Protein AF-A0A120E9K5-F1 (afdb_monomer_lite)

Structure (mmCIF, N/CA/C/O backbone):
data_AF-A0A120E9K5-F1
#
_entry.id   AF-A0A120E9K5-F1
#
loop_
_atom_site.group_PDB
_atom_site.id
_atom_site.type_symbol
_atom_site.label_atom_id
_atom_site.label_alt_id
_atom_site.label_comp_id
_atom_site.label_asym_id
_atom_site.label_entity_id
_atom_site.label_seq_id
_atom_site.pdbx_PDB_ins_code
_atom_site.Cartn_x
_atom_site.Cartn_y
_atom_site.Cartn_z
_atom_site.occupancy
_atom_site.B_iso_or_equiv
_atom_site.auth_seq_id
_atom_site.auth_comp_id
_atom_site.auth_asym_id
_atom_site.auth_atom_id
_atom_site.pdbx_PDB_model_num
ATOM 1 N N . MET A 1 1 ? 61.278 38.316 -13.110 1.00 31.25 1 MET A N 1
ATOM 2 C CA . MET A 1 1 ? 62.155 37.599 -12.160 1.00 31.25 1 MET A CA 1
ATOM 3 C C . MET A 1 1 ? 61.703 36.146 -12.196 1.00 31.25 1 MET A C 1
ATOM 5 O O . MET A 1 1 ? 60.591 35.876 -11.780 1.00 31.25 1 MET A O 1
ATOM 9 N N . SER A 1 2 ? 62.279 35.359 -13.112 1.00 37.41 2 SER A N 1
ATOM 10 C CA . SER A 1 2 ? 63.355 34.373 -12.846 1.00 37.41 2 SER A CA 1
ATOM 11 C C . SER A 1 2 ? 62.793 33.109 -12.167 1.00 37.41 2 SER A C 1
ATOM 13 O O . SER A 1 2 ? 62.337 33.206 -11.041 1.00 37.41 2 SER A O 1
ATOM 15 N N . GLY A 1 3 ? 62.771 31.918 -12.763 1.00 32.81 3 GLY A N 1
ATOM 16 C CA . GLY A 1 3 ? 63.367 31.458 -14.011 1.00 32.81 3 GLY A CA 1
ATOM 17 C C . GLY A 1 3 ? 62.643 30.215 -14.534 1.00 32.81 3 GLY A C 1
ATOM 18 O O . GLY A 1 3 ? 62.048 29.454 -13.779 1.00 32.81 3 GLY A O 1
ATOM 19 N N . PHE A 1 4 ? 62.675 30.053 -15.853 1.00 39.28 4 PHE A N 1
ATOM 20 C CA . PHE A 1 4 ? 62.415 28.775 -16.498 1.00 39.28 4 PHE A CA 1
ATOM 21 C C . PHE A 1 4 ? 63.630 27.887 -16.230 1.00 39.28 4 PHE A C 1
ATOM 23 O O . PHE A 1 4 ? 64.703 28.138 -16.778 1.00 39.28 4 PHE A O 1
ATOM 30 N N . GLU A 1 5 ? 63.479 26.896 -15.358 1.00 38.50 5 GLU A N 1
ATOM 31 C CA . GLU A 1 5 ? 64.486 25.853 -15.181 1.00 38.50 5 GLU A CA 1
ATOM 32 C C . GLU A 1 5 ? 64.302 24.805 -16.290 1.00 38.50 5 GLU A C 1
ATOM 34 O O . GLU A 1 5 ? 63.186 24.370 -16.580 1.00 38.50 5 GLU A O 1
ATOM 39 N N . GLN A 1 6 ? 65.398 24.492 -16.983 1.00 43.75 6 GLN A N 1
ATOM 40 C CA . GLN A 1 6 ? 65.458 23.553 -18.104 1.00 43.75 6 GLN A CA 1
ATOM 41 C C . GLN A 1 6 ? 65.032 22.126 -17.701 1.00 43.75 6 GLN A C 1
ATOM 43 O O . GLN A 1 6 ? 65.192 21.742 -16.540 1.00 43.75 6 GLN A O 1
ATOM 48 N N . PRO A 1 7 ? 64.534 21.313 -18.654 1.00 39.03 7 PRO A N 1
ATOM 49 C CA . PRO A 1 7 ? 64.103 19.942 -18.392 1.00 39.03 7 PRO A CA 1
ATOM 50 C C . PRO A 1 7 ? 65.284 19.068 -17.953 1.00 39.03 7 PRO A C 1
ATOM 52 O O . PRO A 1 7 ? 66.292 18.966 -18.652 1.00 39.03 7 PRO A O 1
ATOM 55 N N . ARG A 1 8 ? 65.157 18.407 -16.796 1.00 40.91 8 ARG A N 1
ATOM 56 C CA . ARG A 1 8 ? 66.048 17.308 -16.405 1.00 40.91 8 ARG A CA 1
ATOM 57 C C . ARG A 1 8 ? 65.576 16.027 -17.081 1.00 40.91 8 ARG A C 1
ATOM 59 O O . ARG A 1 8 ? 64.899 15.207 -16.469 1.00 40.91 8 ARG A O 1
ATOM 66 N N . ASP A 1 9 ? 65.936 15.873 -18.346 1.00 42.62 9 ASP A N 1
ATOM 67 C CA . ASP A 1 9 ? 65.885 14.575 -19.005 1.00 42.62 9 ASP A CA 1
ATOM 68 C C . ASP A 1 9 ? 67.021 13.704 -18.439 1.00 42.62 9 ASP A C 1
ATOM 70 O O . ASP A 1 9 ? 68.190 14.088 -18.488 1.00 42.62 9 ASP A O 1
ATOM 74 N N . ASN A 1 10 ? 66.670 12.513 -17.940 1.00 40.19 10 ASN A N 1
ATOM 75 C CA . ASN A 1 10 ? 67.566 11.396 -17.587 1.00 40.19 10 ASN A CA 1
ATOM 76 C C . ASN A 1 10 ? 68.169 11.361 -16.168 1.00 40.19 10 ASN A C 1
ATOM 78 O O . ASN A 1 10 ? 69.385 11.268 -16.004 1.00 40.19 10 ASN A O 1
ATOM 82 N N . LEU A 1 11 ? 67.330 11.299 -15.130 1.00 42.44 11 LEU A N 1
ATOM 83 C CA . LEU A 1 11 ? 67.732 10.683 -13.859 1.00 42.44 11 LEU A CA 1
ATOM 84 C C . LEU A 1 11 ? 66.697 9.637 -13.440 1.00 42.44 11 LEU A C 1
ATOM 86 O O . LEU A 1 11 ? 65.643 9.970 -12.901 1.00 42.44 11 LEU A O 1
ATOM 90 N N . ASP A 1 12 ? 67.023 8.366 -13.680 1.00 39.03 12 ASP A N 1
ATOM 91 C CA . ASP A 1 12 ? 66.313 7.223 -13.109 1.00 39.03 12 ASP A CA 1
ATOM 92 C C . ASP A 1 12 ? 66.538 7.217 -11.590 1.00 39.03 12 ASP A C 1
ATOM 94 O O . ASP A 1 12 ? 67.554 6.739 -11.079 1.00 39.03 12 ASP A O 1
ATOM 98 N N . VAL A 1 13 ? 65.597 7.795 -10.843 1.00 46.44 13 VAL A N 1
ATOM 99 C CA . VAL A 1 13 ? 65.617 7.752 -9.378 1.00 46.44 13 VAL A CA 1
ATOM 100 C C . VAL A 1 13 ? 65.204 6.349 -8.936 1.00 46.44 13 VAL A C 1
ATOM 102 O O . VAL A 1 13 ? 64.026 5.993 -8.929 1.00 46.44 13 VAL A O 1
ATOM 105 N N . THR A 1 14 ? 66.186 5.537 -8.554 1.00 39.84 14 THR A N 1
ATOM 106 C CA . THR A 1 14 ? 65.955 4.244 -7.904 1.00 39.84 14 THR A CA 1
ATOM 107 C C . THR A 1 14 ? 65.703 4.467 -6.410 1.00 39.84 14 THR A C 1
ATOM 109 O O . THR A 1 14 ? 66.568 4.936 -5.675 1.00 39.84 14 THR A O 1
ATOM 112 N N . LEU A 1 15 ? 64.490 4.159 -5.941 1.00 42.56 15 LEU A N 1
ATOM 113 C CA . LEU A 1 15 ? 64.183 4.116 -4.506 1.00 42.56 15 LEU A CA 1
ATOM 114 C C . LEU A 1 15 ? 64.577 2.748 -3.920 1.00 42.56 15 LEU A C 1
ATOM 116 O O . LEU A 1 15 ? 64.481 1.738 -4.623 1.00 42.56 15 LEU A O 1
ATOM 120 N N . PRO A 1 16 ? 64.986 2.679 -2.637 1.00 38.75 16 PRO A N 1
ATOM 121 C CA . PRO A 1 16 ? 65.366 1.418 -2.007 1.00 38.75 16 PRO A CA 1
ATOM 122 C C . PRO A 1 16 ? 64.183 0.431 -1.948 1.00 38.75 16 PRO A C 1
ATOM 124 O O . PRO A 1 16 ? 63.023 0.852 -1.859 1.00 38.75 16 PRO A O 1
ATOM 127 N N . PRO A 1 17 ? 64.454 -0.888 -1.986 1.00 47.75 17 PRO A N 1
ATOM 128 C CA . PRO A 1 17 ? 63.418 -1.909 -2.093 1.00 47.75 17 PRO A CA 1
ATOM 129 C C . PRO A 1 17 ? 62.487 -1.908 -0.874 1.00 47.75 17 PRO A C 1
ATOM 131 O O . PRO A 1 17 ? 62.928 -1.926 0.275 1.00 47.75 17 PRO A O 1
ATOM 134 N N . ARG A 1 18 ? 61.174 -1.924 -1.134 1.00 53.59 18 ARG A N 1
ATOM 135 C CA . ARG A 1 18 ? 60.136 -2.073 -0.105 1.00 53.59 18 ARG A CA 1
ATOM 136 C C . ARG A 1 18 ? 59.939 -3.568 0.188 1.00 53.59 18 ARG A C 1
ATOM 138 O O . ARG A 1 18 ? 59.602 -4.299 -0.739 1.00 53.59 18 ARG A O 1
ATOM 145 N N . PRO A 1 19 ? 60.067 -4.041 1.439 1.00 44.28 19 PRO A N 1
ATOM 146 C CA . PRO A 1 19 ? 60.065 -5.476 1.751 1.00 44.28 19 PRO A CA 1
ATOM 147 C C . PRO A 1 19 ? 58.707 -6.199 1.605 1.00 44.28 19 PRO A C 1
ATOM 149 O O . PRO A 1 19 ? 58.644 -7.391 1.881 1.00 44.28 19 PRO A O 1
ATOM 152 N N . PHE A 1 20 ? 57.624 -5.530 1.177 1.00 48.88 20 PHE A N 1
ATOM 153 C CA . PHE A 1 20 ? 56.256 -6.084 1.235 1.00 48.88 20 PHE A CA 1
ATOM 154 C C . PHE A 1 20 ? 55.390 -5.941 -0.036 1.00 48.88 20 PHE A C 1
ATOM 156 O O . PHE A 1 20 ? 54.1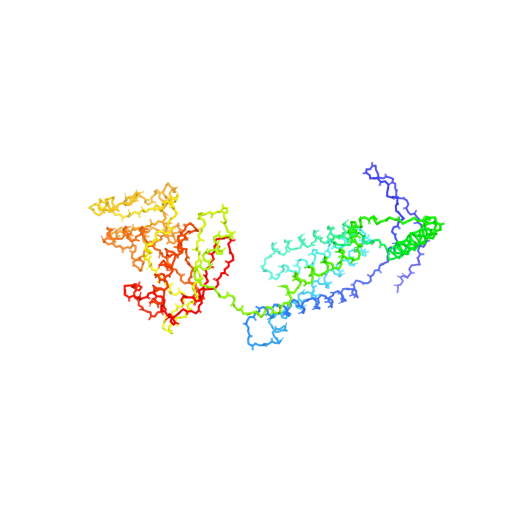87 -6.181 0.025 1.00 48.88 20 PHE A O 1
ATOM 163 N N . LEU A 1 21 ? 55.951 -5.590 -1.200 1.00 44.72 21 LEU A N 1
ATOM 164 C CA . LEU A 1 21 ? 55.195 -5.543 -2.467 1.00 44.72 21 LEU A CA 1
ATOM 165 C C . LEU A 1 21 ? 55.943 -6.271 -3.592 1.00 44.72 21 LEU A C 1
ATOM 167 O O . LEU A 1 21 ? 57.165 -6.188 -3.682 1.00 44.72 21 LEU A O 1
ATOM 171 N N . ALA A 1 22 ? 55.205 -6.984 -4.450 1.00 42.56 22 ALA A N 1
ATOM 172 C CA . ALA A 1 22 ? 55.763 -7.699 -5.598 1.00 42.56 22 ALA A CA 1
ATOM 173 C C . ALA A 1 22 ? 56.319 -6.724 -6.663 1.00 42.56 22 ALA A C 1
ATOM 175 O O . ALA A 1 22 ? 55.740 -5.650 -6.857 1.00 42.56 22 ALA A O 1
ATOM 176 N N . PRO A 1 23 ? 57.409 -7.078 -7.375 1.00 42.12 23 PRO A N 1
ATOM 177 C CA . PRO A 1 23 ? 57.996 -6.218 -8.397 1.00 42.12 23 PRO A CA 1
ATOM 178 C C . PRO A 1 23 ? 57.042 -6.074 -9.588 1.00 42.12 23 PRO A C 1
ATOM 180 O O . PRO A 1 23 ? 56.694 -7.050 -10.254 1.00 42.12 23 PRO A O 1
ATOM 183 N N . VAL A 1 24 ? 56.614 -4.844 -9.865 1.00 43.72 24 VAL A N 1
ATOM 184 C CA . VAL A 1 24 ? 55.789 -4.520 -11.033 1.00 43.72 24 VAL A CA 1
ATOM 185 C C . VAL A 1 24 ? 56.693 -4.503 -12.268 1.00 43.72 24 VAL A C 1
ATOM 187 O O . VAL A 1 24 ? 57.485 -3.588 -12.455 1.00 43.72 24 VAL A O 1
ATOM 190 N N . GLY A 1 25 ? 56.579 -5.523 -13.119 1.00 41.72 25 GLY A N 1
ATOM 191 C CA . GLY A 1 25 ? 57.236 -5.592 -14.430 1.00 41.72 25 GLY A CA 1
ATOM 192 C C . GLY A 1 25 ? 56.551 -4.726 -15.492 1.00 41.72 25 GLY A C 1
ATOM 193 O O . GLY A 1 25 ? 56.219 -5.228 -16.564 1.00 41.72 25 GLY A O 1
ATOM 194 N N . GLN A 1 26 ? 56.292 -3.450 -15.199 1.00 42.84 26 GLN A N 1
ATOM 195 C CA . GLN A 1 26 ? 55.776 -2.488 -16.177 1.00 42.84 26 GLN A CA 1
ATOM 196 C C . GLN A 1 26 ? 56.753 -1.316 -16.331 1.00 42.84 26 GLN A C 1
ATOM 198 O O . GLN A 1 26 ? 57.346 -0.893 -15.337 1.00 42.84 26 GLN A O 1
ATOM 203 N N . PRO A 1 27 ? 56.946 -0.794 -17.558 1.00 39.72 27 PRO A N 1
ATOM 204 C CA . PRO A 1 27 ? 57.774 0.386 -17.774 1.00 39.72 27 PRO A CA 1
ATOM 205 C C . PRO A 1 27 ? 57.205 1.567 -16.976 1.00 39.72 27 PRO A C 1
ATOM 207 O O . PRO A 1 27 ? 55.993 1.781 -16.968 1.00 39.72 27 PRO A O 1
ATOM 210 N N . LEU A 1 28 ? 58.095 2.291 -16.290 1.00 43.50 28 LEU A N 1
ATOM 211 C CA . LEU A 1 28 ? 57.792 3.430 -15.417 1.00 43.50 28 LEU A CA 1
ATOM 212 C C . LEU A 1 28 ? 56.849 4.453 -16.089 1.00 43.50 28 LEU A C 1
ATOM 214 O O . LEU A 1 28 ? 56.933 4.654 -17.307 1.00 43.50 28 LEU A O 1
ATOM 218 N N . PRO A 1 29 ? 55.958 5.114 -15.323 1.00 48.66 29 PRO A N 1
ATOM 219 C CA . PRO A 1 29 ? 55.022 6.082 -15.877 1.00 48.66 29 PRO A CA 1
ATOM 220 C C . PRO A 1 29 ? 55.769 7.255 -16.519 1.00 48.66 29 PRO A C 1
ATOM 222 O O . PRO A 1 29 ? 56.769 7.752 -16.001 1.00 48.66 29 PRO A O 1
ATOM 225 N N . LYS A 1 30 ? 55.273 7.683 -17.685 1.00 51.97 30 LYS A N 1
ATOM 226 C CA . LYS A 1 30 ? 55.766 8.848 -18.431 1.00 51.97 30 LYS A CA 1
ATOM 227 C C . LYS A 1 30 ? 55.833 10.061 -17.497 1.00 51.97 30 LYS A C 1
ATOM 229 O O . LYS A 1 30 ? 54.881 10.286 -16.756 1.00 51.97 30 LYS A O 1
ATOM 234 N N . ALA A 1 31 ? 56.914 10.841 -17.581 1.00 58.97 31 ALA A N 1
ATOM 235 C CA . ALA A 1 31 ? 57.110 12.070 -16.809 1.00 58.97 31 ALA A CA 1
ATOM 236 C C . ALA A 1 31 ? 55.810 12.895 -16.708 1.00 58.97 31 ALA A C 1
ATOM 238 O O . ALA A 1 31 ? 55.178 13.216 -17.725 1.00 58.97 31 ALA A O 1
ATOM 239 N N . TYR A 1 32 ? 55.385 13.189 -15.476 1.00 65.50 32 TYR A N 1
ATOM 240 C CA . TYR A 1 32 ? 54.173 13.957 -15.218 1.00 65.50 32 TYR A CA 1
ATOM 241 C C . TYR A 1 32 ? 54.356 15.384 -15.734 1.00 65.50 32 TYR A C 1
ATOM 243 O O . TYR A 1 32 ? 55.280 16.092 -15.342 1.00 65.50 32 TYR A O 1
ATOM 251 N N . HIS A 1 33 ? 53.472 15.806 -16.632 1.00 73.62 33 HIS A N 1
ATOM 252 C CA . HIS A 1 33 ? 53.474 17.160 -17.162 1.00 73.62 33 HIS A CA 1
ATOM 253 C C . HIS A 1 33 ? 52.473 18.000 -16.359 1.00 73.62 33 HIS A C 1
ATOM 255 O O . HIS A 1 33 ? 51.283 17.668 -16.346 1.00 73.62 33 HIS A O 1
ATOM 261 N N . PRO A 1 34 ? 52.911 19.087 -15.698 1.00 78.12 34 PRO A N 1
ATOM 262 C CA . PRO A 1 34 ? 52.000 19.947 -14.962 1.00 78.12 34 PRO A CA 1
ATOM 263 C C . PRO A 1 34 ? 51.000 20.580 -15.929 1.00 78.12 34 PRO A C 1
ATOM 265 O O . PRO A 1 34 ? 51.367 21.218 -16.917 1.00 78.12 34 PRO A O 1
ATOM 268 N N . THR A 1 35 ? 49.712 20.405 -15.645 1.00 79.19 35 THR A N 1
ATOM 269 C CA . THR A 1 35 ? 48.632 20.983 -16.454 1.00 79.19 35 THR A CA 1
ATOM 270 C C . THR A 1 35 ? 48.057 22.206 -15.761 1.00 79.19 35 THR A C 1
ATOM 272 O O . THR A 1 35 ? 47.762 22.157 -14.569 1.00 79.19 35 THR A O 1
ATOM 275 N N . ALA A 1 36 ? 47.847 23.304 -16.489 1.00 88.62 36 ALA A N 1
ATOM 276 C CA . ALA A 1 36 ? 47.125 24.448 -15.940 1.00 88.62 36 ALA A CA 1
ATOM 277 C C . ALA A 1 36 ? 45.688 24.010 -15.577 1.00 88.62 36 ALA A C 1
ATOM 279 O O . ALA A 1 36 ? 44.960 23.589 -16.475 1.00 88.62 36 ALA A O 1
ATOM 280 N N . PRO A 1 37 ? 45.245 24.103 -14.308 1.00 86.50 37 PRO A N 1
ATOM 281 C CA . PRO A 1 37 ? 43.985 23.496 -13.861 1.00 86.50 37 PRO A CA 1
ATOM 282 C C . PRO A 1 37 ? 42.736 24.211 -14.397 1.00 86.50 37 PRO A C 1
ATOM 284 O O . PRO A 1 37 ? 41.656 23.628 -14.443 1.00 86.50 37 PRO A O 1
ATOM 287 N N . MET A 1 38 ? 42.870 25.466 -14.837 1.00 91.56 38 MET A N 1
ATOM 288 C CA . MET A 1 38 ? 41.738 26.315 -15.218 1.00 91.56 38 MET A CA 1
ATOM 289 C C . MET A 1 38 ? 41.095 25.929 -16.561 1.00 91.56 38 MET A C 1
ATOM 291 O O . MET A 1 38 ? 39.873 25.846 -16.669 1.00 91.56 38 MET A O 1
ATOM 295 N N . ALA A 1 39 ? 41.905 25.669 -17.591 1.00 89.31 39 ALA A N 1
ATOM 296 C CA . ALA A 1 39 ? 41.418 25.298 -18.922 1.00 89.31 39 ALA A CA 1
ATOM 297 C C . ALA A 1 39 ? 40.635 23.961 -18.957 1.00 89.31 39 ALA A C 1
ATOM 299 O O . ALA A 1 39 ? 39.524 23.942 -19.496 1.00 89.31 39 ALA A O 1
ATOM 300 N N . PRO A 1 40 ? 41.130 22.848 -18.371 1.00 88.81 40 PRO A N 1
ATOM 301 C CA . PRO A 1 40 ? 40.376 21.598 -18.321 1.00 88.81 40 PRO A CA 1
ATOM 302 C C . PRO A 1 40 ? 39.131 21.719 -17.436 1.00 88.81 40 PRO A C 1
ATOM 304 O O . PRO A 1 40 ? 38.091 21.175 -17.801 1.00 88.81 40 PRO A O 1
ATOM 307 N N . ALA A 1 41 ? 39.183 22.502 -16.350 1.00 90.12 41 ALA A N 1
ATOM 308 C CA . ALA A 1 41 ? 38.019 22.749 -15.502 1.00 90.12 41 ALA A CA 1
ATOM 309 C C . ALA A 1 41 ? 36.878 23.448 -16.251 1.00 90.12 41 ALA A C 1
ATOM 311 O O . ALA A 1 41 ? 35.720 23.054 -16.115 1.00 90.12 41 ALA A O 1
ATOM 312 N N . PHE A 1 42 ? 37.182 24.441 -17.091 1.00 94.62 42 PHE A N 1
ATOM 313 C CA . PHE A 1 42 ? 36.162 25.111 -17.898 1.00 94.62 42 PHE A CA 1
ATOM 314 C C . PHE A 1 42 ? 35.527 24.164 -18.926 1.00 94.62 42 PHE A C 1
ATOM 316 O O . PHE A 1 42 ? 34.303 24.110 -19.044 1.00 94.62 42 PHE A O 1
ATOM 323 N N . ASN A 1 43 ? 36.340 23.348 -19.604 1.00 93.00 43 ASN A N 1
ATOM 324 C CA . ASN A 1 43 ? 35.841 22.339 -20.541 1.00 93.00 43 ASN A CA 1
ATOM 325 C C . ASN A 1 43 ? 34.973 21.283 -19.838 1.00 93.00 43 ASN A C 1
ATOM 327 O O . ASN A 1 43 ? 33.909 20.931 -20.344 1.00 93.00 43 ASN A O 1
ATOM 331 N N . ALA A 1 44 ? 35.381 20.825 -18.652 1.00 89.69 44 ALA A N 1
ATOM 332 C CA . ALA A 1 44 ? 34.603 19.902 -17.828 1.00 89.69 44 ALA A CA 1
ATOM 333 C C . ALA A 1 44 ? 33.301 20.534 -17.300 1.00 89.69 44 ALA A C 1
ATOM 335 O O . ALA A 1 44 ? 32.273 19.867 -17.186 1.00 89.69 44 ALA A O 1
ATOM 336 N N . GLY A 1 45 ? 33.310 21.837 -17.015 1.00 93.00 45 GLY A N 1
ATOM 337 C CA . GLY A 1 45 ? 32.104 22.589 -16.678 1.00 93.00 45 GLY A CA 1
ATOM 338 C C . GLY A 1 45 ? 31.131 22.688 -17.855 1.00 93.00 45 GLY A C 1
ATOM 339 O O . GLY A 1 45 ? 29.929 22.509 -17.675 1.00 93.00 45 GLY A O 1
ATOM 340 N N . LEU A 1 46 ? 31.630 22.901 -19.076 1.00 95.81 46 LEU A N 1
ATOM 341 C CA . LEU A 1 46 ? 30.801 22.926 -20.287 1.00 95.81 46 LEU A CA 1
ATOM 342 C C . LEU A 1 46 ? 30.193 21.555 -20.608 1.00 95.81 46 LEU A C 1
ATOM 344 O O . LEU A 1 46 ? 29.007 21.472 -20.938 1.00 95.81 46 LEU A O 1
ATOM 348 N N . THR A 1 47 ? 30.961 20.470 -20.476 1.00 93.31 47 THR A N 1
ATOM 349 C CA . THR A 1 47 ? 30.421 19.111 -20.651 1.00 93.31 47 THR A CA 1
ATOM 350 C C . THR A 1 47 ? 29.396 18.785 -19.566 1.00 93.31 47 THR A C 1
ATOM 352 O O . THR A 1 47 ? 28.320 18.268 -19.877 1.00 93.31 47 THR A O 1
ATOM 355 N N . GLY A 1 48 ? 29.667 19.181 -18.318 1.00 92.75 48 GLY A N 1
ATOM 356 C CA . GLY A 1 48 ? 28.715 19.125 -17.212 1.00 92.75 48 GLY A CA 1
ATOM 357 C C . GLY A 1 48 ? 27.420 19.885 -17.514 1.00 92.75 48 GLY A C 1
ATOM 358 O O . GLY A 1 48 ? 26.332 19.339 -17.345 1.00 92.75 48 GLY A O 1
ATOM 359 N N . ALA A 1 49 ? 27.504 21.101 -18.058 1.00 93.81 49 ALA A N 1
ATOM 360 C CA . ALA A 1 49 ? 26.335 21.880 -18.469 1.00 93.81 49 ALA A CA 1
ATOM 361 C C . ALA A 1 49 ? 25.500 21.157 -19.542 1.00 93.81 49 ALA A C 1
ATOM 363 O O . ALA A 1 49 ? 24.270 21.157 -19.467 1.00 93.81 49 ALA A O 1
ATOM 364 N N . GLY A 1 50 ? 26.153 20.493 -20.504 1.00 95.00 50 GLY A N 1
ATOM 365 C CA . GLY A 1 50 ? 25.488 19.675 -21.523 1.00 95.00 50 GLY A CA 1
ATOM 366 C C . GLY A 1 50 ? 24.715 18.494 -20.926 1.00 95.00 50 GLY A C 1
ATOM 367 O O . GLY A 1 50 ? 23.550 18.276 -21.268 1.00 95.00 50 GLY A O 1
ATOM 368 N N . VAL A 1 51 ? 25.320 17.778 -19.971 1.00 94.31 51 VAL A N 1
ATOM 369 C CA . VAL A 1 51 ? 24.650 16.700 -19.220 1.00 94.31 51 VAL A CA 1
ATOM 370 C C . VAL A 1 51 ? 23.484 17.253 -18.395 1.00 94.31 51 VAL A C 1
ATOM 372 O O . VAL A 1 51 ? 22.390 16.687 -18.404 1.00 94.31 51 VAL A O 1
ATOM 375 N N . GLY A 1 52 ? 23.675 18.398 -17.739 1.00 92.62 52 GLY A N 1
ATOM 376 C CA . GLY A 1 52 ? 22.628 19.072 -16.975 1.00 92.62 52 GLY A CA 1
ATOM 377 C C . GLY A 1 52 ? 21.449 19.520 -17.838 1.00 92.62 52 GLY A C 1
ATOM 378 O O . GLY A 1 52 ? 20.299 19.378 -17.422 1.00 92.62 52 GLY A O 1
ATOM 379 N N . LEU A 1 53 ? 21.705 19.986 -19.064 1.00 95.25 53 LEU A N 1
ATOM 380 C CA . LEU A 1 53 ? 20.666 20.322 -20.040 1.00 95.25 53 LEU A CA 1
ATOM 381 C C . LEU A 1 53 ? 19.883 19.075 -20.447 1.00 95.25 53 LEU A C 1
ATOM 383 O O . LEU A 1 53 ? 18.653 19.102 -20.454 1.00 95.25 53 LEU A O 1
ATOM 387 N N . PHE A 1 54 ? 20.572 17.967 -20.718 1.00 94.44 54 PHE A N 1
ATOM 388 C CA . PHE A 1 54 ? 19.931 16.704 -21.075 1.00 94.44 54 PHE A CA 1
ATOM 389 C C . PHE A 1 54 ? 19.034 16.165 -19.949 1.00 94.44 54 PHE A C 1
ATOM 391 O O . PHE A 1 54 ? 17.870 15.832 -20.181 1.00 94.44 54 PHE A O 1
ATOM 398 N N . ILE A 1 55 ? 19.530 16.147 -18.709 1.00 92.06 55 ILE A N 1
ATOM 399 C CA . ILE A 1 55 ? 18.746 15.713 -17.542 1.00 92.06 55 ILE A CA 1
ATOM 400 C C . ILE A 1 55 ? 17.572 16.669 -17.303 1.00 92.06 55 ILE A C 1
ATOM 402 O O . ILE A 1 55 ? 16.458 16.222 -17.020 1.00 92.06 55 ILE A O 1
ATOM 406 N N . SER A 1 56 ? 17.787 17.973 -17.487 1.00 90.88 56 SER A N 1
ATOM 407 C CA . SER A 1 56 ? 16.727 18.976 -17.426 1.00 90.88 56 SER A CA 1
ATOM 408 C C . SER A 1 56 ? 15.635 18.730 -18.466 1.00 90.88 56 SER A C 1
ATOM 410 O O . SER A 1 56 ? 14.453 18.772 -18.128 1.00 90.88 56 SER A O 1
ATOM 412 N N . ALA A 1 57 ? 16.002 18.376 -19.699 1.00 91.12 57 ALA A N 1
ATOM 413 C CA . ALA A 1 57 ? 15.054 18.019 -20.749 1.00 91.12 57 ALA A CA 1
ATOM 414 C C . ALA A 1 57 ? 14.235 16.767 -20.395 1.00 91.12 57 ALA A C 1
ATOM 416 O O . ALA A 1 57 ? 13.013 16.765 -20.567 1.00 91.12 57 ALA A O 1
ATOM 417 N N . ILE A 1 58 ? 14.871 15.735 -19.829 1.00 91.00 58 ILE A N 1
ATOM 418 C CA . ILE A 1 58 ? 14.175 14.521 -19.375 1.00 91.00 58 ILE A CA 1
ATOM 419 C C . ILE A 1 58 ? 13.193 14.851 -18.254 1.00 91.00 58 ILE A C 1
ATOM 421 O O . ILE A 1 58 ? 12.019 14.492 -18.342 1.00 91.00 58 ILE A O 1
ATOM 425 N N . GLN A 1 59 ? 13.629 15.561 -17.214 1.00 87.00 59 GLN A N 1
ATOM 426 C CA . GLN A 1 59 ? 12.743 15.903 -16.101 1.00 87.00 59 GLN A CA 1
ATOM 427 C C . GLN A 1 59 ? 11.600 16.820 -16.537 1.00 87.00 59 GLN A C 1
ATOM 429 O O . GLN A 1 59 ? 10.481 16.662 -16.050 1.00 87.00 59 GLN A O 1
ATOM 434 N N . ASN A 1 60 ? 11.849 17.718 -17.492 1.00 89.25 60 ASN A N 1
ATOM 435 C CA . ASN A 1 60 ? 10.803 18.519 -18.112 1.00 89.25 60 ASN A CA 1
ATOM 436 C C . ASN A 1 60 ? 9.785 17.634 -18.858 1.00 89.25 60 ASN A C 1
ATOM 438 O O . ASN A 1 60 ? 8.585 17.843 -18.722 1.00 89.25 60 ASN A O 1
ATOM 442 N N . SER A 1 61 ? 10.241 16.603 -19.581 1.00 84.38 61 SER A N 1
ATOM 443 C CA . SER A 1 61 ? 9.366 15.676 -20.320 1.00 84.38 61 SER A CA 1
ATOM 444 C C . SER A 1 61 ? 8.506 14.773 -19.424 1.00 84.38 61 SER A C 1
ATOM 446 O O . SER A 1 61 ? 7.407 14.382 -19.811 1.00 84.38 61 SER A O 1
ATOM 448 N N . LEU A 1 62 ? 8.984 14.457 -18.217 1.00 85.62 62 LEU A N 1
ATOM 449 C CA . LEU A 1 62 ? 8.278 13.595 -17.265 1.00 85.62 62 LEU A CA 1
ATOM 450 C C . LEU A 1 62 ? 7.217 14.345 -16.446 1.00 85.62 62 LEU A C 1
ATOM 452 O O . LEU A 1 62 ? 6.355 13.716 -15.832 1.00 85.62 62 LEU A O 1
ATOM 456 N N . GLN A 1 63 ? 7.260 15.678 -16.420 1.00 80.50 63 GLN A N 1
ATOM 457 C CA . GLN A 1 63 ? 6.292 16.492 -15.693 1.00 80.50 63 GLN A CA 1
ATOM 458 C C . GLN A 1 63 ? 5.120 16.877 -16.597 1.00 80.50 63 GLN A C 1
ATOM 460 O O . GLN A 1 63 ? 5.299 17.474 -17.655 1.00 80.50 63 GLN A O 1
ATOM 465 N N . THR A 1 64 ? 3.893 16.617 -16.154 1.00 66.44 64 THR A N 1
ATOM 466 C CA . THR A 1 64 ? 2.684 17.056 -16.859 1.00 66.44 64 THR A CA 1
ATOM 467 C C . THR A 1 64 ? 2.456 18.550 -16.621 1.00 66.44 64 THR A C 1
ATOM 469 O O . THR A 1 64 ? 2.047 18.964 -15.537 1.00 66.44 64 THR A O 1
ATOM 472 N N . HIS A 1 65 ? 2.769 19.394 -17.610 1.00 66.06 65 HIS A N 1
ATOM 473 C CA . HIS A 1 65 ? 2.624 20.847 -17.477 1.00 66.06 65 HIS A CA 1
ATOM 474 C C . HIS A 1 65 ? 2.397 21.570 -18.816 1.00 66.06 65 HIS A C 1
ATOM 476 O O . HIS A 1 65 ? 2.705 21.052 -19.884 1.00 66.06 65 HIS A O 1
ATOM 482 N N . ASN A 1 66 ? 1.868 22.798 -18.735 1.00 62.00 66 ASN A N 1
ATOM 483 C CA . ASN A 1 66 ? 1.355 23.568 -19.878 1.00 62.00 66 ASN A CA 1
ATOM 484 C C . ASN A 1 66 ? 2.372 24.563 -20.493 1.00 62.00 66 ASN A C 1
ATOM 486 O O . ASN A 1 66 ? 1.999 25.373 -21.332 1.00 62.00 66 ASN A O 1
ATOM 490 N N . LYS A 1 67 ? 3.644 24.560 -20.048 1.00 61.56 67 LYS A N 1
ATOM 491 C CA . LYS A 1 67 ? 4.683 25.533 -20.478 1.00 61.56 67 LYS A CA 1
ATOM 492 C C . LYS A 1 67 ? 5.683 25.008 -21.530 1.00 61.56 67 LYS A C 1
ATOM 494 O O . LYS A 1 67 ? 6.636 25.708 -21.863 1.00 61.56 67 LYS A O 1
ATOM 499 N N . GLY A 1 68 ? 5.455 23.822 -22.097 1.00 76.88 68 GLY A N 1
ATOM 500 C CA . GLY A 1 68 ? 6.219 23.311 -23.244 1.00 76.88 68 GLY A CA 1
ATOM 501 C C . GLY A 1 68 ? 7.740 23.211 -23.024 1.00 76.88 68 GLY A C 1
ATOM 502 O O . GLY A 1 68 ? 8.224 22.978 -21.916 1.00 76.88 68 GLY A O 1
ATOM 503 N N . ALA A 1 69 ? 8.519 23.381 -24.099 1.00 78.62 69 ALA A N 1
ATOM 504 C CA . ALA A 1 69 ? 9.979 23.209 -24.097 1.00 78.62 69 ALA A CA 1
ATOM 505 C C . ALA A 1 69 ? 10.744 24.239 -23.234 1.00 78.62 69 ALA A C 1
ATOM 507 O O . ALA A 1 69 ? 11.854 23.963 -22.784 1.00 78.62 69 ALA A O 1
ATOM 508 N N . MET A 1 70 ? 10.145 25.396 -22.929 1.00 83.50 70 MET A N 1
ATOM 509 C CA . MET A 1 70 ? 10.777 26.449 -22.116 1.00 83.50 70 MET A CA 1
ATOM 510 C C . MET A 1 70 ? 10.923 26.085 -20.628 1.00 83.50 70 MET A C 1
ATOM 512 O O . MET A 1 70 ? 11.653 26.754 -19.887 1.00 83.50 70 MET A O 1
ATOM 516 N N . GLY A 1 71 ? 10.275 25.009 -20.172 1.00 81.38 71 GLY A N 1
ATOM 517 C CA . GLY A 1 71 ? 10.436 24.496 -18.809 1.00 81.38 71 GLY A CA 1
ATOM 518 C C . GLY A 1 71 ? 11.865 24.029 -18.485 1.00 81.38 71 GLY A C 1
ATOM 519 O O . GLY A 1 71 ? 12.287 24.147 -17.331 1.00 81.38 71 GLY A O 1
ATOM 520 N N . VAL A 1 72 ? 12.643 23.639 -19.511 1.00 85.81 72 VAL A N 1
ATOM 521 C CA . VAL A 1 72 ? 14.043 23.175 -19.404 1.00 85.81 72 VAL A CA 1
ATOM 522 C C . VAL A 1 72 ? 14.975 24.238 -18.819 1.00 85.81 72 VAL A C 1
ATOM 524 O O . VAL A 1 72 ? 15.888 23.908 -18.066 1.00 85.81 72 VAL A O 1
ATOM 527 N N . PHE A 1 73 ? 14.738 25.515 -19.119 1.00 87.44 73 PHE A N 1
ATOM 528 C CA . PHE A 1 73 ? 15.586 26.616 -18.649 1.00 87.44 73 PHE A CA 1
ATOM 529 C C . PHE A 1 73 ? 15.016 27.327 -17.422 1.00 87.44 73 PHE A C 1
ATOM 531 O O . PHE A 1 73 ? 15.764 27.853 -16.608 1.00 87.44 73 PHE A O 1
ATOM 538 N N . THR A 1 74 ? 13.693 27.324 -17.259 1.00 85.19 74 THR A N 1
ATOM 539 C CA . THR A 1 74 ? 13.025 28.121 -16.219 1.00 85.19 74 THR A CA 1
ATOM 540 C C . THR A 1 74 ? 12.807 27.357 -14.918 1.00 85.19 74 THR A C 1
ATOM 542 O O . THR A 1 74 ? 12.983 27.919 -13.841 1.00 85.19 74 THR A O 1
ATOM 545 N N . ARG A 1 75 ? 12.433 26.074 -14.990 1.00 82.31 75 ARG A N 1
ATOM 546 C CA . ARG A 1 75 ? 12.058 25.281 -13.808 1.00 82.31 75 ARG A CA 1
ATOM 547 C C . ARG A 1 75 ? 13.098 24.229 -13.471 1.00 82.31 75 ARG A C 1
ATOM 549 O O . ARG A 1 75 ? 13.498 24.099 -12.318 1.00 82.31 75 ARG A O 1
ATOM 556 N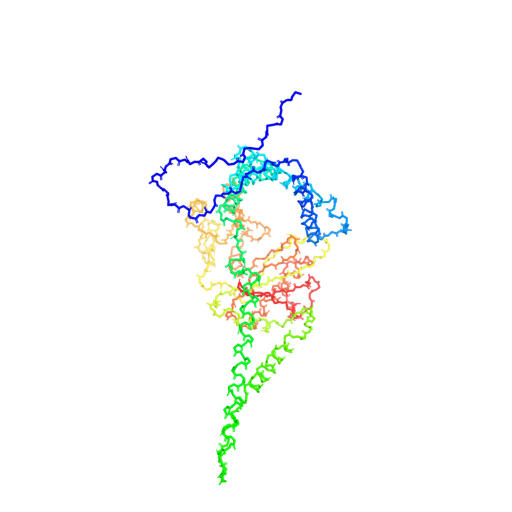 N . THR A 1 76 ? 13.533 23.483 -14.477 1.00 88.12 76 THR A N 1
ATOM 557 C CA . THR A 1 76 ? 14.575 22.459 -14.351 1.00 88.12 76 THR A CA 1
ATOM 558 C C . THR A 1 76 ? 15.967 23.007 -14.694 1.00 88.12 76 THR A C 1
ATOM 560 O O . THR A 1 76 ? 16.960 22.301 -14.550 1.00 88.12 76 THR A O 1
ATOM 563 N N . GLY A 1 77 ? 16.068 24.295 -15.053 1.00 86.06 77 GLY A N 1
ATOM 564 C CA . GLY A 1 77 ? 17.313 24.943 -15.484 1.00 86.06 77 GLY A CA 1
ATOM 565 C C . GLY A 1 77 ? 18.408 25.014 -14.423 1.00 86.06 77 GLY A C 1
ATOM 566 O O . GLY A 1 77 ? 19.586 25.059 -14.766 1.00 86.06 77 GLY A O 1
ATOM 567 N N . TRP A 1 78 ? 18.057 24.918 -13.138 1.00 89.50 78 TRP A N 1
ATOM 568 C CA . TRP A 1 78 ? 19.045 24.836 -12.058 1.00 89.50 78 TRP A CA 1
ATOM 569 C C . TRP A 1 78 ? 19.975 23.619 -12.199 1.00 89.50 78 TRP A C 1
ATOM 571 O O . TRP A 1 78 ? 21.116 23.674 -11.746 1.00 89.50 78 TRP A O 1
ATOM 581 N N . MET A 1 79 ? 19.527 22.544 -12.864 1.00 90.88 79 MET A N 1
ATOM 582 C CA . MET A 1 79 ? 20.364 21.370 -13.122 1.00 90.88 79 MET A CA 1
ATOM 583 C C . MET A 1 79 ? 21.519 21.674 -14.076 1.00 90.88 79 MET A C 1
ATOM 585 O O . MET A 1 79 ? 22.586 21.089 -13.931 1.00 90.88 79 MET A O 1
ATOM 589 N N . ILE A 1 80 ? 21.349 22.618 -15.004 1.00 93.06 80 ILE A N 1
ATOM 590 C CA . ILE A 1 80 ? 22.419 23.033 -15.921 1.00 93.06 80 ILE A CA 1
ATOM 591 C C . ILE A 1 80 ? 23.566 23.644 -15.115 1.00 93.06 80 ILE A C 1
ATOM 593 O O . ILE A 1 80 ? 24.705 23.200 -15.229 1.00 93.06 80 ILE A O 1
ATOM 597 N N . GLY A 1 81 ? 23.249 24.608 -14.244 1.00 92.69 81 GLY A N 1
ATOM 598 C CA . GLY A 1 81 ? 24.236 25.238 -13.368 1.00 92.69 81 GLY A CA 1
ATOM 599 C C . GLY A 1 81 ? 24.868 24.245 -12.395 1.00 92.69 81 GLY A C 1
ATOM 600 O O . GLY A 1 81 ? 26.075 24.266 -12.203 1.00 92.69 81 GLY A O 1
ATOM 601 N N . TYR A 1 82 ? 24.073 23.333 -11.837 1.00 91.44 82 TYR A N 1
ATOM 602 C CA . TYR A 1 82 ? 24.546 22.306 -10.910 1.00 91.44 82 TYR A CA 1
ATOM 603 C C . TYR A 1 82 ? 25.574 21.350 -11.531 1.00 91.44 82 TYR A C 1
ATOM 605 O O . TYR A 1 82 ? 26.634 21.122 -10.954 1.00 91.44 82 TYR A O 1
ATOM 613 N N . PHE A 1 83 ? 25.284 20.784 -12.705 1.00 92.94 83 PHE A N 1
ATOM 614 C CA . PHE A 1 83 ? 26.223 19.861 -13.343 1.00 92.94 83 PHE A CA 1
ATOM 615 C C . PHE A 1 83 ? 27.438 20.598 -13.916 1.00 92.94 83 PHE A C 1
ATOM 617 O O . PHE A 1 83 ? 28.532 20.036 -13.928 1.00 92.94 83 PHE A O 1
ATOM 624 N N . ALA A 1 84 ? 27.280 21.863 -14.316 1.00 95.12 84 ALA A N 1
ATOM 625 C CA . ALA A 1 84 ? 28.399 22.708 -14.714 1.00 95.12 84 ALA A CA 1
ATOM 626 C C . ALA A 1 84 ? 29.357 22.986 -13.547 1.00 95.12 84 ALA A C 1
ATOM 628 O O . ALA A 1 84 ? 30.567 22.812 -13.688 1.00 95.12 84 ALA A O 1
ATOM 629 N N . THR A 1 85 ? 28.835 23.370 -12.377 1.00 94.75 85 THR A N 1
ATOM 630 C CA . THR A 1 85 ? 29.670 23.623 -11.194 1.00 94.75 85 THR A CA 1
ATOM 631 C C . THR A 1 85 ? 30.308 22.343 -10.671 1.00 94.75 85 THR A C 1
ATOM 633 O O . THR A 1 85 ? 31.485 22.364 -10.327 1.00 94.75 85 THR A O 1
ATOM 636 N N . ALA A 1 86 ? 29.589 21.216 -10.673 1.00 92.81 86 ALA A N 1
ATOM 637 C CA . ALA A 1 86 ? 30.146 19.924 -10.280 1.00 92.81 86 ALA A CA 1
ATOM 638 C C . ALA A 1 86 ? 31.289 19.473 -11.210 1.00 92.81 86 ALA A C 1
ATOM 640 O O . ALA A 1 86 ? 32.343 19.077 -10.717 1.00 92.81 86 ALA A O 1
ATOM 641 N N . GLY A 1 87 ? 31.117 19.584 -12.535 1.00 92.75 87 GLY A N 1
ATOM 642 C CA . GLY A 1 87 ? 32.158 19.246 -13.515 1.00 92.75 87 GLY A CA 1
ATOM 643 C C . GLY A 1 87 ? 33.383 20.159 -13.423 1.00 92.75 87 GLY A C 1
ATOM 644 O O . GLY A 1 87 ? 34.519 19.683 -13.459 1.00 92.75 87 GLY A O 1
ATOM 645 N N . PHE A 1 88 ? 33.157 21.460 -13.218 1.00 95.25 88 PHE A N 1
ATOM 646 C CA . PHE A 1 88 ? 34.228 22.432 -13.009 1.00 95.25 88 PHE A CA 1
ATOM 647 C C . PHE A 1 88 ? 35.031 22.129 -11.739 1.00 95.25 88 PHE A C 1
ATOM 649 O O . PHE A 1 88 ? 36.253 22.018 -11.796 1.00 95.25 88 PHE A O 1
ATOM 656 N N . VAL A 1 89 ? 34.354 21.952 -10.599 1.00 95.19 89 VAL A N 1
ATOM 657 C CA . VAL A 1 89 ? 35.006 21.704 -9.303 1.00 95.19 89 VAL A CA 1
ATOM 658 C C . VAL A 1 89 ? 35.745 20.369 -9.301 1.00 95.19 89 VAL A C 1
ATOM 660 O O . VAL A 1 89 ? 36.876 20.320 -8.826 1.00 95.19 89 VAL A O 1
ATOM 663 N N . PHE A 1 90 ? 35.155 19.322 -9.885 1.00 93.88 90 PHE A N 1
ATOM 664 C CA . PHE A 1 90 ? 35.808 18.024 -10.044 1.00 93.88 90 PHE A CA 1
ATOM 665 C C . PHE A 1 90 ? 37.152 18.162 -10.763 1.00 93.88 90 PHE A C 1
ATOM 667 O O . PHE A 1 90 ? 38.193 17.818 -10.211 1.00 93.88 90 PHE A O 1
ATOM 674 N N . SER A 1 91 ? 37.133 18.717 -11.979 1.00 92.81 91 SER A N 1
ATOM 675 C CA . SER A 1 91 ? 38.326 18.806 -12.820 1.00 92.81 91 SER A CA 1
ATOM 676 C C . SER A 1 91 ? 39.335 19.827 -12.298 1.00 92.81 91 SER A C 1
ATOM 678 O O . SER A 1 91 ? 40.532 19.655 -12.516 1.00 92.81 91 SER A O 1
ATOM 680 N N . TYR A 1 92 ? 38.893 20.898 -11.641 1.00 94.56 92 TYR A N 1
ATOM 681 C CA . TYR A 1 92 ? 39.807 21.857 -11.028 1.00 94.56 92 TYR A CA 1
ATOM 682 C C . TYR A 1 92 ? 40.588 21.194 -9.892 1.00 94.56 92 TYR A C 1
ATOM 684 O O . TYR A 1 92 ? 41.818 21.216 -9.892 1.00 94.56 92 TYR A O 1
ATOM 692 N N . VAL A 1 93 ? 39.877 20.546 -8.965 1.00 93.75 93 VAL A N 1
ATOM 693 C CA . VAL A 1 93 ? 40.492 19.887 -7.810 1.00 93.75 93 VAL A CA 1
ATOM 694 C C . VAL A 1 93 ? 41.367 18.717 -8.256 1.00 93.75 93 VAL A C 1
ATOM 696 O O . VAL A 1 93 ? 42.517 18.656 -7.834 1.00 93.75 93 VAL A O 1
ATOM 699 N N . ASP A 1 94 ? 40.897 17.877 -9.181 1.00 90.38 94 ASP A N 1
ATOM 700 C CA . ASP A 1 94 ? 41.688 16.781 -9.754 1.00 90.38 94 ASP A CA 1
ATOM 701 C C . ASP A 1 94 ? 43.033 17.268 -10.321 1.00 90.38 94 ASP A C 1
ATOM 703 O O . ASP A 1 94 ? 44.086 16.802 -9.895 1.00 90.38 94 ASP A O 1
ATOM 707 N N . ASN A 1 95 ? 43.040 18.284 -11.194 1.00 87.12 95 ASN A N 1
ATOM 708 C CA . ASN A 1 95 ? 44.294 18.769 -11.785 1.00 87.12 95 ASN A CA 1
ATOM 709 C C . ASN A 1 95 ? 45.182 19.516 -10.778 1.00 87.12 95 ASN A C 1
ATOM 711 O O . ASN A 1 95 ? 46.404 19.436 -10.877 1.00 87.12 95 ASN A O 1
ATOM 715 N N . THR A 1 96 ? 44.611 20.222 -9.794 1.00 90.25 96 THR A N 1
ATOM 716 C CA . THR A 1 96 ? 45.425 20.838 -8.728 1.00 90.25 96 THR A CA 1
ATOM 717 C C . THR A 1 96 ? 46.098 19.790 -7.847 1.00 90.25 96 THR A C 1
ATOM 719 O O . THR A 1 96 ? 47.283 19.917 -7.558 1.00 90.25 96 THR A O 1
ATOM 722 N N . VAL A 1 97 ? 45.379 18.733 -7.466 1.00 87.56 97 VAL A N 1
ATOM 723 C CA . VAL A 1 97 ? 45.910 17.656 -6.626 1.00 87.56 97 VAL A CA 1
ATOM 724 C C . VAL A 1 97 ? 46.904 16.806 -7.412 1.00 87.56 97 VAL A C 1
ATOM 726 O O . VAL A 1 97 ? 47.974 16.500 -6.896 1.00 87.56 97 VAL A O 1
ATOM 729 N N . ALA A 1 98 ? 46.626 16.509 -8.681 1.00 83.25 98 ALA A N 1
ATOM 730 C CA . ALA A 1 98 ? 47.575 15.839 -9.563 1.00 83.25 98 ALA A CA 1
ATOM 731 C C . ALA A 1 98 ? 48.875 16.645 -9.733 1.00 83.25 98 ALA A C 1
ATOM 733 O O . ALA A 1 98 ? 49.953 16.059 -9.732 1.00 83.25 98 ALA A O 1
ATOM 734 N N . ASN A 1 99 ? 48.795 17.981 -9.812 1.00 87.19 99 ASN A N 1
ATOM 735 C CA . ASN A 1 99 ? 49.980 18.842 -9.869 1.00 87.19 99 ASN A CA 1
ATOM 736 C C . ASN A 1 99 ? 50.782 18.848 -8.561 1.00 87.19 99 ASN A C 1
ATOM 738 O O . ASN A 1 99 ? 51.995 18.993 -8.615 1.00 87.19 99 ASN A O 1
ATOM 742 N N . LEU A 1 100 ? 50.125 18.702 -7.406 1.00 84.62 100 LEU A N 1
ATOM 743 C CA . LEU A 1 100 ? 50.794 18.647 -6.099 1.00 84.62 100 LEU A CA 1
ATOM 744 C C . LEU A 1 100 ? 51.461 17.294 -5.827 1.00 84.62 100 LEU A C 1
ATOM 746 O O . LEU A 1 100 ? 52.487 17.245 -5.159 1.00 84.62 100 LEU A O 1
ATOM 750 N N . ILE A 1 101 ? 50.856 16.202 -6.299 1.00 80.88 101 ILE A N 1
ATOM 751 C CA . ILE A 1 101 ? 51.331 14.822 -6.080 1.00 80.88 101 ILE A CA 1
ATOM 752 C C . ILE A 1 101 ? 52.200 14.347 -7.264 1.00 80.88 101 ILE A C 1
ATOM 754 O O . ILE A 1 101 ? 52.708 13.228 -7.256 1.00 80.88 101 ILE A O 1
ATOM 758 N N . GLU A 1 102 ? 52.352 15.177 -8.300 1.00 81.12 102 GLU A N 1
ATOM 759 C CA . GLU A 1 102 ? 53.113 14.894 -9.527 1.00 81.12 102 GLU A CA 1
ATOM 760 C C . GLU A 1 102 ? 52.753 13.535 -10.165 1.00 81.12 102 GLU A C 1
ATOM 762 O O . GLU A 1 102 ? 53.581 12.856 -10.768 1.00 81.12 102 GLU A O 1
ATOM 767 N N . SER A 1 103 ? 51.500 13.095 -10.001 1.00 74.50 103 SER A N 1
ATOM 768 C CA . SER A 1 103 ? 51.023 11.803 -10.498 1.00 74.50 103 SER A CA 1
ATOM 769 C C . SER A 1 103 ? 49.500 11.767 -10.637 1.00 74.50 103 SER A C 1
ATOM 771 O O . SER A 1 103 ? 48.763 12.259 -9.780 1.00 74.50 103 SER A O 1
ATOM 773 N N . LYS A 1 104 ? 49.019 11.145 -11.723 1.00 67.69 104 LYS A N 1
ATOM 774 C CA . LYS A 1 104 ? 47.589 10.837 -11.946 1.00 67.69 104 LYS A CA 1
ATOM 775 C C . LYS A 1 104 ? 47.234 9.376 -11.663 1.00 67.69 104 LYS A C 1
ATOM 777 O O . LYS A 1 104 ? 46.073 9.070 -11.427 1.00 67.69 104 LYS A O 1
ATOM 782 N N . ASP A 1 105 ? 48.230 8.498 -11.593 1.00 67.81 105 ASP A N 1
ATOM 783 C CA . ASP A 1 105 ? 48.022 7.043 -11.575 1.00 67.81 105 ASP A CA 1
ATOM 784 C C . ASP A 1 105 ? 47.599 6.491 -10.204 1.00 67.81 105 ASP A C 1
ATOM 786 O O . ASP A 1 105 ? 47.140 5.359 -10.092 1.00 67.81 105 ASP A O 1
ATOM 790 N N . ASN A 1 106 ? 47.714 7.296 -9.145 1.00 68.50 106 ASN A N 1
ATOM 791 C CA . ASN A 1 106 ? 47.447 6.861 -7.773 1.00 68.50 106 ASN A CA 1
ATOM 792 C C . ASN A 1 106 ? 45.957 6.940 -7.376 1.00 68.50 106 ASN A C 1
ATOM 794 O O . ASN A 1 106 ? 45.616 6.600 -6.245 1.00 68.50 106 ASN A O 1
ATOM 798 N N . GLY A 1 107 ? 45.071 7.456 -8.240 1.00 76.69 107 GLY A N 1
ATOM 799 C CA . GLY A 1 107 ? 43.631 7.626 -7.966 1.00 76.69 107 GLY A CA 1
ATOM 800 C C . GLY A 1 107 ? 43.279 8.654 -6.873 1.00 76.69 107 GLY A C 1
ATOM 801 O O . GLY A 1 107 ? 42.113 8.994 -6.685 1.00 76.69 107 GLY A O 1
ATOM 802 N N . VAL A 1 108 ? 44.275 9.195 -6.162 1.00 83.38 108 VAL A N 1
ATOM 803 C CA . VAL A 1 108 ? 44.106 10.196 -5.093 1.00 83.38 108 VAL A CA 1
ATOM 804 C C . VAL A 1 108 ? 43.575 11.525 -5.641 1.00 83.38 108 VAL A C 1
ATOM 806 O O . VAL A 1 108 ? 42.721 12.149 -5.012 1.00 83.38 108 VAL A O 1
ATOM 809 N N . ALA A 1 109 ? 44.044 11.939 -6.822 1.00 85.06 109 ALA A N 1
ATOM 810 C CA . ALA A 1 109 ? 43.589 13.158 -7.487 1.00 85.06 109 ALA A CA 1
ATOM 811 C C . ALA A 1 109 ? 42.096 13.082 -7.855 1.00 85.06 109 ALA A C 1
ATOM 813 O O . ALA A 1 109 ? 41.315 13.951 -7.448 1.00 85.06 109 ALA A O 1
ATOM 814 N N . GLY A 1 110 ? 41.676 11.980 -8.484 1.00 85.62 110 GLY A N 1
ATOM 815 C CA . GLY A 1 110 ? 40.279 11.744 -8.832 1.00 85.62 110 GLY A CA 1
ATOM 816 C C . GLY A 1 110 ? 39.381 11.556 -7.609 1.00 85.62 110 GLY A C 1
ATOM 817 O O . GLY A 1 110 ? 38.275 12.096 -7.571 1.00 85.62 110 GLY A O 1
ATOM 818 N N . ALA A 1 111 ? 39.858 10.894 -6.549 1.00 91.62 111 ALA A N 1
ATOM 819 C CA . ALA A 1 111 ? 39.124 10.782 -5.285 1.00 91.62 111 ALA A CA 1
ATOM 820 C C . ALA A 1 111 ? 38.884 12.154 -4.623 1.00 91.62 111 ALA A C 1
ATOM 822 O O . ALA A 1 111 ? 37.775 12.437 -4.155 1.00 91.62 111 ALA A O 1
ATOM 823 N N . ALA A 1 112 ? 39.895 13.031 -4.619 1.00 91.81 112 ALA A N 1
ATOM 824 C CA . ALA A 1 112 ? 39.784 14.389 -4.090 1.00 91.81 112 ALA A CA 1
ATOM 825 C C . ALA A 1 112 ? 38.828 15.254 -4.930 1.00 91.81 112 ALA A C 1
ATOM 827 O O . ALA A 1 112 ? 37.948 15.920 -4.373 1.00 91.81 112 ALA A O 1
ATOM 828 N N . GLY A 1 113 ? 38.933 15.186 -6.262 1.00 91.94 113 GLY A N 1
ATOM 829 C CA . GLY A 1 113 ? 37.995 15.837 -7.180 1.00 91.94 113 GLY A CA 1
ATOM 830 C C . GLY A 1 113 ? 36.563 15.331 -7.003 1.00 91.94 113 GLY A C 1
ATOM 831 O O . GLY A 1 113 ? 35.618 16.121 -6.925 1.00 91.94 113 GLY A O 1
ATOM 832 N N . GLY A 1 114 ? 36.400 14.015 -6.856 1.00 92.62 114 GLY A N 1
ATOM 833 C CA . GLY A 1 114 ? 35.126 13.343 -6.619 1.00 92.62 114 GLY A CA 1
ATOM 834 C C . GLY A 1 114 ? 34.472 13.794 -5.319 1.00 92.62 114 GLY A C 1
ATOM 835 O O . GLY A 1 114 ? 33.283 14.118 -5.317 1.00 92.62 114 GLY A O 1
ATOM 836 N N . CYS A 1 115 ? 35.235 13.891 -4.228 1.00 95.19 115 CYS A N 1
ATOM 837 C CA . CYS A 1 115 ? 34.715 14.387 -2.954 1.00 95.19 115 CYS A CA 1
ATOM 838 C C . CYS A 1 115 ? 34.289 15.856 -3.069 1.00 95.19 115 CYS A C 1
ATOM 840 O O . CYS A 1 115 ? 33.172 16.203 -2.686 1.00 95.19 115 CYS A O 1
ATOM 842 N N . ALA A 1 116 ? 35.117 16.714 -3.675 1.00 94.19 116 ALA A N 1
ATOM 843 C CA . ALA A 1 116 ? 34.797 18.130 -3.850 1.00 94.19 116 ALA A CA 1
ATOM 844 C C . ALA A 1 116 ? 33.502 18.341 -4.658 1.00 94.19 116 ALA A C 1
ATOM 846 O O . ALA A 1 116 ? 32.637 19.127 -4.261 1.00 94.19 116 ALA A O 1
ATOM 847 N N . ALA A 1 117 ? 33.309 17.579 -5.738 1.00 93.69 117 ALA A N 1
ATOM 848 C CA . ALA A 1 117 ? 32.069 17.601 -6.512 1.00 93.69 117 ALA A CA 1
ATOM 849 C C . ALA A 1 117 ? 30.858 17.080 -5.710 1.00 93.69 117 ALA A C 1
ATOM 851 O O . ALA A 1 117 ? 29.775 17.666 -5.772 1.00 93.69 117 ALA A O 1
ATOM 852 N N . GLY A 1 118 ? 31.036 16.028 -4.903 1.00 92.00 118 GLY A N 1
ATOM 853 C CA . GLY A 1 118 ? 30.001 15.498 -4.003 1.00 92.00 118 GLY A CA 1
ATOM 854 C C . GLY A 1 118 ? 29.611 16.453 -2.880 1.00 92.00 118 GLY A C 1
ATOM 855 O O . GLY A 1 118 ? 28.446 16.523 -2.482 1.00 92.00 118 GLY A O 1
ATOM 856 N N . PHE A 1 119 ? 30.561 17.246 -2.397 1.00 94.06 119 PHE A N 1
ATOM 857 C CA . PHE A 1 119 ? 30.296 18.280 -1.409 1.00 94.06 119 PHE A CA 1
ATOM 858 C C . PHE A 1 119 ? 29.422 19.394 -1.996 1.00 94.06 119 PHE A C 1
ATOM 860 O O . PHE A 1 119 ? 28.385 19.732 -1.419 1.00 94.06 119 PHE A O 1
ATOM 867 N N . VAL A 1 120 ? 29.769 19.892 -3.191 1.00 91.75 120 VAL A N 1
ATOM 868 C CA . VAL A 1 120 ? 28.942 20.856 -3.943 1.00 91.75 120 VAL A CA 1
ATOM 869 C C . VAL A 1 120 ? 27.547 20.285 -4.195 1.00 91.75 120 VAL A C 1
ATOM 871 O O . VAL A 1 120 ? 26.545 20.981 -4.015 1.00 91.75 120 VAL A O 1
ATOM 874 N N . ALA A 1 121 ? 27.468 18.994 -4.525 1.00 87.81 121 ALA A N 1
ATOM 875 C CA . ALA A 1 121 ? 26.206 18.299 -4.704 1.00 87.81 121 ALA A CA 1
ATOM 876 C C . ALA A 1 121 ? 25.329 18.308 -3.442 1.00 87.81 121 ALA A C 1
ATOM 878 O O . ALA A 1 121 ? 24.112 18.498 -3.522 1.00 87.81 121 ALA A O 1
ATOM 879 N N . GLY A 1 122 ? 25.937 18.105 -2.275 1.00 86.81 122 GLY A N 1
ATOM 880 C CA . GLY A 1 122 ? 25.220 17.962 -1.017 1.00 86.81 122 GLY A CA 1
ATOM 881 C C . GLY A 1 122 ? 24.906 19.272 -0.286 1.00 86.81 122 GLY A C 1
ATOM 882 O O . GLY A 1 122 ? 23.934 19.291 0.473 1.00 86.81 122 GLY A O 1
ATOM 883 N N . ILE A 1 123 ? 25.604 20.386 -0.560 1.00 89.75 123 ILE A N 1
ATOM 884 C CA . ILE A 1 123 ? 25.276 21.720 0.001 1.00 89.75 123 ILE A CA 1
ATOM 885 C C . ILE A 1 123 ? 23.809 22.097 -0.273 1.00 89.75 123 ILE A C 1
ATOM 887 O O . ILE A 1 123 ? 23.130 22.681 0.572 1.00 89.75 123 ILE A O 1
ATOM 891 N N . ARG A 1 124 ? 23.260 21.675 -1.418 1.00 81.81 124 ARG A N 1
ATOM 892 C CA . ARG A 1 124 ? 21.870 21.963 -1.802 1.00 81.81 124 ARG A CA 1
ATOM 893 C C . ARG A 1 124 ? 20.820 21.322 -0.886 1.00 81.81 124 ARG A C 1
ATOM 895 O O . ARG A 1 124 ? 19.681 21.795 -0.856 1.00 81.81 124 ARG A O 1
ATOM 902 N N . SER A 1 125 ? 21.184 20.269 -0.152 1.00 81.69 125 SER A N 1
ATOM 903 C CA . SER A 1 125 ? 20.283 19.517 0.732 1.00 81.69 125 SER A CA 1
ATOM 904 C C . SER A 1 125 ? 20.019 20.189 2.090 1.00 81.69 125 SER A C 1
ATOM 906 O O . SER A 1 125 ? 19.226 19.667 2.877 1.00 81.69 125 SER A O 1
ATOM 908 N N . GLY A 1 126 ? 20.657 21.337 2.362 1.00 83.75 126 GLY A N 1
ATOM 909 C CA . GLY A 1 126 ? 20.427 22.159 3.558 1.00 83.75 126 GLY A CA 1
ATOM 910 C C . GLY A 1 126 ? 20.992 21.579 4.859 1.00 83.75 126 GLY A C 1
ATOM 911 O O . GLY A 1 126 ? 20.650 22.053 5.935 1.00 83.75 126 GLY A O 1
ATOM 912 N N . SER A 1 127 ? 21.827 20.540 4.781 1.00 92.75 127 SER A N 1
ATOM 913 C CA . SER A 1 127 ? 22.365 19.827 5.941 1.00 92.75 127 SER A CA 1
ATOM 914 C C . SER A 1 127 ? 23.837 19.481 5.715 1.00 92.75 127 SER A C 1
ATOM 916 O O . SER A 1 127 ? 24.171 18.777 4.761 1.00 92.75 127 SER A O 1
ATOM 918 N N . LEU A 1 128 ? 24.715 19.951 6.608 1.00 92.06 128 LEU A N 1
ATOM 919 C CA . LEU A 1 128 ? 26.157 19.672 6.557 1.00 92.06 128 LEU A CA 1
ATOM 920 C C . LEU A 1 128 ? 26.479 18.164 6.592 1.00 92.06 128 LEU A C 1
ATOM 922 O O . LEU A 1 128 ? 27.259 17.723 5.747 1.00 92.06 128 LEU A O 1
ATOM 926 N N . PRO A 1 129 ? 25.836 17.334 7.444 1.00 92.69 129 PRO A N 1
ATOM 927 C CA . PRO A 1 129 ? 26.023 15.881 7.403 1.00 92.69 129 PRO A CA 1
ATOM 928 C C . PRO A 1 129 ? 25.731 15.247 6.038 1.00 92.69 129 PRO A C 1
ATOM 930 O O . PRO A 1 129 ? 26.449 14.352 5.600 1.00 92.69 129 PRO A O 1
ATOM 933 N N . LYS A 1 130 ? 24.705 15.730 5.324 1.00 89.94 130 LYS A N 1
ATOM 934 C CA . LYS A 1 130 ? 24.373 15.230 3.981 1.00 89.94 130 LYS A CA 1
ATOM 935 C C . LYS A 1 130 ? 25.408 15.659 2.938 1.00 89.94 130 LYS A C 1
ATOM 937 O O . LYS A 1 130 ? 25.694 14.888 2.026 1.00 89.94 130 LYS A O 1
ATOM 942 N N . ALA A 1 131 ? 25.995 16.848 3.085 1.00 92.44 131 ALA A N 1
ATOM 943 C CA . ALA A 1 131 ? 27.095 17.304 2.237 1.00 92.44 131 ALA A CA 1
ATOM 944 C C . ALA A 1 131 ? 28.363 16.467 2.426 1.00 92.44 131 ALA A C 1
ATOM 946 O O . ALA A 1 131 ? 28.963 16.028 1.446 1.00 92.44 131 ALA A O 1
ATOM 947 N N . MET A 1 132 ? 28.718 16.168 3.676 1.00 94.69 132 MET A N 1
ATOM 948 C CA . MET A 1 132 ? 29.841 15.279 3.983 1.00 94.69 132 MET A CA 1
ATOM 949 C C . MET A 1 132 ? 29.583 13.844 3.508 1.00 94.69 132 MET A C 1
ATOM 951 O O . MET A 1 132 ? 30.477 13.222 2.940 1.00 94.69 132 MET A O 1
ATOM 955 N N . GLY A 1 133 ? 28.352 13.344 3.659 1.00 94.81 133 GLY A N 1
ATOM 956 C CA . GLY A 1 133 ? 27.957 12.025 3.163 1.00 94.81 133 GLY A CA 1
ATOM 957 C C . GLY A 1 133 ? 28.085 11.894 1.644 1.00 94.81 133 GLY A C 1
ATOM 958 O O . GLY A 1 133 ? 28.647 10.913 1.162 1.00 94.81 133 GLY A O 1
ATOM 959 N N . MET A 1 134 ? 27.634 12.899 0.883 1.00 93.25 134 MET A N 1
ATOM 960 C CA . MET A 1 134 ? 27.777 12.893 -0.578 1.00 93.25 134 MET A CA 1
ATOM 961 C C . MET A 1 134 ? 29.232 13.048 -1.027 1.00 93.25 134 MET A C 1
ATOM 963 O O . MET A 1 134 ? 29.615 12.374 -1.974 1.00 93.25 134 MET A O 1
ATOM 967 N N . CYS A 1 135 ? 30.050 13.848 -0.331 1.00 93.56 135 CYS A N 1
ATOM 968 C CA . CYS A 1 135 ? 31.500 13.937 -0.571 1.00 93.56 135 CYS A CA 1
ATOM 969 C C . CYS A 1 135 ? 32.168 12.562 -0.422 1.00 93.56 135 CYS A C 1
ATOM 971 O O . CYS A 1 135 ? 32.831 12.086 -1.340 1.00 93.56 135 CYS A O 1
ATOM 973 N N . ALA A 1 136 ? 31.947 11.886 0.711 1.00 96.00 136 ALA A N 1
ATOM 974 C CA . ALA A 1 136 ? 32.543 10.577 0.975 1.00 96.00 136 ALA A CA 1
ATOM 975 C C . ALA A 1 136 ? 32.088 9.522 -0.046 1.00 96.00 136 ALA A C 1
ATOM 977 O O . ALA A 1 136 ? 32.886 8.714 -0.527 1.00 96.00 136 ALA A O 1
ATOM 978 N N . PHE A 1 137 ? 30.810 9.555 -0.422 1.00 95.62 137 PHE A N 1
ATOM 979 C CA . PHE A 1 137 ? 30.255 8.644 -1.412 1.00 95.62 137 PHE A CA 1
ATOM 980 C C . PHE A 1 137 ? 30.870 8.849 -2.802 1.00 95.62 137 PHE A C 1
ATOM 982 O O . PHE A 1 137 ? 31.376 7.901 -3.394 1.00 95.62 137 PHE A O 1
ATOM 989 N N . THR A 1 138 ? 30.891 10.072 -3.332 1.00 92.31 138 THR A N 1
ATOM 990 C CA . THR A 1 138 ? 31.439 10.311 -4.676 1.00 92.31 138 THR A CA 1
ATOM 991 C C . THR A 1 138 ? 32.960 10.202 -4.710 1.00 92.31 138 THR A C 1
ATOM 993 O O . THR A 1 138 ? 33.501 9.706 -5.693 1.00 92.31 138 THR A O 1
ATOM 996 N N . GLY A 1 139 ? 33.656 10.598 -3.640 1.00 92.94 139 GLY A N 1
ATOM 997 C CA . GLY A 1 139 ? 35.103 10.422 -3.515 1.00 92.94 139 GLY A CA 1
ATOM 998 C C . GLY A 1 139 ? 35.512 8.949 -3.494 1.00 92.94 139 GLY A C 1
ATOM 999 O O . GLY A 1 139 ? 36.447 8.566 -4.193 1.00 92.94 139 GLY A O 1
ATOM 1000 N N . SER A 1 140 ? 34.774 8.099 -2.770 1.00 93.12 140 SER A N 1
ATOM 1001 C CA . SER A 1 140 ? 35.026 6.650 -2.777 1.00 93.12 140 SER A CA 1
ATOM 1002 C C . SER A 1 140 ? 34.693 6.001 -4.122 1.00 93.12 140 SER A C 1
ATOM 1004 O O . SER A 1 140 ? 35.458 5.162 -4.591 1.00 93.12 140 SER A O 1
ATOM 1006 N N . LEU A 1 141 ? 33.611 6.412 -4.791 1.00 92.62 141 LEU A N 1
ATOM 1007 C CA . LEU A 1 141 ? 33.277 5.899 -6.123 1.00 92.62 141 LEU A CA 1
ATOM 1008 C C . LEU A 1 141 ? 34.338 6.245 -7.171 1.00 92.62 141 LEU A C 1
ATOM 1010 O O . LEU A 1 141 ? 34.755 5.366 -7.916 1.00 92.62 141 LEU A O 1
ATOM 1014 N N . VAL A 1 142 ? 34.795 7.498 -7.226 1.00 89.12 142 VAL A N 1
ATOM 1015 C CA . VAL A 1 142 ? 35.829 7.889 -8.196 1.00 89.12 142 VAL A CA 1
ATOM 1016 C C . VAL A 1 142 ? 37.174 7.265 -7.831 1.00 89.12 142 VAL A C 1
ATOM 1018 O O . VAL A 1 142 ? 37.825 6.691 -8.694 1.00 89.12 142 VAL A O 1
ATOM 1021 N N . GLY A 1 143 ? 37.549 7.266 -6.549 1.00 85.25 143 GLY A N 1
ATOM 1022 C CA . GLY A 1 143 ? 38.791 6.634 -6.103 1.00 85.25 143 GLY A CA 1
ATOM 1023 C C . GLY A 1 143 ? 38.837 5.138 -6.416 1.00 85.25 143 GLY A C 1
ATOM 1024 O O . GLY A 1 143 ? 39.846 4.642 -6.903 1.00 85.25 143 GLY A O 1
ATOM 1025 N N . THR A 1 144 ? 37.735 4.412 -6.206 1.00 85.88 144 THR A N 1
ATOM 1026 C CA . THR A 1 144 ? 37.659 2.987 -6.576 1.00 85.88 144 THR A CA 1
ATOM 1027 C C . THR A 1 144 ? 37.652 2.771 -8.087 1.00 85.88 144 THR A C 1
ATOM 1029 O O . THR A 1 144 ? 38.222 1.786 -8.549 1.00 85.88 144 THR A O 1
ATOM 1032 N N . TYR A 1 145 ? 37.062 3.683 -8.863 1.00 83.00 145 TYR A N 1
ATOM 1033 C CA . TYR A 1 145 ? 37.079 3.626 -10.324 1.00 83.00 145 TYR A CA 1
ATOM 1034 C C . TYR A 1 145 ? 38.484 3.842 -10.906 1.00 83.00 145 TYR A C 1
ATOM 1036 O O . TYR A 1 145 ? 38.919 3.075 -11.768 1.00 83.00 145 TYR A O 1
ATOM 1044 N N . ASP A 1 146 ? 39.214 4.834 -10.400 1.00 79.56 146 ASP A N 1
ATOM 1045 C CA . ASP A 1 146 ? 40.570 5.138 -10.857 1.00 79.56 146 ASP A CA 1
ATOM 1046 C C . ASP A 1 146 ? 41.568 4.067 -10.402 1.00 79.56 146 ASP A C 1
ATOM 1048 O O . ASP A 1 146 ? 42.401 3.629 -11.194 1.00 79.56 146 ASP A O 1
ATOM 1052 N N . LEU A 1 147 ? 41.424 3.543 -9.176 1.00 75.44 147 LEU A N 1
ATOM 1053 C CA . LEU A 1 147 ? 42.213 2.398 -8.699 1.00 75.44 147 LEU A CA 1
ATOM 1054 C C . LEU A 1 147 ? 41.928 1.110 -9.486 1.00 75.44 147 LEU A C 1
ATOM 1056 O O . LEU A 1 147 ? 42.806 0.262 -9.619 1.00 75.44 147 LEU A O 1
ATOM 1060 N N . ALA A 1 148 ? 40.722 0.963 -10.039 1.00 76.75 148 ALA A N 1
ATOM 1061 C CA . ALA A 1 148 ? 40.377 -0.129 -10.947 1.00 76.75 148 ALA A CA 1
ATOM 1062 C C . ALA A 1 148 ? 40.898 0.087 -12.385 1.00 76.75 148 ALA A C 1
ATOM 1064 O O . ALA A 1 148 ? 40.547 -0.679 -13.285 1.00 76.75 148 ALA A O 1
ATOM 1065 N N . GLY A 1 149 ? 41.717 1.118 -12.626 1.00 67.25 149 GLY A N 1
ATOM 1066 C CA . GLY A 1 149 ? 42.322 1.401 -13.928 1.00 67.25 149 GLY A CA 1
ATOM 1067 C C . GLY A 1 149 ? 41.342 1.974 -14.953 1.00 67.25 149 GLY A C 1
ATOM 1068 O O . GLY A 1 149 ? 41.542 1.802 -16.155 1.00 67.25 149 GLY A O 1
ATOM 1069 N N . GLY A 1 150 ? 40.252 2.609 -14.504 1.00 62.34 150 GLY A N 1
ATOM 1070 C CA . GLY A 1 150 ? 39.282 3.257 -15.388 1.00 62.34 150 GLY A CA 1
ATOM 1071 C C . GLY A 1 150 ? 38.484 2.301 -16.286 1.00 62.34 150 GLY A C 1
ATOM 1072 O O . GLY A 1 150 ? 37.911 2.735 -17.284 1.00 62.34 150 GLY A O 1
ATOM 1073 N N . GLN A 1 151 ? 38.438 1.004 -15.961 1.00 56.66 151 GLN A N 1
ATOM 1074 C CA . GLN A 1 151 ? 37.721 -0.024 -16.723 1.00 56.66 151 GLN A CA 1
ATOM 1075 C C . GLN A 1 151 ? 36.756 -0.817 -15.836 1.00 56.66 151 GLN A C 1
ATOM 1077 O O . GLN A 1 151 ? 36.942 -2.000 -15.555 1.00 56.66 151 GLN A O 1
ATOM 1082 N N . LEU A 1 152 ? 35.658 -0.177 -15.439 1.00 46.47 152 LEU A N 1
ATOM 1083 C CA . LEU A 1 152 ? 34.527 -0.845 -14.794 1.00 46.47 152 LEU A CA 1
ATOM 1084 C C . LEU A 1 152 ? 33.329 -0.902 -15.753 1.00 46.47 152 LEU A C 1
ATOM 1086 O O . LEU A 1 152 ? 32.558 0.043 -15.875 1.00 46.47 152 LEU A O 1
ATOM 1090 N N . GLY A 1 153 ? 33.171 -2.060 -16.406 1.00 44.28 153 GLY A N 1
ATOM 1091 C CA . GLY A 1 153 ? 31.938 -2.477 -17.086 1.00 44.28 153 GLY A CA 1
ATOM 1092 C C . GLY A 1 153 ? 31.958 -2.396 -18.619 1.00 44.28 153 GLY A C 1
ATOM 1093 O O . GLY A 1 153 ? 32.101 -1.332 -19.201 1.00 44.28 153 GLY A O 1
ATOM 1094 N N . TRP A 1 154 ? 31.729 -3.548 -19.266 1.00 40.53 154 TRP A N 1
ATOM 1095 C CA . TRP A 1 154 ? 31.501 -3.785 -20.711 1.00 40.53 154 TRP A CA 1
ATOM 1096 C C . TRP A 1 154 ? 32.706 -3.804 -21.681 1.00 40.53 154 TRP A C 1
ATOM 1098 O O . TRP A 1 154 ? 32.603 -4.455 -22.722 1.00 40.53 154 TRP A O 1
ATOM 1108 N N . GLU A 1 155 ? 33.864 -3.211 -21.371 1.00 42.31 155 GLU A N 1
ATOM 1109 C CA . GLU A 1 155 ? 35.021 -3.210 -22.303 1.00 42.31 155 GLU A CA 1
ATOM 1110 C C . GLU A 1 155 ? 36.146 -4.223 -22.020 1.00 42.31 155 GLU A C 1
ATOM 1112 O O . GLU A 1 155 ? 37.068 -4.350 -22.830 1.00 42.31 155 GLU A O 1
ATOM 1117 N N . SER A 1 156 ? 36.025 -5.034 -20.963 1.00 42.69 156 SER A N 1
ATOM 1118 C CA . SER A 1 156 ? 37.018 -6.046 -20.542 1.00 42.69 156 SER A CA 1
ATOM 1119 C C . SER A 1 156 ? 37.040 -7.317 -21.420 1.00 42.69 156 SER A C 1
ATOM 1121 O O . SER A 1 156 ? 36.877 -8.445 -20.970 1.00 42.69 156 SER A O 1
ATOM 1123 N N . GLY A 1 157 ? 37.189 -7.137 -22.729 1.00 43.06 157 GLY A N 1
ATOM 1124 C CA . GLY A 1 157 ? 37.310 -8.239 -23.693 1.00 43.06 157 GLY A CA 1
ATOM 1125 C C . GLY A 1 157 ? 37.545 -7.795 -25.133 1.00 43.06 157 GLY A C 1
ATOM 1126 O O . GLY A 1 157 ? 37.581 -8.605 -26.060 1.00 43.06 157 GLY A O 1
ATOM 1127 N N . LYS A 1 158 ? 37.694 -6.492 -25.364 1.00 41.22 158 LYS A N 1
ATOM 1128 C CA . LYS A 1 158 ? 37.886 -5.943 -26.695 1.00 41.22 158 LYS A CA 1
ATOM 1129 C C . LYS A 1 158 ? 39.379 -5.827 -26.995 1.00 41.22 158 LYS A C 1
ATOM 1131 O O . LYS A 1 158 ? 39.948 -4.750 -26.883 1.00 41.22 158 LYS A O 1
ATOM 1136 N N . LYS A 1 159 ? 39.971 -6.929 -27.482 1.00 45.53 159 LYS A N 1
ATOM 1137 C CA . LYS A 1 159 ? 41.304 -6.948 -28.119 1.00 45.53 159 LYS A CA 1
ATOM 1138 C C . LYS A 1 159 ? 41.482 -5.747 -29.068 1.00 45.53 159 LYS A C 1
ATOM 1140 O O . LYS A 1 159 ? 40.490 -5.380 -29.723 1.00 45.53 159 LYS A O 1
ATOM 1145 N N . PRO A 1 160 ? 42.680 -5.139 -29.160 1.00 49.72 160 PRO A N 1
ATOM 1146 C CA . PRO A 1 160 ? 42.938 -3.984 -30.019 1.00 49.72 160 PRO A CA 1
ATOM 1147 C C . PRO A 1 160 ? 42.505 -4.251 -31.469 1.00 49.72 160 PRO A C 1
ATOM 1149 O O . PRO A 1 160 ? 42.529 -5.384 -31.950 1.00 49.72 160 PRO A O 1
ATOM 1152 N N . ARG A 1 161 ? 42.060 -3.202 -32.174 1.00 45.09 161 ARG A N 1
ATOM 1153 C CA . ARG A 1 161 ? 41.435 -3.287 -33.513 1.00 45.09 161 ARG A CA 1
ATOM 1154 C C . ARG A 1 161 ? 42.271 -4.084 -34.528 1.00 45.09 161 ARG A C 1
ATOM 1156 O O . ARG A 1 161 ? 41.702 -4.836 -35.314 1.00 45.09 161 ARG A O 1
ATOM 1163 N N . SER A 1 162 ? 43.595 -3.984 -34.437 1.00 53.62 162 SER A N 1
ATOM 1164 C CA . SER A 1 162 ? 44.554 -4.704 -35.280 1.00 53.62 162 SER A CA 1
ATOM 1165 C C . SER A 1 162 ? 44.543 -6.225 -35.079 1.00 53.62 162 SER A C 1
ATOM 1167 O O . SER A 1 162 ? 44.787 -6.974 -36.021 1.00 53.62 162 SER A O 1
ATOM 1169 N N . GLU A 1 163 ? 44.235 -6.712 -33.877 1.00 63.03 163 GLU A N 1
ATOM 1170 C CA . GLU A 1 163 ? 44.213 -8.146 -33.567 1.00 63.03 163 GLU A CA 1
ATOM 1171 C C . GLU A 1 163 ? 42.917 -8.807 -34.065 1.00 63.03 163 GLU A C 1
ATOM 1173 O O . GLU A 1 163 ? 42.946 -9.909 -34.611 1.00 63.03 163 GLU A O 1
ATOM 1178 N N . ARG A 1 164 ? 41.784 -8.089 -34.013 1.00 56.00 164 ARG A N 1
ATOM 1179 C CA . ARG A 1 164 ? 40.508 -8.567 -34.585 1.00 56.00 164 ARG A CA 1
ATOM 1180 C C . ARG A 1 164 ? 40.516 -8.626 -36.106 1.00 56.00 164 ARG A C 1
ATOM 1182 O O . ARG A 1 164 ? 39.822 -9.457 -36.688 1.00 56.00 164 ARG A O 1
ATOM 1189 N N . GLU A 1 165 ? 41.260 -7.736 -36.757 1.00 60.19 165 GLU A N 1
ATOM 1190 C CA . GLU A 1 165 ? 41.440 -7.772 -38.210 1.00 60.19 165 GLU A CA 1
ATOM 1191 C C . GLU A 1 165 ? 42.265 -8.997 -38.624 1.00 60.19 165 GLU A C 1
ATOM 1193 O O . GLU A 1 165 ? 41.872 -9.698 -39.555 1.00 60.19 165 GLU A O 1
ATOM 1198 N N . LYS A 1 166 ? 43.312 -9.348 -37.864 1.00 68.25 166 LYS A N 1
ATOM 1199 C CA . LYS A 1 166 ? 44.096 -10.576 -38.083 1.00 68.25 166 LYS A CA 1
ATOM 1200 C C . LYS A 1 166 ? 43.262 -11.848 -37.902 1.00 68.25 166 LYS A C 1
ATOM 1202 O O . LYS A 1 166 ? 43.314 -12.727 -38.758 1.00 68.25 166 LYS A O 1
ATOM 1207 N N . GLU A 1 167 ? 42.443 -11.927 -36.853 1.00 69.12 167 GLU A N 1
ATOM 1208 C CA . GLU A 1 167 ? 41.550 -13.076 -36.622 1.00 69.12 167 GLU A CA 1
ATOM 1209 C C . GLU A 1 167 ? 40.462 -13.198 -37.701 1.00 69.12 167 GLU A C 1
ATOM 1211 O O . GLU A 1 167 ? 40.157 -14.303 -38.150 1.00 69.12 167 GLU A O 1
ATOM 1216 N N . ARG A 1 168 ? 39.911 -12.074 -38.186 1.00 57.84 168 ARG A N 1
ATOM 1217 C CA . ARG A 1 168 ? 38.967 -12.083 -39.316 1.00 57.84 168 ARG A CA 1
ATOM 1218 C C . ARG A 1 168 ? 39.617 -12.621 -40.585 1.00 57.84 168 ARG A C 1
ATOM 1220 O O . ARG A 1 168 ? 39.030 -13.484 -41.230 1.00 57.84 168 ARG A O 1
ATOM 1227 N N . VAL A 1 169 ? 40.811 -12.143 -40.934 1.00 68.19 169 VAL A N 1
ATOM 1228 C CA . VAL A 1 169 ? 41.525 -12.591 -42.141 1.00 68.19 169 VAL A CA 1
ATOM 1229 C C . VAL A 1 169 ? 41.908 -14.073 -42.036 1.00 68.19 169 VAL A C 1
ATOM 1231 O O . VAL A 1 169 ? 41.718 -14.813 -42.999 1.00 68.19 169 VAL A O 1
ATOM 1234 N N . ALA A 1 170 ? 42.343 -14.541 -40.861 1.00 70.50 170 ALA A N 1
ATOM 1235 C CA . ALA A 1 170 ? 42.647 -15.954 -40.624 1.00 70.50 170 ALA A CA 1
ATOM 1236 C C . ALA A 1 170 ? 41.405 -16.856 -40.757 1.00 70.50 170 ALA A C 1
ATOM 1238 O O . ALA A 1 170 ? 41.470 -17.915 -41.379 1.00 70.50 170 ALA A O 1
ATOM 1239 N N . PHE A 1 171 ? 40.253 -16.407 -40.250 1.00 65.12 171 PHE A N 1
ATOM 1240 C CA . PHE A 1 171 ? 38.985 -17.130 -40.365 1.00 65.12 171 PHE A CA 1
ATOM 1241 C C . PHE A 1 171 ? 38.488 -17.240 -41.817 1.00 65.12 171 PHE A C 1
ATOM 1243 O O . PHE A 1 171 ? 37.943 -18.271 -42.213 1.00 65.12 171 PHE A O 1
ATOM 1250 N N . PHE A 1 172 ? 38.683 -16.198 -42.635 1.00 60.69 172 PHE A N 1
ATOM 1251 C CA . PHE A 1 172 ? 38.341 -16.249 -44.061 1.00 60.69 172 PHE A CA 1
ATOM 1252 C C . PHE A 1 172 ? 39.304 -17.131 -44.863 1.00 60.69 172 PHE A C 1
ATOM 1254 O O . PHE A 1 172 ? 38.854 -17.827 -45.772 1.00 60.69 172 PHE A O 1
ATOM 1261 N N . LYS A 1 173 ? 40.589 -17.166 -44.490 1.00 64.50 173 LYS A N 1
ATOM 1262 C CA . LYS A 1 173 ? 41.596 -18.020 -45.130 1.00 64.50 173 LYS A CA 1
ATOM 1263 C C . LYS A 1 173 ? 41.341 -19.512 -44.878 1.00 64.50 173 LYS A C 1
ATOM 1265 O O . LYS A 1 173 ? 41.262 -20.271 -45.835 1.00 64.50 173 LYS A O 1
ATOM 1270 N N . GLN A 1 174 ? 41.061 -19.900 -43.629 1.00 59.44 174 GLN A N 1
ATOM 1271 C CA . GLN A 1 174 ? 40.702 -21.288 -43.281 1.00 59.44 174 GLN A CA 1
ATOM 1272 C C . GLN A 1 174 ? 39.439 -21.773 -44.001 1.00 59.44 174 GLN A C 1
ATOM 1274 O O . GLN A 1 174 ? 39.318 -22.942 -44.357 1.00 59.44 174 GLN A O 1
ATOM 1279 N N . ARG A 1 175 ? 38.477 -20.871 -44.227 1.00 56.81 175 ARG A N 1
ATOM 1280 C CA . ARG A 1 175 ? 37.263 -21.200 -44.975 1.00 56.81 175 ARG A CA 1
ATOM 1281 C C . ARG A 1 175 ? 37.526 -21.426 -46.455 1.00 56.81 175 ARG A C 1
ATOM 1283 O O . ARG A 1 175 ? 36.922 -22.341 -46.996 1.00 56.81 175 ARG A O 1
ATOM 1290 N N . ALA A 1 176 ? 38.382 -20.612 -47.075 1.00 56.88 176 ALA A N 1
ATOM 1291 C CA . ALA A 1 176 ? 38.755 -20.767 -48.478 1.00 56.88 176 ALA A CA 1
ATOM 1292 C C . ALA A 1 176 ? 39.460 -22.112 -48.708 1.00 56.88 176 ALA A C 1
ATOM 1294 O O . ALA A 1 176 ? 39.022 -22.877 -49.566 1.00 56.88 176 ALA A O 1
ATOM 1295 N N . GLU A 1 177 ? 40.433 -22.438 -47.852 1.00 60.50 177 GLU A N 1
ATOM 1296 C CA . GLU A 1 177 ? 41.183 -23.702 -47.877 1.00 60.50 177 GLU A CA 1
ATOM 1297 C C . GLU A 1 177 ? 40.248 -24.918 -47.698 1.00 60.50 177 GLU A C 1
ATOM 1299 O O . GLU A 1 177 ? 40.294 -25.856 -48.490 1.00 60.50 177 GLU A O 1
ATOM 1304 N N . ALA A 1 178 ? 39.281 -24.858 -46.770 1.00 57.69 178 ALA A N 1
ATOM 1305 C CA . ALA A 1 178 ? 38.297 -25.932 -46.580 1.00 57.69 178 ALA A CA 1
ATOM 1306 C C . ALA A 1 178 ? 37.336 -26.128 -47.776 1.00 57.69 178 ALA A C 1
ATOM 1308 O O . ALA A 1 178 ? 36.883 -27.245 -48.038 1.00 57.69 178 ALA A O 1
ATOM 1309 N N . THR A 1 179 ? 36.994 -25.061 -48.511 1.00 55.56 179 THR A N 1
ATOM 1310 C CA . THR A 1 179 ? 36.203 -25.177 -49.753 1.00 55.56 179 THR A CA 1
ATOM 1311 C C . THR A 1 179 ? 37.002 -25.765 -50.911 1.00 55.56 179 THR A C 1
ATOM 1313 O O . THR A 1 179 ? 36.431 -26.517 -51.701 1.00 55.56 179 THR A O 1
ATOM 1316 N N . GLU A 1 180 ? 38.296 -25.455 -51.017 1.00 61.75 180 GLU A N 1
ATOM 1317 C CA . GLU A 1 180 ? 39.166 -26.023 -52.054 1.00 61.75 180 GLU A CA 1
ATOM 1318 C C . GLU A 1 180 ? 39.425 -27.517 -51.815 1.00 61.75 180 GLU A C 1
ATOM 1320 O O . GLU A 1 180 ? 39.320 -28.313 -52.751 1.00 61.75 180 GLU A O 1
ATOM 1325 N N . GLU A 1 181 ? 39.625 -27.932 -50.561 1.00 63.62 181 GLU A N 1
ATOM 1326 C CA . GLU A 1 181 ? 39.749 -29.348 -50.189 1.00 63.62 181 GLU A CA 1
ATOM 1327 C C . GLU A 1 181 ? 38.469 -30.145 -50.494 1.00 63.62 181 GLU A C 1
ATOM 1329 O O . GLU A 1 181 ? 38.530 -31.248 -51.044 1.00 63.62 181 GLU A O 1
ATOM 1334 N N . ALA A 1 182 ? 37.292 -29.572 -50.218 1.00 56.47 182 ALA A N 1
ATOM 1335 C CA . ALA A 1 182 ? 36.009 -30.206 -50.524 1.00 56.47 182 ALA A CA 1
ATOM 1336 C C . ALA A 1 182 ? 35.756 -30.340 -52.041 1.00 56.47 182 ALA A C 1
ATOM 1338 O O . ALA A 1 182 ? 35.181 -31.336 -52.492 1.00 56.47 182 ALA A O 1
ATOM 1339 N N . LEU A 1 183 ? 36.206 -29.369 -52.845 1.00 57.22 183 LEU A N 1
ATOM 1340 C CA . LEU A 1 183 ? 36.126 -29.430 -54.310 1.00 57.22 183 LEU A CA 1
ATOM 1341 C C . LEU A 1 183 ? 37.106 -30.450 -54.906 1.00 57.22 183 LEU A C 1
ATOM 1343 O O . LEU A 1 183 ? 36.742 -31.160 -55.848 1.00 57.22 183 LEU A O 1
ATOM 1347 N N . HIS A 1 184 ? 38.306 -30.585 -54.337 1.00 56.44 184 HIS A N 1
ATOM 1348 C CA . HIS A 1 184 ? 39.265 -31.620 -54.734 1.00 56.44 184 HIS A CA 1
ATOM 1349 C C . HIS A 1 184 ? 38.754 -33.037 -54.425 1.00 56.44 184 HIS A C 1
ATOM 1351 O O . HIS A 1 184 ? 38.917 -33.941 -55.248 1.00 56.44 184 HIS A O 1
ATOM 1357 N N . GLN A 1 185 ? 38.060 -33.230 -53.298 1.00 57.72 185 GLN A N 1
ATOM 1358 C CA . GLN A 1 185 ? 37.434 -34.514 -52.955 1.00 57.72 185 GLN A CA 1
ATOM 1359 C C . GLN A 1 185 ? 36.256 -34.868 -53.878 1.00 57.72 185 GLN A C 1
ATOM 1361 O O . GLN A 1 185 ? 36.083 -36.033 -54.239 1.00 57.72 185 GLN A O 1
ATOM 1366 N N . LEU A 1 186 ? 35.470 -33.880 -54.321 1.00 53.41 186 LEU A N 1
ATOM 1367 C CA . LEU A 1 186 ? 34.396 -34.102 -55.296 1.00 53.41 186 LEU A CA 1
ATOM 1368 C C . LEU A 1 186 ? 34.932 -34.494 -56.681 1.00 53.41 186 LEU A C 1
ATOM 1370 O O . LEU A 1 186 ? 34.385 -35.407 -57.298 1.00 53.41 186 LEU A O 1
ATOM 1374 N N . HIS A 1 187 ? 36.024 -33.878 -57.145 1.00 53.62 187 HIS A N 1
ATOM 1375 C CA . HIS A 1 187 ? 36.653 -34.250 -58.418 1.00 53.62 187 HIS A CA 1
ATOM 1376 C C . HIS A 1 187 ? 37.257 -35.662 -58.396 1.00 53.62 187 HIS A C 1
ATOM 1378 O O . HIS A 1 187 ? 37.151 -36.390 -59.383 1.00 53.62 187 HIS A O 1
ATOM 1384 N N . GLN A 1 188 ? 37.840 -36.088 -57.271 1.00 52.88 188 GLN A N 1
ATOM 1385 C CA . GLN A 1 188 ? 38.400 -37.438 -57.132 1.00 52.88 188 GLN A CA 1
ATOM 1386 C C . GLN A 1 188 ? 37.320 -38.529 -57.060 1.00 52.88 188 GLN A C 1
ATOM 1388 O O . GLN A 1 188 ? 37.504 -39.610 -57.621 1.00 52.88 188 GLN A O 1
ATOM 1393 N N . ASN A 1 189 ? 36.178 -38.239 -56.429 1.00 51.75 189 ASN A N 1
ATOM 1394 C CA . ASN A 1 189 ? 35.062 -39.182 -56.318 1.00 51.75 189 ASN A CA 1
ATOM 1395 C C . ASN A 1 189 ? 34.215 -39.262 -57.600 1.00 51.75 189 ASN A C 1
ATOM 1397 O O . ASN A 1 189 ? 33.658 -40.315 -57.893 1.00 51.75 189 ASN A O 1
ATOM 1401 N N . ALA A 1 190 ? 34.166 -38.197 -58.407 1.00 49.16 190 ALA A N 1
ATOM 1402 C CA . ALA A 1 190 ? 33.518 -38.223 -59.721 1.00 49.16 190 ALA A CA 1
ATOM 1403 C C . ALA A 1 190 ? 34.288 -39.071 -60.755 1.00 49.16 190 ALA A C 1
ATOM 1405 O O . ALA A 1 190 ? 33.686 -39.627 -61.669 1.00 49.16 190 ALA A O 1
ATOM 1406 N N . ALA A 1 191 ? 35.607 -39.224 -60.591 1.00 46.97 191 ALA A N 1
ATOM 1407 C CA . ALA A 1 191 ? 36.446 -40.032 -61.479 1.00 46.97 191 ALA A CA 1
ATOM 1408 C C . ALA A 1 191 ? 36.382 -41.549 -61.197 1.00 46.97 191 ALA A C 1
ATOM 1410 O O . ALA A 1 191 ? 36.964 -42.342 -61.937 1.00 46.97 191 ALA A O 1
ATOM 1411 N N . ARG A 1 192 ? 35.685 -41.982 -60.138 1.00 48.56 192 ARG A N 1
ATOM 1412 C CA . ARG A 1 192 ? 35.541 -43.395 -59.769 1.00 48.56 192 ARG A CA 1
ATOM 1413 C C . ARG A 1 192 ? 34.090 -43.691 -59.415 1.00 48.56 192 ARG A C 1
ATOM 1415 O O . ARG A 1 192 ? 33.727 -43.535 -58.256 1.00 48.56 192 ARG A O 1
ATOM 1422 N N . SER A 1 193 ? 33.291 -44.119 -60.399 1.00 39.47 193 SER A N 1
ATOM 1423 C CA . SER A 1 193 ? 32.215 -45.136 -60.301 1.00 39.47 193 SER A CA 1
ATOM 1424 C C . SER A 1 193 ? 31.161 -44.945 -61.401 1.00 39.47 193 SER A C 1
ATOM 1426 O O . SER A 1 193 ? 30.243 -44.143 -61.264 1.00 39.47 193 SER A O 1
ATOM 1428 N N . PHE A 1 194 ? 31.242 -45.751 -62.462 1.00 45.34 194 PHE A N 1
ATOM 1429 C CA . PHE A 1 194 ? 30.061 -46.168 -63.219 1.00 45.34 194 PHE A CA 1
ATOM 1430 C C . PHE A 1 194 ? 29.447 -47.361 -62.474 1.00 45.34 194 PHE A C 1
ATOM 1432 O O . PHE A 1 194 ? 30.048 -48.431 -62.442 1.00 45.34 194 PHE A O 1
ATOM 1439 N N . SER A 1 195 ? 28.282 -47.192 -61.844 1.00 40.34 195 SER A N 1
ATOM 1440 C CA . SER A 1 195 ? 27.451 -48.316 -61.391 1.00 40.34 195 SER A CA 1
ATOM 1441 C C . SER A 1 195 ? 25.997 -47.880 -61.213 1.00 40.34 195 SER A C 1
ATOM 1443 O O . SER A 1 195 ? 25.697 -46.883 -60.558 1.00 40.34 195 SER A O 1
ATOM 1445 N N . THR A 1 196 ? 25.099 -48.635 -61.838 1.00 48.75 196 THR A N 1
ATOM 1446 C CA . THR A 1 196 ? 23.649 -48.453 -61.861 1.00 48.75 196 THR A CA 1
ATOM 1447 C C . THR A 1 196 ? 22.988 -49.270 -60.751 1.00 48.75 196 THR A C 1
ATOM 1449 O O . THR A 1 196 ? 22.809 -50.477 -60.895 1.00 48.75 196 THR A O 1
ATOM 1452 N N . ALA A 1 197 ? 22.575 -48.613 -59.667 1.00 36.88 197 ALA A N 1
ATOM 1453 C CA . ALA A 1 197 ? 21.552 -49.108 -58.741 1.00 36.88 197 ALA A CA 1
ATOM 1454 C C . ALA A 1 197 ? 20.877 -47.914 -58.035 1.00 36.88 197 ALA A C 1
ATOM 1456 O O . ALA A 1 197 ? 21.573 -46.965 -57.661 1.00 36.88 197 ALA A O 1
ATOM 1457 N N . PRO A 1 198 ? 19.544 -47.916 -57.831 1.00 40.03 198 PRO A N 1
ATOM 1458 C CA . PRO A 1 198 ? 18.866 -46.832 -57.139 1.00 40.03 198 PRO A CA 1
ATOM 1459 C C . PRO A 1 198 ? 19.086 -46.997 -55.634 1.00 40.03 198 PRO A C 1
ATOM 1461 O O . PRO A 1 198 ? 18.374 -47.731 -54.953 1.00 40.03 198 PRO A O 1
ATOM 1464 N N . VAL A 1 199 ? 20.091 -46.312 -55.094 1.00 38.69 199 VAL A N 1
ATOM 1465 C CA . VAL A 1 199 ? 20.208 -46.149 -53.645 1.00 38.69 199 VAL A CA 1
ATOM 1466 C C . VAL A 1 199 ? 19.090 -45.211 -53.205 1.00 38.69 199 VAL A C 1
ATOM 1468 O O . VAL A 1 199 ? 18.996 -44.076 -53.672 1.00 38.69 199 VAL A O 1
ATOM 1471 N N . VAL A 1 200 ? 18.231 -45.700 -52.309 1.00 39.66 200 VAL A N 1
ATOM 1472 C CA . VAL A 1 200 ? 17.238 -44.908 -51.580 1.00 39.66 200 VAL A CA 1
ATOM 1473 C C . VAL A 1 200 ? 17.953 -43.707 -50.966 1.00 39.66 200 VAL A C 1
ATOM 1475 O O . VAL A 1 200 ? 18.660 -43.813 -49.966 1.00 39.66 200 VAL A O 1
ATOM 1478 N N . CYS A 1 201 ? 17.794 -42.554 -51.610 1.00 33.97 201 CYS A N 1
ATOM 1479 C CA . CYS A 1 201 ? 18.341 -41.296 -51.149 1.00 33.97 201 CYS A CA 1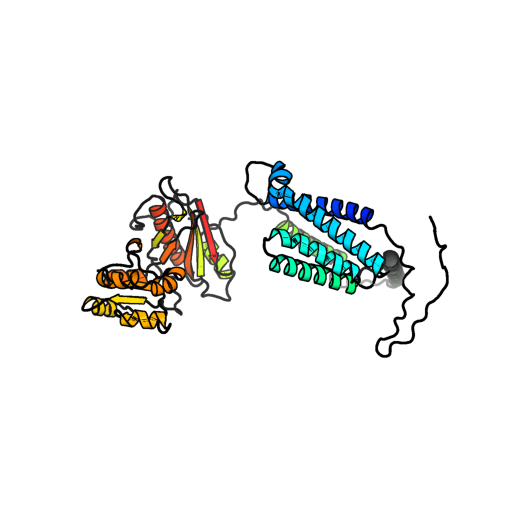
ATOM 1480 C C . CYS A 1 201 ? 17.502 -40.866 -49.944 1.00 33.97 201 CYS A C 1
ATOM 1482 O O . CYS A 1 201 ? 16.461 -40.216 -50.082 1.00 33.97 201 CYS A O 1
ATOM 1484 N N . SER A 1 202 ? 17.922 -41.273 -48.742 1.00 39.41 202 SER A N 1
ATOM 1485 C CA . SER A 1 202 ? 17.491 -40.581 -47.536 1.00 39.41 202 SER A CA 1
ATOM 1486 C C . SER A 1 202 ? 17.810 -39.109 -47.772 1.00 39.41 202 SER A C 1
ATOM 1488 O O . SER A 1 202 ? 18.926 -38.746 -48.146 1.00 39.41 202 SER A O 1
ATOM 1490 N N . LYS A 1 203 ? 16.785 -38.259 -47.692 1.00 40.78 203 LYS A N 1
ATOM 1491 C CA . LYS A 1 203 ? 16.900 -36.828 -47.967 1.00 40.78 203 LYS A CA 1
ATOM 1492 C C . LYS A 1 203 ? 17.802 -36.222 -46.891 1.00 40.78 203 LYS A C 1
ATOM 1494 O O . LYS A 1 203 ? 17.328 -35.695 -45.886 1.00 40.78 203 LYS A O 1
ATOM 1499 N N . VAL A 1 204 ? 19.115 -36.306 -47.087 1.00 44.81 204 VAL A N 1
ATOM 1500 C CA . VAL A 1 204 ? 20.103 -35.514 -46.367 1.00 44.81 204 VAL A CA 1
ATOM 1501 C C . VAL A 1 204 ? 19.889 -34.095 -46.867 1.00 44.81 204 VAL A C 1
ATOM 1503 O O . VAL A 1 204 ? 20.462 -33.647 -47.856 1.00 44.81 204 VAL A O 1
ATOM 1506 N N . LEU A 1 205 ? 18.934 -33.417 -46.232 1.00 48.56 205 LEU A N 1
ATOM 1507 C CA . LEU A 1 205 ? 18.649 -32.015 -46.476 1.00 48.56 205 LEU A CA 1
ATOM 1508 C C . LEU A 1 205 ? 19.956 -31.252 -46.278 1.00 48.56 205 LEU A C 1
ATOM 1510 O O . LEU A 1 205 ? 20.522 -31.256 -45.181 1.00 48.56 205 LEU A O 1
ATOM 1514 N N . SER A 1 206 ? 20.420 -30.614 -47.349 1.00 51.16 206 SER A N 1
ATOM 1515 C CA . SER A 1 206 ? 21.589 -29.745 -47.328 1.00 51.16 206 SER A CA 1
ATOM 1516 C C . SER A 1 206 ? 21.483 -28.736 -46.170 1.00 51.16 206 SER A C 1
ATOM 1518 O O . SER A 1 206 ? 20.379 -28.299 -45.814 1.00 51.16 206 SER A O 1
ATOM 1520 N N . PRO A 1 207 ? 22.604 -28.320 -45.555 1.00 53.81 207 PRO A N 1
ATOM 1521 C CA . PRO A 1 207 ? 22.590 -27.361 -44.444 1.00 53.81 207 PRO A CA 1
ATOM 1522 C C . PRO A 1 207 ? 21.956 -26.010 -44.831 1.00 53.81 207 PRO A C 1
ATOM 1524 O O . PRO A 1 207 ? 21.464 -25.278 -43.967 1.00 53.81 207 PRO A O 1
ATOM 1527 N N . LEU A 1 208 ? 21.870 -25.711 -46.131 1.00 49.91 208 LEU A N 1
ATOM 1528 C CA . LEU A 1 208 ? 21.126 -24.575 -46.675 1.00 49.91 208 LEU A CA 1
ATOM 1529 C C . LEU A 1 208 ? 19.604 -24.711 -46.499 1.00 49.91 208 LEU A C 1
ATOM 1531 O O . LEU A 1 208 ? 18.938 -23.713 -46.240 1.00 49.91 208 LEU A O 1
ATOM 1535 N N . ASN A 1 209 ? 19.048 -25.926 -46.531 1.00 52.22 209 ASN A N 1
ATOM 1536 C CA . ASN A 1 209 ? 17.617 -26.144 -46.302 1.00 52.22 209 ASN A CA 1
ATOM 1537 C C . ASN A 1 209 ? 17.231 -26.192 -44.816 1.00 52.22 209 ASN A C 1
ATOM 1539 O O . ASN A 1 209 ? 16.136 -25.775 -44.445 1.00 52.22 209 ASN A O 1
ATOM 1543 N N . LYS A 1 210 ? 18.136 -26.626 -43.929 1.00 54.25 210 LYS A N 1
ATOM 1544 C CA . LYS A 1 210 ? 17.924 -26.496 -42.472 1.00 54.25 210 LYS A CA 1
ATOM 1545 C C . LYS A 1 210 ? 17.962 -25.035 -42.031 1.00 54.25 210 LYS A C 1
ATOM 1547 O O . LYS A 1 210 ? 17.173 -24.626 -41.184 1.00 54.25 210 LYS A O 1
ATOM 1552 N N . THR A 1 211 ? 18.844 -24.234 -42.627 1.00 56.91 211 THR A N 1
ATOM 1553 C CA . THR A 1 211 ? 18.908 -22.792 -42.365 1.00 56.91 211 THR A CA 1
ATOM 1554 C C . THR A 1 211 ? 17.771 -22.029 -43.037 1.00 56.91 211 THR A C 1
ATOM 1556 O O . THR A 1 211 ? 17.273 -21.090 -42.423 1.00 56.91 211 THR A O 1
ATOM 1559 N N . SER A 1 212 ? 17.286 -22.443 -44.215 1.00 57.16 212 SER A N 1
ATOM 1560 C CA . SER A 1 212 ? 16.103 -21.845 -44.854 1.00 57.16 212 SER A CA 1
ATOM 1561 C C . SER A 1 212 ? 14.815 -22.154 -44.088 1.00 57.16 212 SER A C 1
ATOM 1563 O O . SER A 1 212 ? 14.043 -21.232 -43.850 1.00 57.16 212 SER A O 1
ATOM 1565 N N . LEU A 1 213 ? 14.631 -23.385 -43.592 1.00 57.28 213 LEU A N 1
ATOM 1566 C CA . LEU A 1 213 ? 13.500 -23.757 -42.734 1.00 57.28 213 LEU A CA 1
ATOM 1567 C C . LEU A 1 213 ? 13.587 -23.097 -41.358 1.00 57.28 213 LEU A C 1
ATOM 1569 O O . LEU A 1 213 ? 12.592 -22.564 -40.882 1.00 57.28 213 LEU A O 1
ATOM 1573 N N . ALA A 1 214 ? 14.768 -23.028 -40.736 1.00 62.50 214 ALA A N 1
ATOM 1574 C CA . ALA A 1 214 ? 14.953 -22.275 -39.494 1.00 62.50 214 ALA A CA 1
ATOM 1575 C C . ALA A 1 214 ? 14.760 -20.762 -39.703 1.00 62.50 214 ALA A C 1
ATOM 1577 O O . ALA A 1 214 ? 14.272 -20.073 -38.808 1.00 62.50 214 ALA A O 1
ATOM 1578 N N . ARG A 1 215 ? 15.097 -20.229 -40.886 1.00 63.84 215 ARG A N 1
ATOM 1579 C CA . ARG A 1 215 ? 14.856 -18.832 -41.274 1.00 63.84 215 ARG A CA 1
ATOM 1580 C C . ARG A 1 215 ? 13.390 -18.584 -41.612 1.00 63.84 215 ARG A C 1
ATOM 1582 O O . ARG A 1 215 ? 12.902 -17.538 -41.221 1.00 63.84 215 ARG A O 1
ATOM 1589 N N . GLN A 1 216 ? 12.674 -19.530 -42.219 1.00 61.62 216 GLN A N 1
ATOM 1590 C CA . GLN A 1 216 ? 11.219 -19.490 -42.404 1.00 61.62 216 GLN A CA 1
ATOM 1591 C C . GLN A 1 216 ? 10.484 -19.619 -41.071 1.00 61.62 216 GLN A C 1
ATOM 1593 O O . GLN A 1 216 ? 9.534 -18.891 -40.833 1.00 61.62 216 GLN A O 1
ATOM 1598 N N . GLN A 1 217 ? 10.948 -20.465 -40.153 1.00 62.72 217 GLN A N 1
ATOM 1599 C CA . GLN A 1 217 ? 10.389 -20.581 -38.805 1.00 62.72 217 GLN A CA 1
ATOM 1600 C C . GLN A 1 217 ? 10.692 -19.340 -37.957 1.00 62.72 217 GLN A C 1
ATOM 1602 O O . GLN A 1 217 ? 9.826 -18.893 -37.210 1.00 62.72 217 GLN A O 1
ATOM 1607 N N . ARG A 1 218 ? 11.879 -18.730 -38.096 1.00 60.78 218 ARG A N 1
ATOM 1608 C CA . ARG A 1 218 ? 12.204 -17.418 -37.505 1.00 60.78 218 ARG A CA 1
ATOM 1609 C C . ARG A 1 218 ? 11.458 -16.275 -38.189 1.00 60.78 218 ARG A C 1
ATOM 1611 O O . ARG A 1 218 ? 11.108 -15.327 -37.500 1.00 60.78 218 ARG A O 1
ATOM 1618 N N . ALA A 1 219 ? 11.174 -16.371 -39.485 1.00 57.59 219 ALA A N 1
ATOM 1619 C CA . ALA A 1 219 ? 10.353 -15.415 -40.219 1.00 57.59 219 ALA A CA 1
ATOM 1620 C C . ALA A 1 219 ? 8.883 -15.542 -39.815 1.00 57.59 219 ALA A C 1
ATOM 1622 O O . ALA A 1 219 ? 8.273 -14.526 -39.544 1.00 57.59 219 ALA A O 1
ATOM 1623 N N . ASN A 1 220 ? 8.342 -16.747 -39.621 1.00 58.47 220 ASN A N 1
ATOM 1624 C CA . ASN A 1 220 ? 6.992 -16.959 -39.095 1.00 58.47 220 ASN A CA 1
ATOM 1625 C C . ASN A 1 220 ? 6.888 -16.554 -37.613 1.00 58.47 220 ASN A C 1
ATOM 1627 O O . ASN A 1 220 ? 5.944 -15.863 -37.238 1.00 58.47 220 ASN A O 1
ATOM 1631 N N . LYS A 1 221 ? 7.893 -16.856 -36.771 1.00 56.28 221 LYS A N 1
ATOM 1632 C CA . LYS A 1 221 ? 7.994 -16.288 -35.405 1.00 56.28 221 LYS A CA 1
ATOM 1633 C C . LYS A 1 221 ? 8.172 -14.765 -35.415 1.00 56.28 221 LYS A C 1
ATOM 1635 O O . LYS A 1 221 ? 7.728 -14.098 -34.484 1.00 56.28 221 LYS A O 1
ATOM 1640 N N . GLY A 1 222 ? 8.822 -14.226 -36.443 1.00 44.47 222 GLY A N 1
ATOM 1641 C CA . GLY A 1 222 ? 9.025 -12.798 -36.673 1.00 44.47 222 GLY A CA 1
ATOM 1642 C C . GLY A 1 222 ? 7.774 -12.096 -37.196 1.00 44.47 222 GLY A C 1
ATOM 1643 O O . GLY A 1 222 ? 7.515 -10.971 -36.796 1.00 44.47 222 GLY A O 1
ATOM 1644 N N . LEU A 1 223 ? 6.946 -12.773 -37.992 1.00 47.09 223 LEU A N 1
ATOM 1645 C CA . LEU A 1 223 ? 5.668 -12.282 -38.506 1.00 47.09 223 LEU A CA 1
ATOM 1646 C C . LEU A 1 223 ? 4.612 -12.230 -37.393 1.00 47.09 223 LEU A C 1
ATOM 1648 O O . LEU A 1 223 ? 3.862 -11.262 -37.319 1.00 47.09 223 LEU A O 1
ATOM 1652 N N . VAL A 1 224 ? 4.644 -13.162 -36.431 1.00 48.66 224 VAL A N 1
ATOM 1653 C CA . VAL A 1 224 ? 3.851 -13.060 -35.185 1.00 48.66 224 VAL A CA 1
ATOM 1654 C C . VAL A 1 224 ? 4.376 -11.952 -34.248 1.00 48.66 224 VAL A C 1
ATOM 1656 O O . VAL A 1 224 ? 3.636 -11.440 -33.411 1.00 48.66 224 VAL A O 1
ATOM 1659 N N . LYS A 1 225 ? 5.633 -11.514 -34.406 1.00 47.62 225 LYS A N 1
ATOM 1660 C CA . LYS A 1 225 ? 6.259 -10.435 -33.612 1.00 47.62 225 LYS A CA 1
ATOM 1661 C C . LYS A 1 225 ? 6.462 -9.110 -34.364 1.00 47.62 225 LYS A C 1
ATOM 1663 O O . LYS A 1 225 ? 7.094 -8.207 -33.823 1.00 47.62 225 LYS A O 1
ATOM 1668 N N . GLY A 1 226 ? 5.913 -8.978 -35.569 1.00 34.91 226 GLY A N 1
ATOM 1669 C CA . GLY A 1 226 ? 6.169 -7.851 -36.472 1.00 34.91 226 GLY A CA 1
ATOM 1670 C C . GLY A 1 226 ? 4.916 -7.195 -37.041 1.00 34.91 226 GLY A C 1
ATOM 1671 O O . GLY A 1 226 ? 5.025 -6.248 -37.814 1.00 34.91 226 GLY A O 1
ATOM 1672 N N . GLY A 1 227 ? 3.721 -7.638 -36.647 1.00 33.75 227 GLY A N 1
ATOM 1673 C CA . GLY A 1 227 ? 2.547 -6.786 -36.769 1.00 33.75 227 GLY A CA 1
ATOM 1674 C C . GLY A 1 227 ? 2.751 -5.597 -35.842 1.00 33.75 227 GLY A C 1
ATOM 1675 O O . GLY A 1 227 ? 3.013 -5.793 -34.654 1.00 33.75 227 GLY A O 1
ATOM 1676 N N . LYS A 1 228 ? 2.643 -4.370 -36.363 1.00 39.69 228 LYS A N 1
ATOM 1677 C CA . LYS A 1 228 ? 2.381 -3.183 -35.547 1.00 39.69 228 LYS A CA 1
ATOM 1678 C C . LYS A 1 228 ? 1.201 -3.531 -34.638 1.00 39.69 228 LYS A C 1
ATOM 1680 O O . LYS A 1 228 ? 0.050 -3.387 -35.038 1.00 39.69 228 LYS A O 1
ATOM 1685 N N . ARG A 1 229 ? 1.475 -4.017 -33.422 1.00 38.88 229 ARG A N 1
ATOM 1686 C CA . ARG A 1 229 ? 0.511 -4.000 -32.334 1.00 38.88 229 ARG A CA 1
ATOM 1687 C C . ARG A 1 229 ? 0.291 -2.520 -32.118 1.00 38.88 229 ARG A C 1
ATOM 1689 O O . ARG A 1 229 ? 1.071 -1.864 -31.429 1.00 38.88 229 ARG A O 1
ATOM 1696 N N . GLY A 1 230 ? -0.724 -1.978 -32.790 1.00 38.19 230 GLY A N 1
ATOM 1697 C CA . GLY A 1 230 ? -1.324 -0.738 -32.354 1.00 38.19 230 GLY A CA 1
ATOM 1698 C C . GLY A 1 230 ? -1.444 -0.852 -30.843 1.00 38.19 230 GLY A C 1
ATOM 1699 O O . GLY A 1 230 ? -1.800 -1.916 -30.328 1.00 38.19 230 GLY A O 1
ATOM 1700 N N . LYS A 1 231 ? -1.066 0.200 -30.123 1.00 42.75 231 LYS A N 1
ATOM 1701 C CA . LYS A 1 231 ? -1.358 0.324 -28.696 1.00 42.75 231 LYS A CA 1
ATOM 1702 C C . LYS A 1 231 ? -2.881 0.441 -28.510 1.00 42.75 231 LYS A C 1
ATOM 1704 O O . LYS A 1 231 ? -3.365 1.417 -27.954 1.00 42.75 231 LYS A O 1
ATOM 1709 N N . GLY A 1 232 ? -3.652 -0.510 -29.033 1.00 46.56 232 GLY A N 1
ATOM 1710 C CA . GLY A 1 232 ? -5.012 -0.746 -28.616 1.00 46.56 232 GLY A CA 1
ATOM 1711 C C . GLY A 1 232 ? -4.915 -1.211 -27.177 1.00 46.56 232 GLY A C 1
ATOM 1712 O O . GLY A 1 232 ? -4.156 -2.136 -26.875 1.00 46.56 232 GLY A O 1
ATOM 1713 N N . LYS A 1 233 ? -5.620 -0.520 -26.282 1.00 59.62 233 LYS A N 1
ATOM 1714 C CA . LYS A 1 233 ? -5.891 -1.034 -24.942 1.00 59.62 233 LYS A CA 1
ATOM 1715 C C . LYS A 1 233 ? -6.375 -2.475 -25.103 1.00 59.62 233 LYS A C 1
ATOM 1717 O O . LYS A 1 233 ? -7.447 -2.690 -25.662 1.00 59.62 233 LYS A O 1
ATOM 1722 N N . GLN A 1 234 ? -5.574 -3.448 -24.671 1.00 72.19 234 GLN A N 1
ATOM 1723 C CA . GLN A 1 234 ? -6.036 -4.826 -24.554 1.00 72.19 234 GLN A CA 1
ATOM 1724 C C . GLN A 1 234 ? -7.021 -4.836 -23.388 1.00 72.19 234 GLN A C 1
ATOM 1726 O O . GLN A 1 234 ? -6.616 -4.857 -22.229 1.00 72.19 234 GLN A O 1
ATOM 1731 N N . THR A 1 235 ? -8.298 -4.678 -23.721 1.00 85.38 235 THR A N 1
ATOM 1732 C CA . THR A 1 235 ? -9.405 -4.883 -22.792 1.00 85.38 235 THR A CA 1
ATOM 1733 C C . THR A 1 235 ? -9.833 -6.337 -22.915 1.00 85.38 235 THR A C 1
ATOM 1735 O O . THR A 1 235 ? -9.834 -6.884 -24.017 1.00 85.38 235 THR A O 1
ATOM 1738 N N . MET A 1 236 ? -10.114 -6.974 -21.786 1.00 88.81 236 MET A N 1
ATOM 1739 C CA . MET A 1 236 ? -10.580 -8.362 -21.719 1.00 88.81 236 MET A CA 1
ATOM 1740 C C . MET A 1 236 ? -11.926 -8.404 -20.999 1.00 88.81 236 MET A C 1
ATOM 1742 O O . MET A 1 236 ? -12.293 -7.453 -20.296 1.00 88.81 236 MET A O 1
ATOM 1746 N N . THR A 1 237 ? -12.694 -9.471 -21.196 1.00 91.19 237 THR A N 1
ATOM 1747 C CA . THR A 1 237 ? -13.875 -9.726 -20.358 1.00 91.19 237 THR A CA 1
ATOM 1748 C C . THR A 1 237 ? -13.426 -10.152 -18.959 1.00 91.19 237 THR A C 1
ATOM 1750 O O . THR A 1 237 ? -12.271 -10.545 -18.756 1.00 91.19 237 THR A O 1
ATOM 1753 N N . LEU A 1 238 ? -14.312 -10.046 -17.967 1.00 89.38 238 LEU A N 1
ATOM 1754 C CA . LEU A 1 238 ? -13.971 -10.425 -16.594 1.00 89.38 238 LEU A CA 1
ATOM 1755 C C . LEU A 1 238 ? -13.601 -11.912 -16.490 1.00 89.38 238 LEU A C 1
ATOM 1757 O O . LEU A 1 238 ? -12.618 -12.262 -15.835 1.00 89.38 238 LEU A O 1
ATOM 1761 N N . GLU A 1 239 ? -14.341 -12.772 -17.187 1.00 89.94 239 GLU A N 1
ATOM 1762 C CA . GLU A 1 239 ? -14.081 -14.209 -17.223 1.00 89.94 239 GLU A CA 1
ATOM 1763 C C . GLU A 1 239 ? -12.709 -14.529 -17.824 1.00 89.94 239 GLU A C 1
ATOM 1765 O O . GLU A 1 239 ? -11.924 -15.266 -17.225 1.00 89.94 239 GLU A O 1
ATOM 1770 N N . GLU A 1 240 ? -12.375 -13.939 -18.975 1.00 90.94 240 GLU A N 1
ATOM 1771 C CA . GLU A 1 240 ? -11.070 -14.125 -19.614 1.00 90.94 240 GLU A CA 1
ATOM 1772 C C . GLU A 1 240 ? -9.937 -13.614 -18.722 1.00 90.94 240 GLU A C 1
ATOM 1774 O O . GLU A 1 240 ? -8.933 -14.307 -18.532 1.00 90.94 240 GLU A O 1
ATOM 1779 N N . ALA A 1 241 ? -10.115 -12.435 -18.118 1.00 91.38 241 ALA A N 1
ATOM 1780 C CA . ALA A 1 241 ? -9.140 -11.853 -17.206 1.00 91.38 241 ALA A CA 1
ATOM 1781 C C . ALA A 1 241 ? -8.891 -12.759 -15.989 1.00 91.38 241 ALA A C 1
ATOM 1783 O O . ALA A 1 241 ? -7.738 -12.959 -15.604 1.00 91.38 241 ALA A O 1
ATOM 1784 N N . SER A 1 242 ? -9.944 -13.357 -15.419 1.00 90.50 242 SER A N 1
ATOM 1785 C CA . SER A 1 242 ? -9.825 -14.281 -14.284 1.00 90.50 242 SER A CA 1
ATOM 1786 C C . SER A 1 242 ? -8.970 -15.504 -14.628 1.00 90.50 242 SER A C 1
ATOM 1788 O O . SER A 1 242 ? -8.037 -15.824 -13.885 1.00 90.50 242 SER A O 1
ATOM 1790 N N . ARG A 1 243 ? -9.203 -16.114 -15.801 1.00 90.06 243 ARG A N 1
ATOM 1791 C CA . ARG A 1 243 ? -8.471 -17.292 -16.292 1.00 90.06 243 ARG A CA 1
ATOM 1792 C C . ARG A 1 243 ? -7.004 -16.974 -16.555 1.00 90.06 243 ARG A C 1
ATOM 1794 O O . ARG A 1 243 ? -6.129 -17.738 -16.154 1.00 90.06 243 ARG A O 1
ATOM 1801 N N . VAL A 1 244 ? -6.723 -15.833 -17.187 1.00 91.38 244 VAL A N 1
ATOM 1802 C CA . VAL A 1 244 ? -5.348 -15.384 -17.463 1.00 91.38 244 VAL A CA 1
ATOM 1803 C C . VAL A 1 244 ? -4.582 -15.134 -16.164 1.00 91.38 244 VAL A C 1
ATOM 1805 O O . VAL A 1 244 ? -3.438 -15.566 -16.028 1.00 91.38 244 VAL A O 1
ATOM 1808 N N . LEU A 1 245 ? -5.204 -14.464 -15.194 1.00 90.56 245 LEU A N 1
ATOM 1809 C CA . LEU A 1 245 ? -4.574 -14.167 -13.907 1.00 90.56 245 LEU A CA 1
ATOM 1810 C C . LEU A 1 245 ? -4.364 -15.418 -13.046 1.00 90.56 245 LEU A C 1
ATOM 1812 O O . LEU A 1 245 ? -3.327 -15.524 -12.391 1.00 90.56 245 LEU A O 1
ATOM 1816 N N . ALA A 1 246 ? -5.295 -16.376 -13.077 1.00 87.81 246 ALA A N 1
ATOM 1817 C CA . ALA A 1 246 ? -5.128 -17.667 -12.413 1.00 87.81 246 ALA A CA 1
ATOM 1818 C C . ALA A 1 246 ? -3.964 -18.465 -13.028 1.00 87.81 246 ALA A C 1
ATOM 1820 O O . ALA A 1 246 ? -3.118 -18.988 -12.304 1.00 87.81 246 ALA A O 1
ATOM 1821 N N . ALA A 1 247 ? -3.857 -18.480 -14.362 1.00 88.50 247 ALA A N 1
ATOM 1822 C CA . ALA A 1 247 ? -2.759 -19.135 -15.074 1.00 88.50 247 ALA A CA 1
ATOM 1823 C C . ALA A 1 247 ? -1.389 -18.477 -14.829 1.00 88.50 247 ALA A C 1
ATOM 1825 O O . ALA A 1 247 ? -0.361 -19.143 -14.935 1.00 88.50 247 ALA A O 1
ATOM 1826 N N . TRP A 1 248 ? -1.357 -17.182 -14.501 1.00 89.00 248 TRP A N 1
ATOM 1827 C CA . TRP A 1 248 ? -0.115 -16.462 -14.216 1.00 89.00 248 TRP A CA 1
ATOM 1828 C C . TRP A 1 248 ? 0.511 -16.850 -12.872 1.00 89.00 248 TRP A C 1
ATOM 1830 O O . TRP A 1 248 ? 1.734 -16.854 -12.742 1.00 89.00 248 TRP A O 1
ATOM 1840 N N . SER A 1 249 ? -0.312 -17.173 -11.870 1.00 82.94 249 SER A N 1
ATOM 1841 C CA . SER A 1 249 ? 0.134 -17.368 -10.485 1.00 82.94 249 SER A CA 1
ATOM 1842 C C . SER A 1 249 ? -0.271 -18.734 -9.904 1.00 82.94 249 SER A C 1
ATOM 1844 O O . SER A 1 249 ? -0.862 -18.787 -8.822 1.00 82.94 249 SER A O 1
ATOM 1846 N N . PRO A 1 250 ? 0.067 -19.861 -10.565 1.00 80.69 250 PRO A N 1
ATOM 1847 C CA . PRO A 1 250 ? -0.330 -21.195 -10.110 1.00 80.69 250 PRO A CA 1
ATOM 1848 C C . PRO A 1 250 ? 0.336 -21.590 -8.783 1.00 80.69 250 PRO A C 1
ATOM 1850 O O . PRO A 1 250 ? -0.207 -22.389 -8.029 1.00 80.69 250 PRO A O 1
ATOM 1853 N N . ALA A 1 251 ? 1.503 -21.014 -8.474 1.00 84.06 251 ALA A N 1
ATOM 1854 C CA . ALA A 1 251 ? 2.259 -21.314 -7.260 1.00 84.06 251 ALA A CA 1
ATOM 1855 C C . ALA A 1 251 ? 1.615 -20.761 -5.973 1.00 84.06 251 ALA A C 1
ATOM 1857 O O . ALA A 1 251 ? 1.966 -21.193 -4.878 1.00 84.06 251 ALA A O 1
ATOM 1858 N N . THR A 1 252 ? 0.691 -19.798 -6.079 1.00 82.81 252 THR A N 1
ATOM 1859 C CA . THR A 1 252 ? 0.087 -19.104 -4.929 1.00 82.81 252 THR A CA 1
ATOM 1860 C C . THR A 1 252 ? -1.438 -19.014 -5.072 1.00 82.81 252 THR A C 1
ATOM 1862 O O . THR A 1 252 ? -1.989 -17.928 -5.250 1.00 82.81 252 THR A O 1
ATOM 1865 N N . PRO A 1 253 ? -2.174 -20.132 -4.921 1.00 77.94 253 PRO A N 1
ATOM 1866 C CA . PRO A 1 253 ? -3.636 -20.168 -5.101 1.00 77.94 253 PRO A CA 1
ATOM 1867 C C . PRO A 1 253 ? -4.412 -19.301 -4.088 1.00 77.94 253 PRO A C 1
ATOM 1869 O O . PRO A 1 253 ? -5.578 -18.965 -4.293 1.00 77.94 253 PRO A O 1
ATOM 1872 N N . ASN A 1 254 ? -3.756 -18.901 -2.995 1.00 84.38 254 ASN A N 1
ATOM 1873 C CA . ASN A 1 254 ? -4.308 -18.010 -1.974 1.00 84.38 254 ASN A CA 1
ATOM 1874 C C . ASN A 1 254 ? -4.041 -16.519 -2.248 1.00 84.38 254 ASN A C 1
ATOM 1876 O O . ASN A 1 254 ? -4.418 -15.674 -1.428 1.00 84.38 254 ASN A O 1
ATOM 1880 N N . ALA A 1 255 ? -3.392 -16.169 -3.364 1.00 87.88 255 ALA A N 1
ATOM 1881 C CA . ALA A 1 255 ? -3.198 -14.775 -3.746 1.00 87.88 255 ALA A CA 1
ATOM 1882 C C . ALA A 1 255 ? -4.547 -14.080 -3.999 1.00 87.88 255 ALA A C 1
ATOM 1884 O O . ALA A 1 255 ? -5.561 -14.722 -4.295 1.00 87.88 255 ALA A O 1
ATOM 1885 N N . ALA A 1 256 ? -4.568 -12.762 -3.811 1.00 88.81 256 ALA A N 1
ATOM 1886 C CA . ALA A 1 256 ? -5.784 -11.971 -3.923 1.00 88.81 256 ALA A CA 1
ATOM 1887 C C . ALA A 1 256 ? -5.956 -11.419 -5.342 1.00 88.81 256 ALA A C 1
ATOM 1889 O O . ALA A 1 256 ? -4.988 -11.000 -5.981 1.00 88.81 256 ALA A O 1
ATOM 1890 N N . TYR A 1 257 ? -7.207 -11.374 -5.795 1.00 91.62 257 TYR A N 1
ATOM 1891 C CA . TYR A 1 257 ? -7.632 -10.503 -6.879 1.00 91.62 257 TYR A CA 1
ATOM 1892 C C . TYR A 1 257 ? -7.837 -9.097 -6.324 1.00 91.62 257 TYR A C 1
ATOM 1894 O O . TYR A 1 257 ? -8.712 -8.856 -5.488 1.00 91.62 257 TYR A O 1
ATOM 1902 N N . GLU A 1 258 ? -7.026 -8.171 -6.808 1.00 91.81 258 GLU A N 1
ATOM 1903 C CA . GLU A 1 258 ? -7.106 -6.754 -6.497 1.00 91.81 258 GLU A CA 1
ATOM 1904 C C . GLU A 1 258 ? -7.743 -6.017 -7.668 1.00 91.81 258 GLU A C 1
ATOM 1906 O O . GLU A 1 258 ? -7.365 -6.214 -8.824 1.00 91.81 258 GLU A O 1
ATOM 1911 N N . ILE A 1 259 ? -8.689 -5.134 -7.371 1.00 93.00 259 ILE A N 1
ATOM 1912 C CA . ILE A 1 259 ? -9.263 -4.227 -8.354 1.00 93.00 259 ILE A CA 1
ATOM 1913 C C . ILE A 1 259 ? -8.741 -2.815 -8.125 1.00 93.00 259 ILE A C 1
ATOM 1915 O O . ILE A 1 259 ? -8.562 -2.368 -6.990 1.00 93.00 259 ILE A O 1
ATOM 1919 N N . ASN A 1 260 ? -8.580 -2.083 -9.217 1.00 94.31 260 ASN A N 1
ATOM 1920 C CA . ASN A 1 260 ? -8.348 -0.652 -9.231 1.00 94.31 260 ASN A CA 1
ATOM 1921 C C . ASN A 1 260 ? -9.456 0.005 -10.055 1.00 94.31 260 ASN A C 1
ATOM 1923 O O . ASN A 1 260 ? -9.473 -0.085 -11.286 1.00 94.31 260 ASN A O 1
ATOM 1927 N N . VAL A 1 261 ? -10.373 0.685 -9.372 1.00 93.44 261 VAL A N 1
ATOM 1928 C CA . VAL A 1 261 ? -11.499 1.397 -9.983 1.00 93.44 261 VAL A CA 1
ATOM 1929 C C . VAL A 1 261 ? -11.151 2.878 -10.042 1.00 93.44 261 VAL A C 1
ATOM 1931 O O . VAL A 1 261 ? -10.952 3.527 -9.019 1.00 93.44 261 VAL A O 1
ATOM 1934 N N . THR A 1 262 ? -11.054 3.424 -11.249 1.00 93.00 262 THR A N 1
ATOM 1935 C CA . THR A 1 262 ? -10.859 4.860 -11.471 1.00 93.00 262 THR A CA 1
ATOM 1936 C C . THR A 1 262 ? -12.220 5.522 -11.572 1.00 93.00 262 THR A C 1
ATOM 1938 O O . THR A 1 262 ? -12.959 5.283 -12.531 1.00 93.00 262 THR A O 1
ATOM 1941 N N . THR A 1 263 ? -12.535 6.358 -10.593 1.00 90.06 263 THR A N 1
ATOM 1942 C CA . THR A 1 263 ? -13.810 7.071 -10.509 1.00 90.06 263 THR A CA 1
ATOM 1943 C C . THR A 1 263 ? -13.660 8.527 -10.932 1.00 90.06 263 THR A C 1
ATOM 1945 O O . THR A 1 263 ? -12.582 9.119 -10.841 1.00 90.06 263 THR A O 1
ATOM 1948 N N . LYS A 1 264 ? -14.758 9.103 -11.411 1.00 86.25 264 LYS A N 1
ATOM 1949 C CA . LYS A 1 264 ? -14.956 10.539 -11.580 1.00 86.25 264 LYS A CA 1
ATOM 1950 C C . LYS A 1 264 ? -16.106 10.933 -10.669 1.00 86.25 264 LYS A C 1
ATOM 1952 O O . LYS A 1 264 ? -17.180 10.344 -10.751 1.00 86.25 264 LYS A O 1
ATOM 1957 N N . THR A 1 265 ? -15.874 11.908 -9.803 1.00 78.31 265 THR A N 1
ATOM 1958 C CA . THR A 1 265 ? -16.927 12.449 -8.949 1.00 78.31 265 THR A CA 1
ATOM 1959 C C . THR A 1 265 ? -17.715 13.519 -9.686 1.00 78.31 265 THR A C 1
ATOM 1961 O O . THR A 1 265 ? -17.167 14.273 -10.494 1.00 78.31 265 THR A O 1
ATOM 1964 N N . SER A 1 266 ? -19.013 13.588 -9.394 1.00 67.44 266 SER A N 1
ATOM 1965 C CA . SER A 1 266 ? -19.819 14.761 -9.724 1.00 67.44 266 SER A CA 1
ATOM 1966 C C . SER A 1 266 ? -19.458 15.902 -8.763 1.00 67.44 266 SER A C 1
ATOM 1968 O O . SER A 1 266 ? -19.148 15.654 -7.596 1.00 67.44 266 SER A O 1
ATOM 1970 N N . GLY A 1 267 ? -19.438 17.140 -9.265 1.00 67.56 267 GLY A N 1
ATOM 1971 C CA . GLY A 1 267 ? -18.577 18.243 -8.799 1.00 67.56 267 GLY A CA 1
ATOM 1972 C C . GLY A 1 267 ? -18.602 18.613 -7.309 1.00 67.56 267 GLY A C 1
ATOM 1973 O O . GLY A 1 267 ? -17.640 19.206 -6.827 1.00 67.56 267 GLY A O 1
ATOM 1974 N N . THR A 1 268 ? -19.646 18.256 -6.563 1.00 73.12 268 THR A N 1
ATOM 1975 C CA . THR A 1 268 ? -19.762 18.567 -5.128 1.00 73.12 268 THR A CA 1
ATOM 1976 C C . THR A 1 268 ? -18.883 17.668 -4.246 1.00 73.12 268 THR A C 1
ATOM 1978 O O . THR A 1 268 ? -18.481 18.074 -3.156 1.00 73.12 268 THR A O 1
ATOM 1981 N N . ILE A 1 269 ? -18.552 16.452 -4.697 1.00 77.94 269 ILE A N 1
ATOM 1982 C CA . ILE A 1 269 ? -17.842 15.453 -3.885 1.00 77.94 269 ILE A CA 1
ATOM 1983 C C . ILE A 1 269 ? -16.353 15.445 -4.239 1.00 77.94 269 ILE A C 1
ATOM 1985 O O . ILE A 1 269 ? -15.957 15.224 -5.387 1.00 77.94 269 ILE A O 1
ATOM 1989 N N . GLN A 1 270 ? -15.503 15.643 -3.230 1.00 81.75 270 GLN A N 1
ATOM 1990 C CA . GLN A 1 270 ? -14.055 15.544 -3.398 1.00 81.75 270 GLN A CA 1
ATOM 1991 C C . GLN A 1 270 ? -13.622 14.082 -3.600 1.00 81.75 270 GLN A C 1
ATOM 1993 O O . GLN A 1 270 ? -14.084 13.178 -2.906 1.00 81.75 270 GLN A O 1
ATOM 1998 N N . LEU A 1 271 ? -12.666 13.843 -4.501 1.00 80.56 271 LEU A N 1
ATOM 1999 C CA . LEU A 1 271 ? -12.175 12.493 -4.826 1.00 80.56 271 LEU A CA 1
ATOM 2000 C C . LEU A 1 271 ? -11.557 11.763 -3.617 1.00 80.56 271 LEU A C 1
ATOM 2002 O O . LEU A 1 271 ? -11.735 10.559 -3.458 1.00 80.56 271 LEU A O 1
ATOM 2006 N N . ASN A 1 272 ? -10.875 12.495 -2.732 1.00 78.94 272 ASN A N 1
ATOM 2007 C CA . ASN A 1 272 ? -10.282 11.970 -1.492 1.00 78.94 272 ASN A CA 1
ATOM 2008 C C . ASN A 1 272 ? -11.318 11.700 -0.377 1.00 78.94 272 ASN A C 1
ATOM 2010 O O . ASN A 1 272 ? -10.992 11.107 0.663 1.00 78.94 272 ASN A O 1
ATOM 2014 N N . ALA A 1 273 ? -12.551 12.187 -0.545 1.00 82.19 273 ALA A N 1
ATOM 2015 C CA . ALA A 1 273 ? -13.634 12.005 0.408 1.00 82.19 273 ALA A CA 1
ATOM 2016 C C . ALA A 1 273 ? -14.317 10.647 0.218 1.00 82.19 273 ALA A C 1
ATOM 2018 O O . ALA A 1 273 ? -14.862 10.129 1.191 1.00 82.19 273 ALA A O 1
ATOM 2019 N N . LEU A 1 274 ? -14.194 10.042 -0.972 1.00 85.69 274 LEU A N 1
ATOM 2020 C CA . LEU A 1 274 ? -14.757 8.738 -1.311 1.00 85.69 274 LEU A CA 1
ATOM 2021 C C . LEU A 1 274 ? -14.319 7.66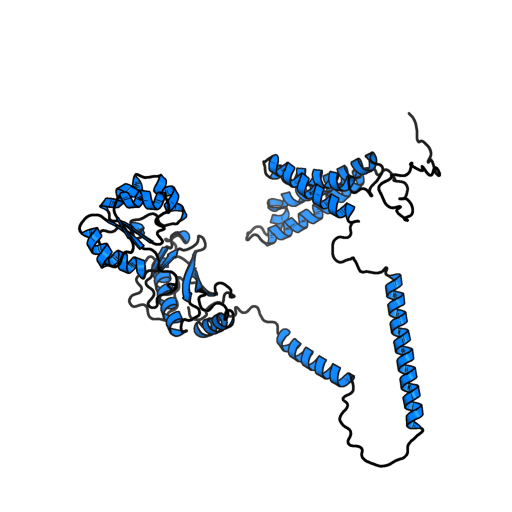6 -0.311 1.00 85.69 274 LEU A C 1
ATOM 2023 O O . LEU A 1 274 ? -13.145 7.295 -0.221 1.00 85.69 274 LEU A O 1
ATOM 2027 N N . ARG A 1 275 ? -15.282 7.180 0.461 1.00 84.75 275 ARG A N 1
ATOM 2028 C CA . ARG A 1 275 ? -15.142 6.091 1.423 1.00 84.75 275 ARG A CA 1
ATOM 2029 C C . ARG A 1 275 ? -16.458 5.341 1.431 1.00 84.75 275 ARG A C 1
ATOM 2031 O O . ARG A 1 275 ? -17.509 5.972 1.395 1.00 84.75 275 ARG A O 1
ATOM 2038 N N . GLY A 1 276 ? -16.382 4.026 1.510 1.00 83.94 276 GLY A N 1
ATOM 2039 C CA . GLY A 1 276 ? -17.558 3.180 1.562 1.00 83.94 276 GLY A CA 1
ATOM 2040 C C . GLY A 1 276 ? -17.257 1.863 2.247 1.00 83.94 276 GLY A C 1
ATOM 2041 O O . GLY A 1 276 ? -16.100 1.457 2.373 1.00 83.94 276 GLY A O 1
ATOM 2042 N N . ARG A 1 277 ? -18.327 1.207 2.677 1.00 82.25 277 ARG A N 1
ATOM 2043 C CA . ARG A 1 277 ? -18.323 -0.177 3.133 1.00 82.25 277 ARG A CA 1
ATOM 2044 C C . ARG A 1 277 ? -19.250 -0.953 2.214 1.00 82.25 277 ARG A C 1
ATOM 2046 O O . ARG A 1 277 ? -20.344 -0.484 1.921 1.00 82.25 277 ARG A O 1
ATOM 2053 N N . VAL A 1 278 ? -18.805 -2.115 1.753 1.00 85.12 278 VAL A N 1
ATOM 2054 C CA . VAL A 1 278 ? -19.614 -3.007 0.920 1.00 85.12 278 VAL A CA 1
ATOM 2055 C C . VAL A 1 278 ? -19.632 -4.405 1.517 1.00 85.12 278 VAL A C 1
ATOM 2057 O O . VAL A 1 278 ? -18.614 -4.891 2.011 1.00 85.12 278 VAL A O 1
ATOM 2060 N N . PHE A 1 279 ? -20.786 -5.058 1.459 1.00 84.88 279 PHE A N 1
ATOM 2061 C CA . PHE A 1 279 ? -20.924 -6.471 1.788 1.00 84.88 279 PHE A CA 1
ATOM 2062 C C . PHE A 1 279 ? -20.772 -7.277 0.516 1.00 84.88 279 PHE A C 1
ATOM 2064 O O . PHE A 1 279 ? -21.580 -7.134 -0.394 1.00 84.88 279 PHE A O 1
ATOM 2071 N N . LEU A 1 280 ? -19.716 -8.083 0.436 1.00 84.81 280 LEU A N 1
ATOM 2072 C CA . LEU A 1 280 ? -19.522 -8.965 -0.707 1.00 84.81 280 LEU A CA 1
ATOM 2073 C C . LEU A 1 280 ? -20.367 -10.237 -0.524 1.00 84.81 280 LEU A C 1
ATOM 2075 O O . LEU A 1 280 ? -20.335 -10.809 0.568 1.00 84.81 280 LEU A O 1
ATOM 2079 N N . PRO A 1 281 ? -21.090 -10.699 -1.561 1.00 83.88 281 PRO A N 1
ATOM 2080 C CA . PRO A 1 281 ? -21.886 -11.926 -1.489 1.00 83.88 281 PRO A CA 1
ATOM 2081 C C . PRO A 1 281 ? -21.014 -13.166 -1.249 1.00 83.88 281 PRO A C 1
ATOM 2083 O O . PRO A 1 281 ? -21.422 -14.079 -0.532 1.00 83.88 281 PRO A O 1
ATOM 2086 N N . HIS A 1 282 ? -19.785 -13.176 -1.776 1.00 86.75 282 HIS A N 1
ATOM 2087 C CA . HIS A 1 282 ? -18.802 -14.224 -1.515 1.00 86.75 282 HIS A CA 1
ATOM 2088 C C . HIS A 1 282 ? -17.637 -13.693 -0.676 1.00 86.75 282 HIS A C 1
ATOM 2090 O O . HIS A 1 282 ? -16.998 -12.692 -1.010 1.00 86.75 282 HIS A O 1
ATOM 2096 N N . SER A 1 283 ? -17.319 -14.390 0.415 1.00 77.12 283 SER A N 1
ATOM 2097 C CA . SER A 1 283 ? -16.336 -13.940 1.403 1.00 77.12 283 SER A CA 1
ATOM 2098 C C . SER A 1 283 ? -14.902 -13.944 0.863 1.00 77.12 283 SER A C 1
ATOM 2100 O O . SER A 1 283 ? -14.323 -14.999 0.640 1.00 77.12 283 SER A O 1
ATOM 2102 N N . CYS A 1 284 ? -14.260 -12.781 0.759 1.00 73.12 284 CYS A N 1
ATOM 2103 C CA . CYS A 1 284 ? -12.859 -12.657 0.326 1.00 73.12 284 CYS A CA 1
ATOM 2104 C C . CYS A 1 284 ? -11.817 -12.942 1.434 1.00 73.12 284 CYS A C 1
ATOM 2106 O O . CYS A 1 284 ? -10.598 -12.889 1.195 1.00 73.12 284 CYS A O 1
ATOM 2108 N N . ALA A 1 285 ? -12.285 -13.187 2.664 1.00 65.00 285 ALA A N 1
ATOM 2109 C CA . ALA A 1 285 ? -11.440 -13.446 3.821 1.00 65.00 285 ALA A CA 1
ATOM 2110 C C . ALA A 1 285 ? -10.552 -14.674 3.573 1.00 65.00 285 ALA A C 1
ATOM 2112 O O . ALA A 1 285 ? -10.987 -15.679 3.016 1.00 65.00 285 ALA A O 1
ATOM 2113 N N . SER A 1 286 ? -9.278 -14.578 3.961 1.00 57.28 286 SER A N 1
ATOM 2114 C CA . SER A 1 286 ? -8.394 -15.741 3.901 1.00 57.28 286 SER A CA 1
ATOM 2115 C C . SER A 1 286 ? -8.898 -16.772 4.901 1.00 57.28 286 SER A C 1
ATOM 2117 O O . SER A 1 286 ? -8.993 -16.449 6.084 1.00 57.28 286 SER A O 1
ATOM 2119 N N . ALA A 1 287 ? -9.140 -18.009 4.465 1.00 52.00 287 ALA A N 1
ATOM 2120 C CA . ALA A 1 287 ? -9.484 -19.111 5.367 1.00 52.00 287 ALA A CA 1
ATOM 2121 C C . ALA A 1 287 ? -8.451 -19.285 6.503 1.00 52.00 287 ALA A C 1
ATOM 2123 O O . ALA A 1 287 ? -8.782 -19.764 7.580 1.00 52.00 287 ALA A O 1
ATOM 2124 N N . THR A 1 288 ? -7.204 -18.853 6.282 1.00 51.22 288 THR A N 1
ATOM 2125 C CA . THR A 1 288 ? -6.086 -19.003 7.224 1.00 51.22 288 THR A CA 1
ATOM 2126 C C . THR A 1 288 ? -5.943 -17.846 8.219 1.00 51.22 288 THR A C 1
ATOM 2128 O O . THR A 1 288 ? -5.268 -18.006 9.230 1.00 51.22 288 THR A O 1
ATOM 2131 N N . LYS A 1 289 ? -6.532 -16.669 7.957 1.00 61.41 289 LYS A N 1
ATOM 2132 C CA . LYS A 1 289 ? -6.409 -15.507 8.853 1.00 61.41 289 LYS A CA 1
ATOM 2133 C C . LYS A 1 289 ? -7.788 -14.947 9.172 1.00 61.41 289 LYS A C 1
ATOM 2135 O O . LYS A 1 289 ? -8.324 -14.137 8.417 1.00 61.41 289 LYS A O 1
ATOM 2140 N N . GLN A 1 290 ? -8.339 -15.388 10.297 1.00 66.56 290 GLN A N 1
ATOM 2141 C CA . GLN A 1 290 ? -9.529 -14.782 10.881 1.00 66.56 290 GLN A CA 1
ATOM 2142 C C . GLN A 1 290 ? -9.159 -13.398 11.423 1.00 66.56 290 GLN A C 1
ATOM 2144 O O . GLN A 1 290 ? -8.119 -13.233 12.057 1.00 66.56 290 GLN A O 1
ATOM 2149 N N . SER A 1 291 ? -9.970 -12.389 11.108 1.00 76.81 291 SER A N 1
ATOM 2150 C CA . SER A 1 291 ? -9.767 -11.035 11.620 1.00 76.81 291 SER A CA 1
ATOM 2151 C C . SER A 1 291 ? -10.159 -10.984 13.090 1.00 76.81 291 SER A C 1
ATOM 2153 O O . SER A 1 291 ? -11.336 -11.200 13.383 1.00 76.81 291 SER A O 1
ATOM 2155 N N . THR A 1 292 ? -9.217 -10.644 13.968 1.00 87.94 292 THR A N 1
ATOM 2156 C CA . THR A 1 292 ? -9.491 -10.475 15.399 1.00 87.94 292 THR A CA 1
ATOM 2157 C C . THR A 1 292 ? -10.389 -9.257 15.613 1.00 87.94 292 THR A C 1
ATOM 2159 O O . THR A 1 292 ? -9.954 -8.111 15.430 1.00 87.94 292 THR A O 1
ATOM 2162 N N . LEU A 1 293 ? -11.646 -9.507 15.975 1.00 89.44 293 LEU A N 1
ATOM 2163 C CA . LEU A 1 293 ? -12.653 -8.497 16.267 1.00 89.44 293 LEU A CA 1
ATOM 2164 C C . LEU A 1 293 ? -12.716 -8.240 17.770 1.00 89.44 293 LEU A C 1
ATOM 2166 O O . LEU A 1 293 ? -13.112 -9.106 18.553 1.00 89.44 293 LEU A O 1
ATOM 2170 N N . VAL A 1 294 ? -12.365 -7.015 18.145 1.00 92.44 294 VAL A N 1
ATOM 2171 C CA . VAL A 1 294 ? -12.378 -6.557 19.530 1.00 92.44 294 VAL A CA 1
ATOM 2172 C C . VAL A 1 294 ? -13.528 -5.577 19.734 1.00 92.44 294 VAL A C 1
ATOM 2174 O O . VAL A 1 294 ? -13.655 -4.596 18.996 1.00 92.44 294 VAL A O 1
ATOM 2177 N N . VAL A 1 295 ? -14.369 -5.842 20.732 1.00 92.75 295 VAL A N 1
ATOM 2178 C CA . VAL A 1 295 ? -15.533 -5.009 21.052 1.00 92.75 295 VAL A CA 1
ATOM 2179 C C . VAL A 1 295 ? -15.383 -4.411 22.445 1.00 92.75 295 VAL A C 1
ATOM 2181 O O . VAL A 1 295 ? -15.207 -5.124 23.431 1.00 92.75 295 VAL A O 1
ATOM 2184 N N . PHE A 1 296 ? -15.490 -3.088 22.516 1.00 92.88 296 PHE A N 1
ATOM 2185 C CA . PHE A 1 296 ? -15.521 -2.331 23.758 1.00 92.88 296 PHE A CA 1
ATOM 2186 C C . PHE A 1 296 ? -16.966 -2.093 24.178 1.00 92.88 296 PHE A C 1
ATOM 2188 O O . PHE A 1 296 ? -17.670 -1.277 23.579 1.00 92.88 296 PHE A O 1
ATOM 2195 N N . ALA A 1 297 ? -17.408 -2.830 25.192 1.00 91.62 297 ALA A N 1
ATOM 2196 C CA . ALA A 1 297 ? -18.769 -2.773 25.707 1.00 91.62 297 ALA A CA 1
ATOM 2197 C C . ALA A 1 297 ? -18.808 -3.173 27.189 1.00 91.62 297 ALA A C 1
ATOM 2199 O O . ALA A 1 297 ? -17.976 -3.950 27.658 1.00 91.62 297 ALA A O 1
ATOM 2200 N N . SER A 1 298 ? -19.805 -2.671 27.914 1.00 88.50 298 SER A N 1
ATOM 2201 C CA . SER A 1 298 ? -20.079 -2.985 29.323 1.00 88.50 298 SER A CA 1
ATOM 2202 C C . SER A 1 298 ? -21.456 -3.619 29.506 1.00 88.50 298 SER A C 1
ATOM 2204 O O . SER A 1 298 ? -22.367 -3.399 28.713 1.00 88.50 298 SER A O 1
ATOM 2206 N N . GLY A 1 299 ? -21.629 -4.400 30.576 1.00 88.62 299 GLY A N 1
ATOM 2207 C CA . GLY A 1 299 ? -22.936 -4.930 30.980 1.00 88.62 299 GLY A CA 1
ATOM 2208 C C . GLY A 1 299 ? -23.576 -5.869 29.949 1.00 88.62 299 GLY A C 1
ATOM 2209 O O . GLY A 1 299 ? -22.913 -6.753 29.407 1.00 88.62 299 GLY A O 1
ATOM 2210 N N . GLN A 1 300 ? -24.874 -5.683 29.682 1.00 89.06 300 GLN A N 1
ATOM 2211 C CA . GLN A 1 300 ? -25.660 -6.531 28.768 1.00 89.06 300 GLN A CA 1
ATOM 2212 C C . GLN A 1 300 ? -25.147 -6.480 27.321 1.00 89.06 300 GLN A C 1
ATOM 2214 O O . GLN A 1 300 ? -25.095 -7.498 26.633 1.00 89.06 300 GLN A O 1
ATOM 2219 N N . ALA A 1 301 ? -24.675 -5.312 26.889 1.00 89.12 301 ALA A N 1
ATOM 2220 C CA . ALA A 1 301 ? -24.063 -5.102 25.584 1.00 89.12 301 ALA A CA 1
ATOM 2221 C C . ALA A 1 301 ? -22.823 -5.994 25.362 1.00 89.12 301 ALA A C 1
ATOM 2223 O O . ALA A 1 301 ? -22.601 -6.498 24.261 1.00 89.12 301 ALA A O 1
ATOM 2224 N N . ALA A 1 302 ? -22.043 -6.256 26.416 1.00 89.12 302 ALA A N 1
ATOM 2225 C CA . ALA A 1 302 ? -20.887 -7.147 26.339 1.00 89.12 302 ALA A CA 1
ATOM 2226 C C . ALA A 1 302 ? -21.288 -8.620 26.143 1.00 89.12 302 ALA A C 1
ATOM 2228 O O . ALA A 1 302 ? -20.606 -9.355 25.429 1.00 89.12 302 ALA A O 1
ATOM 2229 N N . GLN A 1 303 ? -22.395 -9.057 26.749 1.00 90.50 303 GLN A N 1
ATOM 2230 C CA . GLN A 1 303 ? -22.912 -10.418 26.568 1.00 90.50 303 GLN A CA 1
ATOM 2231 C C . GLN A 1 303 ? -23.438 -10.612 25.143 1.00 90.50 303 GLN A C 1
ATOM 2233 O O . GLN A 1 303 ? -23.002 -11.537 24.459 1.00 90.50 303 GLN A O 1
ATOM 2238 N N . ALA A 1 304 ? -24.240 -9.665 24.647 1.00 90.75 304 ALA A N 1
ATOM 2239 C CA . ALA A 1 304 ? -24.731 -9.673 23.269 1.00 90.75 304 ALA A CA 1
ATOM 2240 C C . ALA A 1 304 ? -23.587 -9.687 22.235 1.00 90.75 304 ALA A C 1
ATOM 2242 O O . ALA A 1 304 ? -23.669 -10.376 21.219 1.00 90.75 304 ALA A O 1
ATOM 2243 N N . ALA A 1 305 ? -22.484 -8.977 22.504 1.00 90.19 305 ALA A N 1
ATOM 2244 C CA . ALA A 1 305 ? -21.294 -8.993 21.653 1.00 90.19 305 ALA A CA 1
ATOM 2245 C C . ALA A 1 305 ? -20.632 -10.380 21.581 1.00 90.19 305 ALA A C 1
ATOM 2247 O O . ALA A 1 305 ? -20.220 -10.816 20.504 1.00 90.19 305 ALA A O 1
ATOM 2248 N N . ARG A 1 306 ? -20.525 -11.076 22.722 1.00 90.69 306 ARG A N 1
ATOM 2249 C CA . ARG A 1 306 ? -19.951 -12.431 22.794 1.00 90.69 306 ARG A CA 1
ATOM 2250 C C . ARG A 1 306 ? -20.825 -13.435 22.051 1.00 90.69 306 ARG A C 1
ATOM 2252 O O . ARG A 1 306 ? -20.303 -14.232 21.281 1.00 90.69 306 ARG A O 1
ATOM 2259 N N . GLU A 1 307 ? -22.142 -13.342 22.215 1.00 91.25 307 GLU A N 1
ATOM 2260 C CA . GLU A 1 307 ? -23.111 -14.187 21.504 1.00 91.25 307 GLU A CA 1
ATOM 2261 C C . GLU A 1 307 ? -23.118 -13.931 19.992 1.00 91.25 307 GLU A C 1
ATOM 2263 O O . GLU A 1 307 ? -23.211 -14.867 19.201 1.00 91.25 307 GLU A O 1
ATOM 2268 N N . ALA A 1 308 ? -22.938 -12.676 19.569 1.00 86.94 308 ALA A N 1
ATOM 2269 C CA . ALA A 1 308 ? -22.787 -12.312 18.160 1.00 86.94 308 ALA A CA 1
ATOM 2270 C C . ALA A 1 308 ? -21.458 -12.795 17.541 1.00 86.94 308 ALA A C 1
ATOM 2272 O O . ALA A 1 308 ? -21.255 -12.650 16.332 1.00 86.94 308 ALA A O 1
ATOM 2273 N N . GLY A 1 309 ? -20.559 -13.366 18.349 1.00 85.38 309 GLY A N 1
ATOM 2274 C CA . GLY A 1 309 ? -19.277 -13.902 17.917 1.00 85.38 309 GLY A CA 1
ATOM 2275 C C . GLY A 1 309 ? -18.185 -12.843 17.830 1.00 85.38 309 GLY A C 1
ATOM 2276 O O . GLY A 1 309 ? -17.462 -12.808 16.840 1.00 85.38 309 GLY A O 1
ATOM 2277 N N . ALA A 1 310 ? -18.057 -11.948 18.808 1.00 87.69 310 ALA A N 1
ATOM 2278 C CA . ALA A 1 310 ? -16.839 -11.152 18.992 1.00 87.69 310 ALA A CA 1
ATOM 2279 C C . ALA A 1 310 ? -15.722 -12.005 19.626 1.00 87.69 310 ALA A C 1
ATOM 2281 O O . ALA A 1 310 ? -15.999 -12.804 20.517 1.00 87.69 310 ALA A O 1
ATOM 2282 N N . ASP A 1 311 ? -14.469 -11.832 19.187 1.00 89.81 311 ASP A N 1
ATOM 2283 C CA . ASP A 1 311 ? -13.351 -12.663 19.667 1.00 89.81 311 ASP A CA 1
ATOM 2284 C C . ASP A 1 311 ? -12.906 -12.240 21.073 1.00 89.81 311 ASP A C 1
ATOM 2286 O O . ASP A 1 311 ? -12.672 -13.075 21.943 1.00 89.81 311 ASP A O 1
ATOM 2290 N N . VAL A 1 312 ? -12.813 -10.926 21.305 1.00 91.25 312 VAL A N 1
ATOM 2291 C CA . VAL A 1 312 ? -12.456 -10.354 22.608 1.00 91.25 312 VAL A CA 1
ATOM 2292 C C . VAL A 1 312 ? -13.417 -9.220 22.940 1.00 91.25 312 VAL A C 1
ATOM 2294 O O . VAL A 1 312 ? -13.619 -8.306 22.140 1.00 91.25 312 VAL A O 1
ATOM 2297 N N . VAL A 1 313 ? -14.007 -9.272 24.134 1.00 92.56 313 VAL A N 1
ATOM 2298 C CA . VAL A 1 313 ? -14.954 -8.264 24.623 1.00 92.56 313 VAL A CA 1
ATOM 2299 C C . VAL A 1 313 ? -14.523 -7.794 26.001 1.00 92.56 313 VAL A C 1
ATOM 2301 O O . VAL A 1 313 ? -14.409 -8.618 26.913 1.00 92.56 313 VAL A O 1
ATOM 2304 N N . GLY A 1 314 ? -14.328 -6.485 26.159 1.00 89.25 314 GLY A N 1
ATOM 2305 C CA . GLY A 1 314 ? -13.846 -5.898 27.407 1.00 89.25 314 GLY A CA 1
ATOM 2306 C C . GLY A 1 314 ? -14.196 -4.420 27.579 1.00 89.25 314 GLY A C 1
ATOM 2307 O O . GLY A 1 314 ? -14.727 -3.776 26.675 1.00 89.25 314 GLY A O 1
ATOM 2308 N N . GLY A 1 315 ? -13.904 -3.904 28.773 1.00 86.06 315 GLY A N 1
ATOM 2309 C CA . GLY A 1 315 ? -14.064 -2.497 29.143 1.00 86.06 315 GLY A CA 1
ATOM 2310 C C . GLY A 1 315 ? -12.726 -1.755 29.156 1.00 86.06 315 GLY A C 1
ATOM 2311 O O . GLY A 1 315 ? -11.957 -1.820 28.200 1.00 86.06 315 GLY A O 1
ATOM 2312 N N . GLN A 1 316 ? -12.437 -1.055 30.254 1.00 85.25 316 GLN A N 1
ATOM 2313 C CA . GLN A 1 316 ? -11.205 -0.271 30.412 1.00 85.25 316 GLN A CA 1
ATOM 2314 C C . GLN A 1 316 ? -9.939 -1.133 30.476 1.00 85.25 316 GLN A C 1
ATOM 2316 O O . GLN A 1 316 ? -8.933 -0.748 29.901 1.00 85.25 316 GLN A O 1
ATOM 2321 N N . GLU A 1 317 ? -9.999 -2.315 31.087 1.00 87.25 317 GLU A N 1
ATOM 2322 C CA . GLU A 1 317 ? -8.849 -3.225 31.253 1.00 87.25 317 GLU A CA 1
ATOM 2323 C C . GLU A 1 317 ? -8.206 -3.618 29.910 1.00 87.25 317 GLU A C 1
ATOM 2325 O O . GLU A 1 317 ? -6.989 -3.723 29.781 1.00 87.25 317 GLU A O 1
ATOM 2330 N N . LEU A 1 318 ? -9.025 -3.731 28.861 1.00 88.31 318 LEU A N 1
ATOM 2331 C CA . LEU A 1 318 ? -8.582 -4.100 27.518 1.00 88.31 318 LEU A CA 1
ATOM 2332 C C . LEU A 1 318 ? -7.708 -3.019 26.855 1.00 88.31 318 LEU A C 1
ATOM 2334 O O . LEU A 1 318 ? -6.965 -3.300 25.915 1.00 88.31 318 LEU A O 1
ATOM 2338 N N . ILE A 1 319 ? -7.803 -1.768 27.315 1.00 86.81 319 ILE A N 1
ATOM 2339 C CA . ILE A 1 319 ? -6.968 -0.664 26.826 1.00 86.81 319 ILE A CA 1
ATOM 2340 C C . ILE A 1 319 ? -5.505 -0.943 27.154 1.00 86.81 319 ILE A C 1
ATOM 2342 O O . ILE A 1 319 ? -4.645 -0.801 26.280 1.00 86.81 319 ILE A O 1
ATOM 2346 N N . ASP A 1 320 ? -5.241 -1.371 28.385 1.00 88.38 320 ASP A N 1
ATOM 2347 C CA . ASP A 1 320 ? -3.890 -1.628 28.865 1.00 88.38 320 ASP A CA 1
ATOM 2348 C C . ASP A 1 320 ? -3.285 -2.840 28.147 1.00 88.38 320 ASP A C 1
ATOM 2350 O O . ASP A 1 320 ? -2.135 -2.781 27.715 1.00 88.38 320 ASP A O 1
ATOM 2354 N N . ASP A 1 321 ? -4.083 -3.878 27.874 1.00 89.62 321 ASP A N 1
ATOM 2355 C CA . ASP A 1 321 ? -3.658 -5.045 27.087 1.00 89.62 321 ASP A CA 1
ATOM 2356 C C . ASP A 1 321 ? -3.297 -4.711 25.634 1.00 89.62 321 ASP A C 1
ATOM 2358 O O . ASP A 1 321 ? -2.345 -5.268 25.073 1.00 89.62 321 ASP A O 1
ATOM 2362 N N . ILE A 1 322 ? -4.033 -3.790 25.002 1.00 89.75 322 ILE A N 1
ATOM 2363 C CA . ILE A 1 322 ? -3.719 -3.319 23.645 1.00 89.75 322 ILE A CA 1
ATOM 2364 C C . ILE A 1 322 ? -2.448 -2.467 23.652 1.00 89.75 322 ILE A C 1
ATOM 2366 O O . ILE A 1 322 ? -1.643 -2.558 22.723 1.00 89.75 322 ILE A O 1
ATOM 2370 N N . LEU A 1 323 ? -2.250 -1.639 24.681 1.00 87.19 323 LEU A N 1
ATOM 2371 C CA . LEU A 1 323 ? -1.041 -0.827 24.830 1.00 87.19 323 LEU A CA 1
ATOM 2372 C C . LEU A 1 323 ? 0.194 -1.687 25.130 1.00 87.19 323 LEU A C 1
ATOM 2374 O O . LEU A 1 323 ? 1.266 -1.401 24.597 1.00 87.19 323 LEU A O 1
ATOM 2378 N N . ALA A 1 324 ? 0.034 -2.750 25.920 1.00 89.19 324 ALA A N 1
ATOM 2379 C CA . ALA A 1 324 ? 1.068 -3.746 26.193 1.00 89.19 324 ALA A CA 1
ATOM 2380 C C . ALA A 1 324 ? 1.377 -4.635 24.974 1.00 89.19 324 ALA A C 1
ATOM 2382 O O . ALA A 1 324 ? 2.456 -5.217 24.892 1.00 89.19 324 ALA A O 1
ATOM 2383 N N . GLY A 1 325 ? 0.457 -4.716 24.005 1.00 86.00 325 GLY A N 1
ATOM 2384 C CA . GLY A 1 325 ? 0.611 -5.511 22.786 1.00 86.00 325 GLY A CA 1
ATOM 2385 C C . GLY A 1 325 ? 0.191 -6.977 22.927 1.00 86.00 325 GLY A C 1
ATOM 2386 O O . GLY A 1 325 ? 0.439 -7.759 22.007 1.00 86.00 325 GLY A O 1
ATOM 2387 N N . ASN A 1 326 ? -0.471 -7.341 24.030 1.00 88.06 326 ASN A N 1
ATOM 2388 C CA . ASN A 1 326 ? -1.018 -8.682 24.262 1.00 88.06 326 ASN A CA 1
ATOM 2389 C C . ASN A 1 326 ? -2.132 -9.001 23.258 1.00 88.06 326 ASN A C 1
ATOM 2391 O O . ASN A 1 326 ? -2.209 -10.103 22.716 1.00 88.06 326 ASN A O 1
ATOM 2395 N N . VAL A 1 327 ? -2.979 -8.005 22.979 1.00 87.19 327 VAL A N 1
ATOM 2396 C CA . VAL A 1 327 ? -4.097 -8.119 22.041 1.00 87.19 327 VAL A CA 1
ATOM 2397 C C . VAL A 1 327 ? -3.847 -7.227 20.834 1.00 87.19 327 VAL A C 1
ATOM 2399 O O . VAL A 1 327 ? -3.699 -6.011 20.946 1.00 87.19 327 VAL A O 1
ATOM 2402 N N . ASN A 1 328 ? -3.845 -7.835 19.648 1.00 87.88 328 ASN A N 1
ATOM 2403 C CA . ASN A 1 328 ? -3.698 -7.136 18.376 1.00 87.88 328 ASN A CA 1
ATOM 2404 C C . ASN A 1 328 ? -5.029 -7.141 17.607 1.00 87.88 328 ASN A C 1
ATOM 2406 O O . ASN A 1 328 ? -5.295 -8.096 16.876 1.00 87.88 328 ASN A O 1
ATOM 2410 N N . PRO A 1 329 ? -5.867 -6.095 17.748 1.00 88.56 329 PRO A N 1
ATOM 2411 C CA . PRO A 1 329 ? -7.117 -5.999 17.002 1.00 88.56 329 PRO A CA 1
ATOM 2412 C C . PRO A 1 329 ? -6.860 -5.769 15.507 1.00 88.56 329 PRO A C 1
ATOM 2414 O O . PRO A 1 329 ? -6.031 -4.936 15.131 1.00 88.56 329 PRO A O 1
ATOM 2417 N N . ASP A 1 330 ? -7.628 -6.458 14.661 1.00 87.44 330 ASP A N 1
ATOM 2418 C CA . ASP A 1 330 ? -7.755 -6.149 13.230 1.00 87.44 330 ASP A CA 1
ATOM 2419 C C . ASP A 1 330 ? -9.001 -5.288 12.962 1.00 87.44 330 ASP A C 1
ATOM 2421 O O . ASP A 1 330 ? -9.012 -4.475 12.037 1.00 87.44 330 ASP A O 1
ATOM 2425 N N . LYS A 1 331 ? -10.055 -5.448 13.774 1.00 87.62 331 LYS A N 1
ATOM 2426 C CA . LYS A 1 331 ? -11.274 -4.628 13.741 1.00 87.62 331 LYS A CA 1
ATOM 2427 C C . LYS A 1 331 ? -11.681 -4.258 15.168 1.00 87.62 331 LYS A C 1
ATOM 2429 O O . LYS A 1 331 ? -11.563 -5.078 16.076 1.00 87.62 331 LYS A O 1
ATOM 2434 N N . LEU A 1 332 ? -12.147 -3.022 15.352 1.00 91.00 332 LEU A N 1
ATOM 2435 C CA . LEU A 1 332 ? -12.531 -2.472 16.652 1.00 91.00 332 LEU A CA 1
ATOM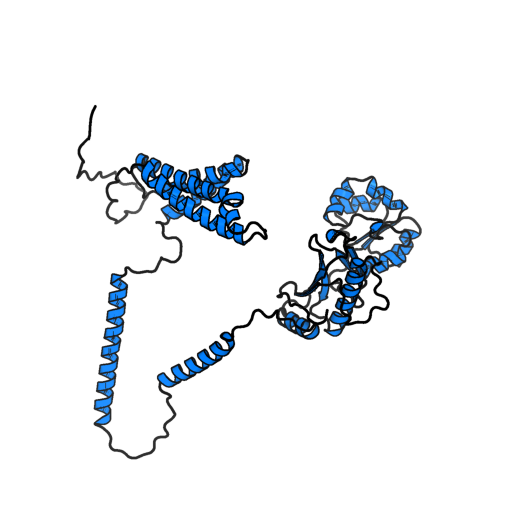 2436 C C . LEU A 1 332 ? -13.915 -1.824 16.564 1.00 91.00 332 LEU A C 1
ATOM 2438 O O . LEU A 1 332 ? -14.153 -0.983 15.691 1.00 91.00 332 LEU A O 1
ATOM 2442 N N . ILE A 1 333 ? -14.805 -2.213 17.476 1.00 91.12 333 ILE A N 1
ATOM 2443 C CA . ILE A 1 333 ? -16.141 -1.631 17.664 1.00 91.12 333 ILE A CA 1
ATOM 2444 C C . ILE A 1 333 ? -16.243 -1.146 19.109 1.00 91.12 333 ILE A C 1
ATOM 2446 O O . ILE A 1 333 ? -15.697 -1.777 20.012 1.00 91.12 333 ILE A O 1
ATOM 2450 N N . THR A 1 334 ? -16.926 -0.030 19.336 1.00 92.62 334 THR A N 1
ATOM 2451 C CA . THR A 1 334 ? -17.154 0.516 20.677 1.00 92.62 334 THR A CA 1
ATOM 2452 C C . THR A 1 334 ? -18.594 0.984 20.825 1.00 92.62 334 THR A C 1
ATOM 2454 O O . THR A 1 334 ? -19.185 1.479 19.865 1.00 92.62 334 THR A O 1
ATOM 2457 N N . THR A 1 335 ? -19.139 0.884 22.033 1.00 92.12 335 THR A N 1
ATOM 2458 C CA . THR A 1 335 ? -20.401 1.549 22.380 1.00 92.12 335 THR A CA 1
ATOM 2459 C C . THR A 1 335 ? -20.198 3.050 22.557 1.00 92.12 335 THR A C 1
ATOM 2461 O O . THR A 1 335 ? -19.068 3.516 22.770 1.00 92.12 335 THR A O 1
ATOM 2464 N N . THR A 1 336 ? -21.290 3.818 22.492 1.00 89.56 336 THR A N 1
ATOM 2465 C CA . THR A 1 336 ? -21.253 5.277 22.679 1.00 89.56 336 THR A CA 1
ATOM 2466 C C . THR A 1 336 ? -20.723 5.658 24.065 1.00 89.56 336 THR A C 1
ATOM 2468 O O . THR A 1 336 ? -19.940 6.598 24.190 1.00 89.56 336 THR A O 1
ATOM 2471 N N . GLU A 1 337 ? -21.059 4.874 25.093 1.00 88.94 337 GLU A N 1
ATOM 2472 C CA . GLU A 1 337 ? -20.583 5.066 26.470 1.00 88.94 337 GLU A CA 1
ATOM 2473 C C . GLU A 1 337 ? -19.057 4.936 26.584 1.00 88.94 337 GLU A C 1
ATOM 2475 O O . GLU A 1 337 ? -18.381 5.795 27.155 1.00 88.94 337 GLU A O 1
ATOM 2480 N N . MET A 1 338 ? -18.493 3.879 25.990 1.00 86.94 338 MET A N 1
ATOM 2481 C CA . MET A 1 338 ? -17.060 3.579 26.075 1.00 86.94 338 MET A CA 1
ATOM 2482 C C . MET A 1 338 ? -16.219 4.433 25.122 1.00 86.94 338 MET A C 1
ATOM 2484 O O . MET A 1 338 ? -15.005 4.558 25.297 1.00 86.94 338 MET A O 1
ATOM 2488 N N . PHE A 1 339 ? -16.848 5.106 24.156 1.00 89.31 339 PHE A N 1
ATOM 2489 C CA . PHE A 1 339 ? -16.155 5.973 23.208 1.00 89.31 339 PHE A CA 1
ATOM 2490 C C . PHE A 1 339 ? -15.447 7.161 23.883 1.00 89.31 339 PHE A C 1
ATOM 2492 O O . PHE A 1 339 ? -14.382 7.586 23.427 1.00 89.31 339 PHE A O 1
ATOM 2499 N N . ALA A 1 340 ? -15.976 7.662 25.006 1.00 86.31 340 ALA A N 1
ATOM 2500 C CA . ALA A 1 340 ? -15.360 8.754 25.763 1.00 86.31 340 ALA A CA 1
ATOM 2501 C C . ALA A 1 340 ? -13.947 8.406 26.274 1.00 86.31 340 ALA A C 1
ATOM 2503 O O . ALA A 1 340 ? -13.085 9.283 26.361 1.00 86.31 340 ALA A O 1
ATOM 2504 N N . LEU A 1 341 ? -13.676 7.129 26.558 1.00 85.19 341 LEU A N 1
ATOM 2505 C CA . LEU A 1 341 ? -12.364 6.662 27.016 1.00 85.19 341 LEU A CA 1
ATOM 2506 C C . LEU A 1 341 ? -11.299 6.795 25.921 1.00 85.19 341 LEU A C 1
ATOM 2508 O O . LEU A 1 341 ? -10.176 7.217 26.191 1.00 85.19 341 LEU A O 1
ATOM 2512 N N . PHE A 1 342 ? -11.670 6.522 24.668 1.00 85.06 342 PHE A N 1
ATOM 2513 C CA . PHE A 1 342 ? -10.775 6.675 23.518 1.00 85.06 342 PHE A CA 1
ATOM 2514 C C . PHE A 1 342 ? -10.415 8.134 23.242 1.00 85.06 342 PHE A C 1
ATOM 2516 O O . PHE A 1 342 ? -9.316 8.412 22.768 1.00 85.06 342 PHE A O 1
ATOM 2523 N N . GLN A 1 343 ? -11.319 9.071 23.538 1.00 84.75 343 GLN A N 1
ATOM 2524 C CA . GLN A 1 343 ? -11.058 10.503 23.364 1.00 84.75 343 GLN A CA 1
ATOM 2525 C C . GLN A 1 343 ? -10.145 11.067 24.457 1.00 84.75 343 GLN A C 1
ATOM 2527 O O . GLN A 1 343 ? -9.351 11.966 24.188 1.00 84.75 343 GLN A O 1
ATOM 2532 N N . ARG A 1 344 ? -10.245 10.539 25.684 1.00 85.00 344 ARG A N 1
ATOM 2533 C CA . ARG A 1 344 ? -9.452 10.993 26.836 1.00 85.00 344 ARG A CA 1
ATOM 2534 C C . ARG A 1 344 ? -8.011 10.483 26.820 1.00 85.00 344 ARG A C 1
ATOM 2536 O O . ARG A 1 344 ? -7.145 11.151 27.373 1.00 85.00 344 ARG A O 1
ATOM 2543 N N . ASN A 1 345 ? -7.749 9.342 26.179 1.00 85.25 345 ASN A N 1
ATOM 2544 C CA . ASN A 1 345 ? -6.440 8.688 26.183 1.00 85.25 345 ASN A CA 1
ATOM 2545 C C . ASN A 1 345 ? -5.638 8.982 24.895 1.00 85.25 345 ASN A C 1
ATOM 2547 O O . ASN A 1 345 ? -5.812 8.294 23.884 1.00 85.25 345 ASN A O 1
ATOM 2551 N N . PRO A 1 346 ? -4.700 9.953 24.900 1.00 83.75 346 PRO A N 1
ATOM 2552 C CA . PRO A 1 346 ? -3.932 10.320 23.705 1.00 83.75 346 PRO A CA 1
ATOM 2553 C C . PRO A 1 346 ? -2.948 9.227 23.254 1.00 83.75 346 PRO A C 1
ATOM 2555 O O . PRO A 1 346 ? -2.583 9.156 22.078 1.00 83.75 346 PRO A O 1
ATOM 2558 N N . THR A 1 347 ? -2.526 8.351 24.169 1.00 85.94 347 THR A N 1
ATOM 2559 C CA . THR A 1 347 ? -1.639 7.213 23.884 1.00 85.94 347 THR A CA 1
ATOM 2560 C C . THR A 1 347 ? -2.293 6.212 22.934 1.00 85.94 347 THR A C 1
ATOM 2562 O O . THR A 1 347 ? -1.671 5.798 21.956 1.00 85.94 347 THR A O 1
ATOM 2565 N N . LEU A 1 348 ? -3.577 5.906 23.141 1.00 85.69 348 LEU A N 1
ATOM 2566 C CA . LEU A 1 348 ? -4.359 5.049 22.248 1.00 85.69 348 LEU A CA 1
ATOM 2567 C C . LEU A 1 348 ? -4.474 5.637 20.843 1.00 85.69 348 LEU A C 1
ATOM 2569 O O . LEU A 1 348 ? -4.304 4.913 19.863 1.00 85.69 348 LEU A O 1
ATOM 2573 N N . ALA A 1 349 ? -4.706 6.946 20.727 1.00 84.88 349 ALA A N 1
ATOM 2574 C CA . ALA A 1 349 ? -4.783 7.614 19.431 1.00 84.88 349 ALA A CA 1
ATOM 2575 C C . ALA A 1 349 ? -3.462 7.501 18.647 1.00 84.88 349 ALA A C 1
ATOM 2577 O O . ALA A 1 349 ? -3.478 7.289 17.432 1.00 84.88 349 ALA A O 1
ATOM 2578 N N . ARG A 1 350 ? -2.314 7.568 19.336 1.00 87.25 350 ARG A N 1
ATOM 2579 C CA . ARG A 1 350 ? -0.989 7.389 18.724 1.00 87.25 350 ARG A CA 1
ATOM 2580 C C . ARG A 1 350 ? -0.741 5.950 18.253 1.00 87.25 350 ARG A C 1
ATOM 2582 O O . ARG A 1 350 ? -0.079 5.775 17.233 1.00 87.25 350 ARG A O 1
ATOM 2589 N N . THR A 1 351 ? -1.283 4.944 18.940 1.00 88.88 351 THR A N 1
ATOM 2590 C CA . THR A 1 351 ? -1.118 3.522 18.575 1.00 88.88 351 THR A CA 1
ATOM 2591 C C . THR A 1 351 ? -2.127 3.063 17.514 1.00 88.88 351 THR A C 1
ATOM 2593 O O . THR A 1 351 ? -1.754 2.448 16.514 1.00 88.88 351 THR A O 1
ATOM 2596 N N . LEU A 1 352 ? -3.412 3.381 17.691 1.00 88.62 352 LEU A N 1
ATOM 2597 C CA . LEU A 1 352 ? -4.506 2.936 16.818 1.00 88.62 352 LEU A CA 1
ATOM 2598 C C . LEU A 1 352 ? -4.699 3.832 15.586 1.00 88.62 352 LEU A C 1
ATOM 2600 O O . LEU A 1 352 ? -5.201 3.364 14.560 1.00 88.62 352 LEU A O 1
ATOM 2604 N N . GLY A 1 353 ? -4.289 5.102 15.656 1.00 86.75 353 GLY A N 1
ATOM 2605 C CA . GLY A 1 353 ? -4.415 6.077 14.570 1.00 86.75 353 GLY A CA 1
ATOM 2606 C C . GLY A 1 353 ? -3.675 5.668 13.292 1.00 86.75 353 GLY A C 1
ATOM 2607 O O . GLY A 1 353 ? -4.326 5.540 12.253 1.00 86.75 353 GLY A O 1
ATOM 2608 N N . PRO A 1 354 ? -2.358 5.384 13.342 1.00 87.38 354 PRO A N 1
ATOM 2609 C CA . PRO A 1 354 ? -1.595 4.921 12.179 1.00 87.38 354 PRO A CA 1
ATOM 2610 C C . PRO A 1 354 ? -2.113 3.601 11.597 1.00 87.38 354 PRO A C 1
ATOM 2612 O O . PRO A 1 354 ? -2.037 3.389 10.389 1.00 87.38 354 PRO A O 1
ATOM 2615 N N . ARG A 1 355 ? -2.684 2.731 12.443 1.00 85.88 355 ARG A N 1
ATOM 2616 C CA . ARG A 1 355 ? -3.312 1.466 12.027 1.00 85.88 355 ARG A CA 1
ATOM 2617 C C . ARG A 1 355 ? -4.715 1.655 11.439 1.00 85.88 355 ARG A C 1
ATOM 2619 O O . ARG A 1 355 ? -5.287 0.708 10.916 1.00 85.88 355 ARG A O 1
ATOM 2626 N N . GLY A 1 356 ? -5.287 2.858 11.522 1.00 84.62 356 GLY A N 1
ATOM 2627 C CA . GLY A 1 356 ? -6.633 3.155 11.035 1.00 84.62 356 GLY A CA 1
ATOM 2628 C C . GLY A 1 356 ? -7.756 2.501 11.846 1.00 84.62 356 GLY A C 1
ATOM 2629 O O . GLY A 1 356 ? -8.885 2.457 11.354 1.00 84.62 356 GLY A O 1
ATOM 2630 N N . LEU A 1 357 ? -7.464 2.025 13.061 1.00 87.31 357 LEU A N 1
ATOM 2631 C CA . LEU A 1 357 ? -8.382 1.286 13.941 1.00 87.31 357 LEU A CA 1
ATOM 2632 C C . LEU A 1 357 ? -9.108 2.178 14.954 1.00 87.31 357 LEU A C 1
ATOM 2634 O O . LEU A 1 357 ? -9.928 1.689 15.724 1.00 87.31 357 LEU A O 1
ATOM 2638 N N . MET A 1 358 ? -8.811 3.480 14.962 1.00 89.38 358 MET A N 1
ATOM 2639 C CA . MET A 1 358 ? -9.484 4.432 15.842 1.00 89.38 358 MET A CA 1
ATOM 2640 C C . MET A 1 358 ? -11.003 4.424 15.572 1.00 89.38 358 MET A C 1
ATOM 2642 O O . MET A 1 358 ? -11.404 4.599 14.411 1.00 89.38 358 MET A O 1
ATOM 2646 N N . PRO A 1 359 ? -11.852 4.240 16.601 1.00 88.50 359 PRO A N 1
ATOM 2647 C CA . PRO A 1 359 ? -13.296 4.216 16.417 1.00 88.50 359 PRO A CA 1
ATOM 2648 C C . PRO A 1 359 ? -13.816 5.582 15.947 1.00 88.50 359 PRO A C 1
ATOM 2650 O O . PRO A 1 359 ? -13.296 6.634 16.321 1.00 88.50 359 PRO A O 1
ATOM 2653 N N . SER A 1 360 ? -14.831 5.577 15.081 1.00 86.44 360 SER A N 1
ATOM 2654 C CA . SER A 1 360 ? -15.421 6.795 14.524 1.00 86.44 360 SER A CA 1
ATOM 2655 C C . SER A 1 360 ? -16.903 6.599 14.227 1.00 86.44 360 SER A C 1
ATOM 2657 O O . SER A 1 360 ? -17.272 5.671 13.508 1.00 86.44 360 SER A O 1
ATOM 2659 N N . ALA A 1 361 ? -17.736 7.537 14.685 1.00 82.69 361 ALA A N 1
ATOM 2660 C CA . ALA A 1 361 ? -19.168 7.559 14.380 1.00 82.69 361 ALA A CA 1
ATOM 2661 C C . ALA A 1 361 ? -19.441 7.618 12.866 1.00 82.69 361 ALA A C 1
ATOM 2663 O O . ALA A 1 361 ? -20.327 6.938 12.367 1.00 82.69 361 ALA A O 1
ATOM 2664 N N . LYS A 1 362 ? -18.604 8.333 12.095 1.00 78.06 362 LYS A N 1
ATOM 2665 C CA . LYS A 1 362 ? -18.727 8.397 10.625 1.00 78.06 362 LYS A CA 1
ATOM 2666 C C . LYS A 1 362 ? -18.471 7.058 9.931 1.00 78.06 362 LYS A C 1
ATOM 2668 O O . LYS A 1 362 ? -18.908 6.874 8.804 1.00 78.06 362 LYS A O 1
ATOM 2673 N N . ARG A 1 363 ? -17.724 6.150 10.569 1.00 74.81 363 ARG A N 1
ATOM 2674 C CA . ARG A 1 363 ? -17.479 4.792 10.060 1.00 74.81 363 ARG A CA 1
ATOM 2675 C C . ARG A 1 363 ? -18.529 3.792 10.566 1.00 74.81 363 ARG A C 1
ATOM 2677 O O . ARG A 1 363 ? -18.449 2.622 10.218 1.00 74.81 363 ARG A O 1
ATOM 2684 N N . GLY A 1 364 ? -19.452 4.218 11.430 1.00 79.19 364 GLY A N 1
ATOM 2685 C CA . GLY A 1 364 ? -20.396 3.317 12.092 1.00 79.19 364 GLY A CA 1
ATOM 2686 C C . GLY A 1 364 ? -19.731 2.318 13.045 1.00 79.19 364 GLY A C 1
ATOM 2687 O O . GLY A 1 364 ? -20.331 1.309 13.382 1.00 79.19 364 GLY A O 1
ATOM 2688 N N . THR A 1 365 ? -18.481 2.556 13.474 1.00 86.56 365 THR A N 1
ATOM 2689 C CA . THR A 1 365 ? -17.807 1.694 14.468 1.00 86.56 365 THR A CA 1
ATOM 2690 C C . THR A 1 365 ? -18.093 2.108 15.910 1.00 86.56 365 THR A C 1
ATOM 2692 O O . THR A 1 365 ? -17.688 1.409 16.836 1.00 86.56 365 THR A O 1
ATOM 2695 N N . VAL A 1 366 ? -18.780 3.240 16.088 1.00 90.81 366 VAL A N 1
ATOM 2696 C CA . VAL A 1 366 ? -19.374 3.676 17.353 1.00 90.81 366 VAL A CA 1
ATOM 2697 C C . VAL A 1 366 ? -20.878 3.511 17.201 1.00 90.81 366 VAL A C 1
ATOM 2699 O O . VAL A 1 366 ? -21.483 4.239 16.415 1.00 90.81 366 VAL A O 1
ATOM 2702 N N . THR A 1 367 ? -21.451 2.519 17.872 1.00 90.06 367 THR A N 1
ATOM 2703 C CA . THR A 1 367 ? -22.881 2.204 17.778 1.00 90.06 367 THR A CA 1
ATOM 2704 C C . THR A 1 367 ? -23.333 1.426 19.003 1.00 90.06 367 THR A C 1
ATOM 2706 O O . THR A 1 367 ? -22.545 0.694 19.607 1.00 90.06 367 THR A O 1
ATOM 2709 N N . ASP A 1 368 ? -24.603 1.591 19.355 1.00 89.44 368 ASP A N 1
ATOM 2710 C CA . ASP A 1 368 ? -25.234 0.867 20.456 1.00 89.44 368 ASP A CA 1
ATOM 2711 C C . ASP A 1 368 ? -25.843 -0.467 19.975 1.00 89.44 368 ASP A C 1
ATOM 2713 O O . ASP A 1 368 ? -25.962 -1.407 20.760 1.00 89.44 368 ASP A O 1
ATOM 2717 N N . ASP A 1 369 ? -26.134 -0.605 18.671 1.00 90.38 369 ASP A N 1
ATOM 2718 C CA . ASP A 1 369 ? -26.500 -1.892 18.062 1.00 90.38 369 ASP A CA 1
ATOM 2719 C C . ASP A 1 369 ? -25.248 -2.713 17.728 1.00 90.38 369 ASP A C 1
ATOM 2721 O O . ASP A 1 369 ? -24.679 -2.651 16.633 1.00 90.38 369 ASP A O 1
ATOM 2725 N N . ILE A 1 370 ? -24.803 -3.491 18.712 1.00 89.75 370 ILE A N 1
ATOM 2726 C CA . ILE A 1 370 ? -23.580 -4.287 18.607 1.00 89.75 370 ILE A CA 1
ATOM 2727 C C . ILE A 1 370 ? -23.777 -5.524 17.735 1.00 89.75 370 ILE A C 1
ATOM 2729 O O . ILE A 1 370 ? -22.854 -5.922 17.027 1.00 89.75 370 ILE A O 1
ATOM 2733 N N . VAL A 1 371 ? -24.954 -6.151 17.770 1.00 89.44 371 VAL A N 1
ATOM 2734 C CA . VAL A 1 371 ? -25.182 -7.420 17.064 1.00 89.44 371 VAL A CA 1
ATOM 2735 C C . VAL A 1 371 ? -25.091 -7.198 15.561 1.00 89.44 371 VAL A C 1
ATOM 2737 O O . VAL A 1 371 ? -24.406 -7.954 14.864 1.00 89.44 371 VAL A O 1
ATOM 2740 N N . GLN A 1 372 ? -25.736 -6.140 15.061 1.00 87.12 372 GLN A N 1
ATOM 2741 C CA . GLN A 1 372 ? -25.617 -5.765 13.661 1.00 87.12 372 GLN A CA 1
ATOM 2742 C C . GLN A 1 372 ? -24.180 -5.344 13.341 1.00 87.12 372 GLN A C 1
ATOM 2744 O O . GLN A 1 372 ? -23.585 -5.873 12.403 1.00 87.12 372 GLN A O 1
ATOM 2749 N N . ALA A 1 373 ? -23.570 -4.490 14.167 1.00 86.56 373 ALA A N 1
ATOM 2750 C CA . ALA A 1 373 ? -22.215 -3.997 13.931 1.00 86.56 373 ALA A CA 1
ATOM 2751 C C . ALA A 1 373 ? -21.149 -5.102 13.882 1.00 86.56 373 ALA A C 1
ATOM 2753 O O . ALA A 1 373 ? -20.221 -5.023 13.079 1.00 86.56 373 ALA A O 1
ATOM 2754 N N . VAL A 1 374 ? -21.270 -6.146 14.706 1.00 87.81 374 VAL A N 1
ATOM 2755 C CA . VAL A 1 374 ? -20.362 -7.305 14.721 1.00 87.81 374 VAL A CA 1
ATOM 2756 C C . VAL A 1 374 ? -20.499 -8.119 13.437 1.00 87.81 374 VAL A C 1
ATOM 2758 O O . VAL A 1 374 ? -19.490 -8.445 12.803 1.00 87.81 374 VAL A O 1
ATOM 2761 N N . LYS A 1 375 ? -21.734 -8.399 13.003 1.00 84.00 375 LYS A N 1
ATOM 2762 C CA . LYS A 1 375 ? -21.998 -9.093 11.731 1.00 84.00 375 LYS A CA 1
ATOM 2763 C C . LYS A 1 375 ? -21.459 -8.290 10.552 1.00 84.00 375 LYS A C 1
ATOM 2765 O O . LYS A 1 375 ? -20.764 -8.829 9.687 1.00 84.00 375 LYS A O 1
ATOM 2770 N N . GLU A 1 376 ? -21.708 -6.986 10.569 1.00 80.62 376 GLU A N 1
ATOM 2771 C CA . GLU A 1 376 ? -21.228 -6.062 9.555 1.00 80.62 376 GLU A CA 1
ATOM 2772 C C . GLU A 1 376 ? -19.700 -5.964 9.534 1.00 80.62 376 GLU A C 1
ATOM 2774 O O . GLU A 1 376 ? -19.071 -5.971 8.477 1.00 80.62 376 GLU A O 1
ATOM 2779 N N . ALA A 1 377 ? -19.065 -5.921 10.702 1.00 80.31 377 ALA A N 1
ATOM 2780 C CA . ALA A 1 377 ? -17.618 -5.884 10.790 1.00 80.31 377 ALA A CA 1
ATOM 2781 C C . ALA A 1 377 ? -16.988 -7.192 10.313 1.00 80.31 377 ALA A C 1
ATOM 2783 O O . ALA A 1 377 ? -15.908 -7.140 9.741 1.00 80.31 377 ALA A O 1
ATOM 2784 N N . ARG A 1 378 ? -17.620 -8.358 10.476 1.00 77.88 378 ARG A N 1
ATOM 2785 C CA . ARG A 1 378 ? -17.071 -9.613 9.934 1.00 77.88 378 ARG A CA 1
ATOM 2786 C C . ARG A 1 378 ? -17.202 -9.698 8.409 1.00 77.88 378 ARG A C 1
ATOM 2788 O O . ARG A 1 378 ? -16.231 -10.071 7.754 1.00 77.88 378 ARG A O 1
ATOM 2795 N N . GLY A 1 379 ? -18.351 -9.318 7.849 1.00 72.50 379 GLY A N 1
ATOM 2796 C CA . GLY A 1 379 ? -18.641 -9.467 6.413 1.00 72.50 379 GLY A CA 1
ATOM 2797 C C . GLY A 1 379 ? -18.270 -8.274 5.522 1.00 72.50 379 GLY A C 1
ATOM 2798 O O . GLY A 1 379 ? -18.168 -8.426 4.307 1.00 72.50 379 GLY A O 1
ATOM 2799 N N . GLY A 1 380 ? -18.079 -7.086 6.099 1.00 77.25 380 GLY A N 1
ATOM 2800 C CA . GLY A 1 380 ? -17.893 -5.844 5.353 1.00 77.25 380 GLY A CA 1
ATOM 2801 C C . GLY A 1 380 ? -16.456 -5.617 4.887 1.00 77.25 380 GLY A C 1
ATOM 2802 O O . GLY A 1 380 ? -15.500 -5.709 5.672 1.00 77.25 380 GLY A O 1
ATOM 2803 N N . LEU A 1 381 ? -16.316 -5.258 3.611 1.00 82.69 381 LEU A N 1
ATOM 2804 C CA . LEU A 1 381 ? -15.096 -4.735 3.012 1.00 82.69 381 LEU A CA 1
ATOM 2805 C C . LEU A 1 381 ? -15.142 -3.203 3.013 1.00 82.69 381 LEU A C 1
ATOM 2807 O O . LEU A 1 381 ? -15.963 -2.589 2.331 1.00 82.69 381 LEU A O 1
ATOM 2811 N N . ASP A 1 382 ? -14.227 -2.593 3.762 1.00 83.88 382 ASP A N 1
ATOM 2812 C CA . ASP A 1 382 ? -14.028 -1.145 3.771 1.00 83.88 382 ASP A CA 1
ATOM 2813 C C . ASP A 1 382 ? -13.114 -0.739 2.610 1.00 83.88 382 ASP A C 1
ATOM 2815 O O . ASP A 1 382 ? -12.004 -1.259 2.469 1.00 83.88 382 ASP A O 1
ATOM 2819 N N . TRP A 1 383 ? -13.548 0.222 1.798 1.00 87.62 383 TRP A N 1
ATOM 2820 C CA . TRP A 1 383 ? -12.749 0.779 0.712 1.00 87.62 383 TRP A CA 1
ATOM 2821 C C . TRP A 1 383 ? -12.645 2.301 0.822 1.00 87.62 383 TRP A C 1
ATOM 2823 O O . TRP A 1 383 ? -13.516 3.001 1.345 1.00 87.62 383 TRP A O 1
ATOM 2833 N N . LYS A 1 384 ? -11.526 2.834 0.329 1.00 87.44 384 LYS A N 1
ATOM 2834 C CA . LYS A 1 384 ? -11.220 4.265 0.353 1.00 87.44 384 LYS A CA 1
ATOM 2835 C C . LYS A 1 384 ? -10.643 4.697 -0.990 1.00 87.44 384 LYS A C 1
ATOM 2837 O O . LYS A 1 384 ? -9.794 4.011 -1.557 1.00 87.44 384 LYS A O 1
ATOM 2842 N N . GLY A 1 385 ? -11.090 5.853 -1.465 1.00 88.62 385 GLY A N 1
ATOM 2843 C CA . GLY A 1 385 ? -10.525 6.534 -2.619 1.00 88.62 385 GLY A CA 1
ATOM 2844 C C . GLY A 1 385 ? -9.216 7.243 -2.278 1.00 88.62 385 GLY A C 1
ATOM 2845 O O . GLY A 1 385 ? -9.072 7.882 -1.231 1.00 88.62 385 GLY A O 1
ATOM 2846 N N . ASP A 1 386 ? -8.251 7.126 -3.183 1.00 89.75 386 ASP A N 1
ATOM 2847 C CA . ASP A 1 386 ? -7.041 7.942 -3.176 1.00 89.75 386 ASP A CA 1
ATOM 2848 C C . ASP A 1 386 ? -7.353 9.395 -3.593 1.00 89.75 386 ASP A C 1
ATOM 2850 O O . ASP A 1 386 ? -8.415 9.701 -4.136 1.00 89.75 386 ASP A O 1
ATOM 2854 N N . ASN A 1 387 ? -6.388 10.298 -3.438 1.00 86.56 387 ASN A N 1
ATOM 2855 C CA . ASN A 1 387 ? -6.485 11.689 -3.892 1.00 86.56 387 ASN A CA 1
ATOM 2856 C C . ASN A 1 387 ? -6.759 11.808 -5.402 1.00 86.56 387 ASN A C 1
ATOM 2858 O O . ASN A 1 387 ? -7.283 12.819 -5.861 1.00 86.56 387 ASN A O 1
ATOM 2862 N N . LYS A 1 388 ? -6.413 10.770 -6.174 1.00 88.19 388 LYS A N 1
ATOM 2863 C CA . LYS A 1 388 ? -6.675 10.663 -7.616 1.00 88.19 388 LYS A CA 1
ATOM 2864 C C . LYS A 1 388 ? -8.038 10.039 -7.957 1.00 88.19 388 LYS A C 1
ATOM 2866 O O . LYS A 1 388 ? -8.298 9.811 -9.133 1.00 88.19 388 LYS A O 1
ATOM 2871 N N . GLY A 1 389 ? -8.872 9.708 -6.968 1.00 85.81 389 GLY A N 1
ATOM 2872 C CA . GLY A 1 389 ? -10.158 9.029 -7.185 1.00 85.81 389 GLY A CA 1
ATOM 2873 C C . GLY A 1 389 ? -10.026 7.558 -7.582 1.00 85.81 389 GLY A C 1
ATOM 2874 O O . GLY A 1 389 ? -10.928 6.996 -8.204 1.00 85.81 389 GLY A O 1
ATOM 2875 N N . ILE A 1 390 ? -8.888 6.932 -7.268 1.00 92.25 390 ILE A N 1
ATOM 2876 C CA . ILE A 1 390 ? -8.662 5.505 -7.510 1.00 92.25 390 ILE A CA 1
ATOM 2877 C C . ILE A 1 390 ? -9.045 4.751 -6.240 1.00 92.25 390 ILE A C 1
ATOM 2879 O O . ILE A 1 390 ? -8.445 4.974 -5.188 1.00 92.25 390 ILE A O 1
ATOM 2883 N N . VAL A 1 391 ? -10.023 3.859 -6.347 1.00 92.56 391 VAL A N 1
ATOM 2884 C CA . VAL A 1 391 ? -10.410 2.932 -5.283 1.00 92.56 391 VAL A CA 1
ATOM 2885 C C . VAL A 1 391 ? -9.671 1.621 -5.505 1.00 92.56 391 VAL A C 1
ATOM 2887 O O . VAL A 1 391 ? -9.736 1.048 -6.594 1.00 92.56 391 VAL A O 1
ATOM 2890 N N . ARG A 1 392 ? -8.954 1.163 -4.477 1.00 91.75 392 ARG A N 1
ATOM 2891 C CA . ARG A 1 392 ? -8.254 -0.125 -4.480 1.00 91.75 392 ARG A CA 1
ATOM 2892 C C . ARG A 1 392 ? -8.905 -1.053 -3.473 1.00 91.75 392 ARG A C 1
ATOM 2894 O O . ARG A 1 392 ? -9.109 -0.648 -2.330 1.00 91.75 392 ARG A O 1
ATOM 2901 N N . ALA A 1 393 ? -9.221 -2.270 -3.890 1.00 91.06 393 ALA A N 1
ATOM 2902 C CA . ALA A 1 393 ? -9.884 -3.244 -3.034 1.00 91.06 393 ALA A CA 1
ATOM 2903 C C . ALA A 1 393 ? -9.490 -4.672 -3.421 1.00 91.06 393 ALA A C 1
ATOM 2905 O O . ALA A 1 393 ? -9.368 -4.986 -4.604 1.00 91.06 393 ALA A O 1
ATOM 2906 N N . ALA A 1 394 ? -9.311 -5.536 -2.422 1.00 90.38 394 ALA A N 1
ATOM 2907 C CA . ALA A 1 394 ? -9.162 -6.973 -2.627 1.00 90.38 394 ALA A CA 1
ATOM 2908 C C . ALA A 1 394 ? -10.556 -7.611 -2.637 1.00 90.38 394 ALA A C 1
ATOM 2910 O O . ALA A 1 394 ? -11.264 -7.552 -1.634 1.00 90.38 394 ALA A O 1
ATOM 2911 N N . ILE A 1 395 ? -10.955 -8.180 -3.773 1.00 89.50 395 ILE A N 1
ATOM 2912 C CA . ILE A 1 395 ? -12.339 -8.623 -4.015 1.00 89.50 395 ILE A CA 1
ATOM 2913 C C . ILE A 1 395 ? -12.505 -10.130 -3.825 1.00 89.50 395 ILE A C 1
ATOM 2915 O O . ILE A 1 395 ? -13.559 -10.600 -3.403 1.00 89.50 395 ILE A O 1
ATOM 2919 N N . ALA A 1 396 ? -11.482 -10.903 -4.174 1.00 89.81 396 ALA A N 1
ATOM 2920 C CA . ALA A 1 396 ? -11.569 -12.356 -4.224 1.00 89.81 396 ALA A CA 1
ATOM 2921 C C . ALA A 1 396 ? -10.183 -12.991 -4.097 1.00 89.81 396 ALA A C 1
ATOM 2923 O O . ALA A 1 396 ? -9.162 -12.304 -4.007 1.00 89.81 396 ALA A O 1
ATOM 2924 N N . ARG A 1 397 ? -10.147 -14.321 -4.100 1.00 88.25 397 ARG A N 1
ATOM 2925 C CA . ARG A 1 397 ? -8.924 -15.130 -4.133 1.00 88.25 397 ARG A CA 1
ATOM 2926 C C . ARG A 1 397 ? -8.803 -15.844 -5.471 1.00 88.25 397 ARG A C 1
ATOM 2928 O O . ARG A 1 397 ? -9.814 -16.073 -6.123 1.00 88.25 397 ARG A O 1
ATOM 2935 N N . LEU A 1 398 ? -7.587 -16.232 -5.856 1.00 88.56 398 LEU A N 1
ATOM 2936 C CA . LEU A 1 398 ? -7.343 -16.913 -7.137 1.00 88.56 398 LEU A CA 1
ATOM 2937 C C . LEU A 1 398 ? -8.094 -18.245 -7.301 1.00 88.56 398 LEU A C 1
ATOM 2939 O O . LEU A 1 398 ? -8.318 -18.665 -8.428 1.00 88.56 398 LEU A O 1
ATOM 2943 N N . HIS A 1 399 ? -8.496 -18.900 -6.209 1.00 86.12 399 HIS A N 1
ATOM 2944 C CA . HIS A 1 399 ? -9.276 -20.143 -6.251 1.00 86.12 399 HIS A CA 1
ATOM 2945 C C . HIS A 1 399 ? -10.789 -19.940 -6.449 1.00 86.12 399 HIS A C 1
ATOM 2947 O O . HIS A 1 399 ? -11.532 -20.919 -6.453 1.00 86.12 399 HIS A O 1
ATOM 2953 N N . PHE A 1 400 ? -11.266 -18.696 -6.554 1.00 87.81 400 PHE A N 1
ATOM 2954 C CA . PHE A 1 400 ? -12.687 -18.418 -6.769 1.00 87.81 400 PHE A CA 1
ATOM 2955 C C . PHE A 1 400 ? -13.100 -18.772 -8.193 1.00 87.81 400 PHE A C 1
ATOM 2957 O O . PHE A 1 400 ? -12.324 -18.615 -9.137 1.00 87.81 400 PHE A O 1
ATOM 2964 N N . GLN A 1 401 ? -14.350 -19.204 -8.345 1.00 89.69 401 GLN A N 1
ATOM 2965 C CA . GLN A 1 401 ? -14.933 -19.391 -9.668 1.00 89.69 401 GLN A CA 1
ATOM 2966 C C . GLN A 1 401 ? -15.177 -18.033 -10.346 1.00 89.69 401 GLN A C 1
ATOM 2968 O O . GLN A 1 401 ? -15.418 -17.038 -9.654 1.00 89.69 401 GLN A O 1
ATOM 2973 N N . PRO A 1 402 ? -15.135 -17.963 -11.691 1.00 89.50 402 PRO A N 1
ATOM 2974 C CA . PRO A 1 402 ? -15.316 -16.708 -12.421 1.00 89.50 402 PRO A CA 1
ATOM 2975 C C . PRO A 1 402 ? -16.669 -16.039 -12.130 1.00 89.50 402 PRO A C 1
ATOM 2977 O O . PRO A 1 402 ? -16.725 -14.817 -12.044 1.00 89.50 402 PRO A O 1
ATOM 2980 N N . GLU A 1 403 ? -17.723 -16.825 -11.900 1.00 89.69 403 GLU A N 1
ATOM 2981 C CA . GLU A 1 403 ? -19.063 -16.337 -11.537 1.00 89.69 403 GLU A CA 1
ATOM 2982 C C . GLU A 1 403 ? -19.061 -15.634 -10.170 1.00 89.69 403 GLU A C 1
ATOM 2984 O O . GLU A 1 403 ? -19.482 -14.488 -10.047 1.00 89.69 403 GLU A O 1
ATOM 2989 N N . GLN A 1 404 ? -18.458 -16.264 -9.157 1.00 89.31 404 GLN A N 1
ATOM 2990 C CA . GLN A 1 404 ? -18.334 -15.691 -7.809 1.00 89.31 404 GLN A CA 1
ATOM 2991 C C . GLN A 1 404 ? -17.509 -14.397 -7.807 1.00 89.31 404 GLN A C 1
ATOM 2993 O O . GLN A 1 404 ? -17.757 -13.471 -7.030 1.00 89.31 404 GLN A O 1
ATOM 2998 N N . LEU A 1 405 ? -16.492 -14.334 -8.672 1.00 89.88 405 LEU A N 1
ATOM 2999 C CA . LEU A 1 405 ? -15.715 -13.120 -8.884 1.00 89.88 405 LEU A CA 1
ATOM 3000 C C . LEU A 1 405 ? -16.575 -12.022 -9.526 1.00 89.88 405 LEU A C 1
ATOM 3002 O O . LEU A 1 405 ? -16.476 -10.873 -9.097 1.00 89.88 405 LEU A O 1
ATOM 3006 N N . ALA A 1 406 ? -17.403 -12.358 -10.518 1.00 89.88 406 ALA A N 1
ATOM 3007 C CA . ALA A 1 406 ? -18.308 -11.421 -11.182 1.00 89.88 406 ALA A CA 1
ATOM 3008 C C . ALA A 1 406 ? -19.287 -10.775 -10.212 1.00 89.88 406 ALA A C 1
ATOM 3010 O O . ALA A 1 406 ? -19.349 -9.543 -10.150 1.00 89.88 406 ALA A O 1
ATOM 3011 N N . ASP A 1 407 ? -19.947 -11.578 -9.383 1.00 89.31 407 ASP A N 1
ATOM 3012 C CA . ASP A 1 407 ? -20.891 -11.078 -8.387 1.00 89.31 407 ASP A CA 1
ATOM 3013 C C . ASP A 1 407 ? -20.216 -10.075 -7.447 1.00 89.31 407 ASP A C 1
ATOM 3015 O O . ASP A 1 407 ? -20.660 -8.930 -7.326 1.00 89.31 407 ASP A O 1
ATOM 3019 N N . ASN A 1 408 ? -19.061 -10.438 -6.880 1.00 90.31 408 ASN A N 1
ATOM 3020 C CA . ASN A 1 408 ? -18.319 -9.549 -5.989 1.00 90.31 408 ASN A CA 1
ATOM 3021 C C . ASN A 1 408 ? -17.852 -8.252 -6.683 1.00 90.31 408 ASN A C 1
ATOM 3023 O O . ASN A 1 408 ? -17.901 -7.172 -6.083 1.00 90.31 408 ASN A O 1
ATOM 3027 N N . VAL A 1 409 ? -17.386 -8.337 -7.936 1.00 90.75 409 VAL A N 1
ATOM 3028 C CA . VAL A 1 409 ? -16.964 -7.168 -8.724 1.00 90.75 409 VAL A CA 1
ATOM 3029 C C . VAL A 1 409 ? -18.148 -6.236 -8.968 1.00 90.75 409 VAL A C 1
ATOM 3031 O O . VAL A 1 409 ? -18.032 -5.031 -8.734 1.00 90.75 409 VAL A O 1
ATOM 3034 N N . HIS A 1 410 ? -19.301 -6.764 -9.379 1.00 89.19 410 HIS A N 1
ATOM 3035 C CA . HIS A 1 410 ? -20.492 -5.957 -9.626 1.00 89.19 410 HIS A CA 1
ATOM 3036 C C . HIS A 1 410 ? -21.027 -5.299 -8.353 1.00 89.19 410 HIS A C 1
ATOM 3038 O O . HIS A 1 410 ? -21.364 -4.112 -8.396 1.00 89.19 410 HIS A O 1
ATOM 3044 N N . THR A 1 411 ? -21.035 -6.009 -7.220 1.00 88.75 411 THR A N 1
ATOM 3045 C CA . THR A 1 411 ? -21.439 -5.445 -5.924 1.00 88.75 411 THR A CA 1
ATOM 3046 C C . THR A 1 411 ? -20.540 -4.272 -5.524 1.00 88.75 411 THR A C 1
ATOM 3048 O O . THR A 1 411 ? -21.032 -3.205 -5.147 1.00 88.75 411 THR A O 1
ATOM 3051 N N . LEU A 1 412 ? -19.217 -4.419 -5.668 1.00 89.50 412 LEU A N 1
ATOM 3052 C CA . LEU A 1 412 ? -18.281 -3.337 -5.369 1.00 89.50 412 LEU A CA 1
ATOM 3053 C C . LEU A 1 412 ? -18.499 -2.137 -6.301 1.00 89.50 412 LEU A C 1
ATOM 3055 O O . LEU A 1 412 ? -18.619 -1.011 -5.817 1.00 89.50 412 LEU A O 1
ATOM 3059 N N . LEU A 1 413 ? -18.566 -2.360 -7.617 1.00 90.56 413 LEU A N 1
ATOM 3060 C CA . LEU A 1 413 ? -18.734 -1.291 -8.607 1.00 90.56 413 LEU A CA 1
ATOM 3061 C C . LEU A 1 413 ? -20.041 -0.522 -8.402 1.00 90.56 413 LEU A C 1
ATOM 3063 O O . LEU A 1 413 ? -20.050 0.701 -8.530 1.00 90.56 413 LEU A O 1
ATOM 3067 N N . ALA A 1 414 ? -21.125 -1.213 -8.048 1.00 88.75 414 ALA A N 1
ATOM 3068 C CA . ALA A 1 414 ? -22.393 -0.582 -7.707 1.00 88.75 414 ALA A CA 1
ATOM 3069 C C . ALA A 1 414 ? -22.268 0.303 -6.454 1.00 88.75 414 ALA A C 1
ATOM 3071 O O . ALA A 1 414 ? -22.634 1.475 -6.520 1.00 88.75 414 ALA A O 1
ATOM 3072 N N . SER A 1 415 ? -21.645 -0.188 -5.374 1.00 88.38 415 SER A N 1
ATOM 3073 C CA . SER A 1 415 ? -21.419 0.626 -4.164 1.00 88.38 415 SER A CA 1
ATOM 3074 C C . SER A 1 415 ? -20.566 1.875 -4.436 1.00 88.38 415 SER A C 1
ATOM 3076 O O . SER A 1 415 ? -20.856 2.965 -3.944 1.00 88.38 415 SER A O 1
ATOM 3078 N N . VAL A 1 416 ? -19.521 1.735 -5.261 1.00 89.31 416 VAL A N 1
ATOM 3079 C CA . VAL A 1 416 ? -18.600 2.824 -5.605 1.00 89.31 416 VAL A CA 1
ATOM 3080 C C . VAL A 1 416 ? -19.295 3.865 -6.477 1.00 89.31 416 VAL A C 1
ATOM 3082 O O . VAL A 1 416 ? -19.102 5.062 -6.270 1.00 89.31 416 VAL A O 1
ATOM 3085 N N . ALA A 1 417 ? -20.106 3.429 -7.442 1.00 88.38 417 ALA A N 1
ATOM 3086 C CA . ALA A 1 417 ? -20.852 4.327 -8.312 1.00 88.38 417 ALA A CA 1
ATOM 3087 C C . ALA A 1 417 ? -21.930 5.115 -7.557 1.00 88.38 417 ALA A C 1
ATOM 3089 O O . ALA A 1 417 ? -22.079 6.303 -7.837 1.00 88.38 417 ALA A O 1
ATOM 3090 N N . ASP A 1 418 ? -22.624 4.486 -6.604 1.00 86.69 418 ASP A N 1
ATOM 3091 C CA . ASP A 1 418 ? -23.630 5.146 -5.762 1.00 86.69 418 ASP A CA 1
ATOM 3092 C C . ASP A 1 418 ? -22.992 6.242 -4.892 1.00 86.69 418 ASP A C 1
ATOM 3094 O O . ASP A 1 418 ? -23.376 7.411 -4.954 1.00 86.69 418 ASP A O 1
ATOM 3098 N N . ILE A 1 419 ? -21.912 5.912 -4.175 1.00 86.62 419 ILE A N 1
ATOM 3099 C CA . ILE A 1 419 ? -21.199 6.883 -3.328 1.00 86.62 419 ILE A CA 1
ATOM 3100 C C . ILE A 1 419 ? -20.576 8.011 -4.160 1.00 86.62 419 ILE A C 1
ATOM 3102 O O . ILE A 1 419 ? -20.595 9.170 -3.748 1.00 86.62 419 ILE A O 1
ATOM 3106 N N . ALA A 1 420 ? -20.050 7.713 -5.352 1.00 84.06 420 ALA A N 1
ATOM 3107 C CA . ALA A 1 420 ? -19.503 8.738 -6.242 1.00 84.06 420 ALA A CA 1
ATOM 3108 C C . ALA A 1 420 ? -20.565 9.730 -6.760 1.00 84.06 420 ALA A C 1
ATOM 3110 O O . ALA A 1 420 ? -20.211 10.837 -7.178 1.00 84.06 420 ALA A O 1
ATOM 3111 N N . GLN A 1 421 ? -21.845 9.349 -6.716 1.00 83.00 421 GLN A N 1
ATOM 3112 C CA . GLN A 1 421 ? -22.995 10.195 -7.046 1.00 83.00 421 GLN A CA 1
ATOM 3113 C C . GLN A 1 421 ? -23.626 10.863 -5.812 1.00 83.00 421 GLN A C 1
ATOM 3115 O O . GLN A 1 421 ? -24.479 11.732 -5.974 1.00 83.00 421 GLN A O 1
ATOM 3120 N N . GLY A 1 422 ? -23.172 10.527 -4.599 1.00 75.31 422 GLY A N 1
ATOM 3121 C CA . GLY A 1 422 ? -23.674 11.085 -3.339 1.00 75.31 422 GLY A CA 1
ATOM 3122 C C . GLY A 1 422 ? -24.738 10.243 -2.637 1.00 75.31 422 GLY A C 1
ATOM 3123 O O . GLY A 1 422 ? -25.386 10.751 -1.726 1.00 75.31 422 GLY A O 1
ATOM 3124 N N . GLY A 1 423 ? -24.923 8.987 -3.049 1.00 76.44 423 GLY A N 1
ATOM 3125 C CA . GLY A 1 423 ? -25.782 8.026 -2.360 1.00 76.44 423 GLY A CA 1
ATOM 3126 C C . GLY A 1 423 ? -25.166 7.466 -1.072 1.00 76.44 423 GLY A C 1
ATOM 3127 O O . GLY A 1 423 ? -24.037 7.787 -0.692 1.00 76.44 423 GLY A O 1
ATOM 3128 N N . ASN A 1 424 ? -25.924 6.596 -0.401 1.00 69.00 424 ASN A N 1
ATOM 3129 C CA . ASN A 1 424 ? -25.565 6.007 0.896 1.00 69.00 424 ASN A CA 1
ATOM 3130 C C . ASN A 1 424 ? -24.749 4.700 0.779 1.00 69.00 424 ASN A C 1
ATOM 3132 O O . ASN A 1 424 ? -24.485 4.051 1.790 1.00 69.00 424 ASN A O 1
ATOM 3136 N N . GLY A 1 425 ? -24.353 4.295 -0.431 1.00 66.38 425 GLY A N 1
ATOM 3137 C CA . GLY A 1 425 ? -23.651 3.037 -0.704 1.00 66.38 425 GLY A CA 1
ATOM 3138 C C . GLY A 1 425 ? -24.573 1.822 -0.794 1.00 66.38 425 GLY A C 1
ATOM 3139 O O . GLY A 1 425 ? -24.103 0.693 -0.654 1.00 66.38 425 GLY A O 1
ATOM 3140 N N . SER A 1 426 ? -25.875 2.033 -1.014 1.00 64.19 426 SER A N 1
ATOM 3141 C CA . SER A 1 426 ? -26.842 0.938 -1.119 1.00 64.19 426 SER A CA 1
ATOM 3142 C C . SER A 1 426 ? -26.676 0.212 -2.451 1.00 64.19 426 SER A C 1
ATOM 3144 O O . SER A 1 426 ? -26.652 0.829 -3.513 1.00 64.19 426 SER A O 1
ATOM 3146 N N . VAL A 1 427 ? -26.581 -1.115 -2.391 1.00 67.69 427 VAL A N 1
ATOM 3147 C CA . VAL A 1 427 ? -26.407 -1.980 -3.571 1.00 67.69 427 VAL A CA 1
ATOM 3148 C C . VAL A 1 427 ? -27.729 -2.626 -4.012 1.00 67.69 427 VAL A C 1
ATOM 3150 O O . VAL A 1 427 ? -27.793 -3.297 -5.042 1.00 67.69 427 VAL A O 1
ATOM 3153 N N . ASN A 1 428 ? -28.802 -2.427 -3.240 1.00 60.38 428 ASN A N 1
ATOM 3154 C CA . ASN A 1 428 ? -30.074 -3.114 -3.437 1.00 60.38 428 ASN A CA 1
ATOM 3155 C C . ASN A 1 428 ? -30.753 -2.654 -4.736 1.00 60.38 428 ASN A C 1
ATOM 3157 O O . ASN A 1 428 ? -31.101 -1.485 -4.881 1.00 60.38 428 ASN A O 1
ATOM 3161 N N . GLY A 1 429 ? -30.967 -3.594 -5.663 1.00 59.97 429 GLY A N 1
ATOM 3162 C CA . GLY A 1 429 ? -31.726 -3.369 -6.897 1.00 59.97 429 GLY A CA 1
ATOM 3163 C C . GLY A 1 429 ? -30.917 -2.875 -8.100 1.00 59.97 429 GLY A C 1
ATOM 3164 O O . GLY A 1 429 ? -31.519 -2.563 -9.124 1.00 59.97 429 GLY A O 1
ATOM 3165 N N . VAL A 1 430 ? -29.581 -2.816 -8.021 1.00 63.91 430 VAL A N 1
ATOM 3166 C CA . VAL A 1 430 ? -28.742 -2.476 -9.184 1.00 63.91 430 VAL A CA 1
ATOM 3167 C C . VAL A 1 430 ? -28.524 -3.729 -10.045 1.00 63.91 430 VAL A C 1
ATOM 3169 O O . VAL A 1 430 ? -27.867 -4.660 -9.577 1.00 63.91 430 VAL A O 1
ATOM 3172 N N . PRO A 1 431 ? -29.031 -3.783 -11.292 1.00 63.50 431 PRO A N 1
ATOM 3173 C CA . PRO A 1 431 ? -28.801 -4.930 -12.163 1.00 63.50 431 PRO A CA 1
ATOM 3174 C C . PRO A 1 431 ? -27.307 -5.096 -12.514 1.00 63.50 431 PRO A C 1
ATOM 3176 O O . PRO A 1 431 ? -26.585 -4.096 -12.657 1.00 63.50 431 PRO A O 1
ATOM 3179 N N . PRO A 1 432 ? -26.825 -6.345 -12.667 1.00 63.09 432 PRO A N 1
ATOM 3180 C CA . PRO A 1 432 ? -25.468 -6.608 -13.136 1.00 63.09 432 PRO A CA 1
ATOM 3181 C C . PRO A 1 432 ? -25.300 -6.098 -14.583 1.00 63.09 432 PRO A C 1
ATOM 3183 O O . PRO A 1 432 ? -26.271 -5.984 -15.327 1.00 63.09 432 PRO A O 1
ATOM 3186 N N . HIS A 1 433 ? -24.071 -5.748 -14.977 1.00 65.75 433 HIS A N 1
ATOM 3187 C CA . HIS A 1 433 ? -23.724 -5.282 -16.338 1.00 65.75 433 HIS A CA 1
ATOM 3188 C C . HIS A 1 433 ? -24.358 -3.964 -16.837 1.00 65.75 433 HIS A C 1
ATOM 3190 O O . HIS A 1 433 ? -24.526 -3.757 -18.039 1.00 65.75 433 HIS A O 1
ATOM 3196 N N . VAL A 1 434 ? -24.672 -3.014 -15.951 1.00 72.56 434 VAL A N 1
ATOM 3197 C CA . VAL A 1 434 ? -25.041 -1.648 -16.374 1.00 72.56 434 VAL A CA 1
ATOM 3198 C C . VAL A 1 434 ? -23.824 -0.729 -16.396 1.00 72.56 434 VAL A C 1
ATOM 3200 O O . VAL A 1 434 ? -23.036 -0.705 -15.451 1.00 72.56 434 VAL A O 1
ATOM 3203 N N . LYS A 1 435 ? -23.695 0.082 -17.456 1.00 69.81 435 LYS A N 1
ATOM 3204 C CA . LYS A 1 435 ? -22.656 1.116 -17.553 1.00 69.81 435 LYS A CA 1
ATOM 3205 C C . L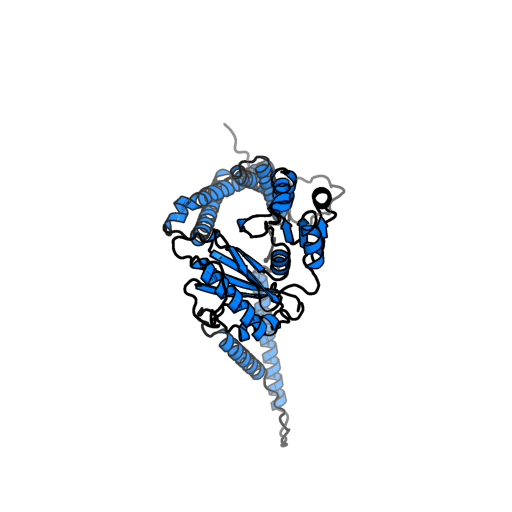YS A 1 435 ? -22.834 2.154 -16.450 1.00 69.81 435 LYS A C 1
ATOM 3207 O O . LYS A 1 435 ? -23.858 2.830 -16.376 1.00 69.81 435 LYS A O 1
ATOM 3212 N N . ARG A 1 436 ? -21.799 2.325 -15.631 1.00 80.94 436 ARG A N 1
ATOM 3213 C CA . ARG A 1 436 ? -21.795 3.261 -14.500 1.00 80.94 436 ARG A CA 1
ATOM 3214 C C . ARG A 1 436 ? -21.056 4.543 -14.901 1.00 80.94 436 ARG A C 1
ATOM 3216 O O . ARG A 1 436 ? -19.833 4.509 -15.011 1.00 80.94 436 ARG A O 1
ATOM 3223 N N . PRO A 1 437 ? -21.736 5.690 -15.089 1.00 77.62 437 PRO A N 1
ATOM 3224 C CA . PRO A 1 437 ? -21.104 6.913 -15.603 1.00 77.62 437 PRO A CA 1
ATOM 3225 C C . PRO A 1 437 ? -20.032 7.490 -14.665 1.00 77.62 437 PRO A C 1
ATOM 3227 O O . PRO A 1 437 ? -19.102 8.157 -15.116 1.00 77.62 437 PRO A O 1
ATOM 3230 N N . ALA A 1 438 ? -20.129 7.201 -13.364 1.00 84.19 438 ALA A N 1
ATOM 3231 C CA . ALA A 1 438 ? -19.139 7.601 -12.367 1.00 84.19 438 ALA A CA 1
ATOM 3232 C C . ALA A 1 438 ? -17.801 6.842 -12.492 1.00 84.19 438 ALA A C 1
ATOM 3234 O O . ALA A 1 438 ? -16.792 7.270 -11.933 1.00 84.19 438 ALA A O 1
ATOM 3235 N N . ILE A 1 439 ? -17.755 5.721 -13.219 1.00 88.69 439 ILE A N 1
ATOM 3236 C CA . ILE A 1 439 ? -16.569 4.870 -13.343 1.00 88.69 439 ILE A CA 1
ATOM 3237 C C . ILE A 1 439 ? -15.963 5.058 -14.733 1.00 88.69 439 ILE A C 1
ATOM 3239 O O . ILE A 1 439 ? -16.632 4.953 -15.752 1.00 88.69 439 ILE A O 1
ATOM 3243 N N . THR A 1 440 ? -14.669 5.370 -14.785 1.00 89.44 440 THR A N 1
ATOM 3244 C CA . THR A 1 440 ? -13.953 5.618 -16.049 1.00 89.44 440 THR A CA 1
ATOM 3245 C C . THR A 1 440 ? -13.157 4.413 -16.518 1.00 89.44 440 THR A C 1
ATOM 3247 O O . THR A 1 440 ? -13.021 4.190 -17.718 1.00 89.44 440 THR A O 1
ATOM 3250 N N . ARG A 1 441 ? -12.546 3.685 -15.581 1.00 90.94 441 ARG A N 1
ATOM 3251 C CA . ARG A 1 441 ? -11.658 2.565 -15.888 1.00 90.94 441 ARG A CA 1
ATOM 3252 C C . ARG A 1 441 ? -11.649 1.585 -14.735 1.00 90.94 441 ARG A C 1
ATOM 3254 O O . ARG A 1 441 ? -11.518 2.006 -13.587 1.00 90.94 441 ARG A O 1
ATOM 3261 N N . VAL A 1 442 ? -11.680 0.301 -15.057 1.00 93.75 442 VAL A N 1
ATOM 3262 C CA . VAL A 1 442 ? -11.546 -0.775 -14.081 1.00 93.75 442 VAL A CA 1
ATOM 3263 C C . VAL A 1 442 ? -10.388 -1.666 -14.507 1.00 93.75 442 VAL A C 1
ATOM 3265 O O . VAL A 1 442 ? -10.365 -2.166 -15.630 1.00 93.75 442 VAL A O 1
ATOM 3268 N N . LEU A 1 443 ? -9.395 -1.815 -13.632 1.00 93.94 443 LEU A N 1
ATOM 3269 C CA . LEU A 1 443 ? -8.333 -2.800 -13.801 1.00 93.94 443 LEU A CA 1
ATOM 3270 C C . LEU A 1 443 ? -8.445 -3.871 -12.734 1.00 93.94 443 LEU A C 1
ATOM 3272 O O . LEU A 1 443 ? -8.572 -3.540 -11.560 1.00 93.94 443 LEU A O 1
ATOM 3276 N N . ILE A 1 444 ? -8.295 -5.122 -13.137 1.00 93.44 444 ILE A N 1
ATOM 3277 C CA . ILE A 1 444 ? -8.130 -6.254 -12.236 1.00 93.44 444 ILE A CA 1
ATOM 3278 C C . ILE A 1 444 ? -6.692 -6.767 -12.322 1.00 93.44 444 ILE A C 1
ATOM 3280 O O . ILE A 1 444 ? -6.105 -6.848 -13.400 1.00 93.44 444 ILE A O 1
ATOM 3284 N N . SER A 1 445 ? -6.102 -7.082 -11.180 1.00 93.06 445 SER A N 1
ATOM 3285 C CA . SER A 1 445 ? -4.744 -7.607 -11.050 1.00 93.06 445 SER A CA 1
ATOM 3286 C C . SER A 1 445 ? -4.704 -8.712 -10.003 1.00 93.06 445 SER A C 1
ATOM 3288 O O . SER A 1 445 ? -5.562 -8.791 -9.129 1.00 93.06 445 SER A O 1
ATOM 3290 N N . SER A 1 446 ? -3.681 -9.556 -10.075 1.00 91.50 446 SER A N 1
ATOM 3291 C CA . SER A 1 446 ? -3.306 -10.455 -8.978 1.00 91.50 446 SER A CA 1
ATOM 3292 C C . SER A 1 446 ? -2.143 -9.841 -8.196 1.00 91.50 446 SER A C 1
ATOM 3294 O O . SER A 1 446 ? -1.382 -9.061 -8.768 1.00 91.50 446 SER A O 1
ATOM 3296 N N . THR A 1 447 ? -1.955 -10.218 -6.928 1.00 88.50 447 THR A N 1
ATOM 3297 C CA . THR A 1 447 ? -0.849 -9.741 -6.068 1.00 88.50 447 THR A CA 1
ATOM 3298 C C . THR A 1 447 ? 0.535 -9.827 -6.739 1.00 88.50 447 THR A C 1
ATOM 3300 O O . THR A 1 447 ? 1.401 -8.996 -6.480 1.00 88.50 447 THR A O 1
ATOM 3303 N N . GLN A 1 448 ? 0.754 -10.812 -7.618 1.00 87.25 448 GLN A N 1
ATOM 3304 C CA . GLN A 1 448 ? 1.995 -10.984 -8.396 1.00 87.25 448 GLN A CA 1
ATOM 3305 C C . GLN A 1 448 ? 1.760 -10.958 -9.919 1.00 87.25 448 GLN A C 1
ATOM 3307 O O . GLN A 1 448 ? 2.632 -11.340 -10.703 1.00 87.25 448 GLN A O 1
ATOM 3312 N N . GLY A 1 449 ? 0.566 -10.549 -10.350 1.00 86.38 449 GLY A N 1
ATOM 3313 C CA . GLY A 1 449 ? 0.143 -10.574 -11.747 1.00 86.38 449 GLY A CA 1
ATOM 3314 C C . GLY A 1 449 ? 0.111 -9.196 -12.407 1.00 86.38 449 GLY A C 1
ATOM 3315 O O . GLY A 1 449 ? 0.096 -8.169 -11.727 1.00 86.38 449 GLY A O 1
ATOM 3316 N N . PRO A 1 450 ? 0.072 -9.149 -13.748 1.00 90.81 450 PRO A N 1
ATOM 3317 C CA . PRO A 1 450 ? -0.151 -7.905 -14.474 1.00 90.81 450 PRO A CA 1
ATOM 3318 C C . PRO A 1 450 ? -1.566 -7.355 -14.224 1.00 90.81 450 PRO A C 1
ATOM 3320 O O . PRO A 1 450 ? -2.489 -8.096 -13.895 1.00 90.81 450 PRO A O 1
ATOM 3323 N N . GLY A 1 451 ? -1.749 -6.046 -14.416 1.00 90.81 451 GLY A N 1
ATOM 3324 C CA . GLY A 1 451 ? -3.073 -5.420 -14.414 1.00 90.81 451 GLY A CA 1
ATOM 3325 C C . GLY A 1 451 ? -3.744 -5.517 -15.782 1.00 90.81 451 GLY A C 1
ATOM 3326 O O . GLY A 1 451 ? -3.194 -5.034 -16.773 1.00 90.81 451 GLY A O 1
ATOM 3327 N N . ILE A 1 452 ? -4.937 -6.104 -15.825 1.00 92.62 452 ILE A N 1
ATOM 3328 C CA . ILE A 1 452 ? -5.776 -6.263 -17.015 1.00 92.62 452 ILE A CA 1
ATOM 3329 C C . ILE A 1 452 ? -6.932 -5.269 -16.929 1.00 92.62 452 ILE A C 1
ATOM 3331 O O . ILE A 1 452 ? -7.580 -5.148 -15.893 1.00 92.62 452 ILE A O 1
ATOM 3335 N N . GLU A 1 453 ? -7.186 -4.533 -18.006 1.00 92.75 453 GLU A N 1
ATOM 3336 C CA . GLU A 1 453 ? -8.328 -3.621 -18.077 1.00 92.75 453 GLU A CA 1
ATOM 3337 C C . GLU A 1 453 ? -9.589 -4.379 -18.492 1.00 92.75 453 GLU A C 1
ATOM 3339 O O . GLU A 1 453 ? -9.576 -5.125 -19.473 1.00 92.75 453 GLU A O 1
ATOM 3344 N N . LEU A 1 454 ? -10.672 -4.175 -17.748 1.00 90.88 454 LEU A N 1
ATOM 3345 C CA . LEU A 1 454 ? -11.947 -4.830 -18.003 1.00 90.88 454 LEU A CA 1
ATOM 3346 C C . LEU A 1 454 ? -12.771 -4.052 -19.029 1.00 90.88 454 LEU A C 1
ATOM 3348 O O . LEU A 1 454 ? -12.817 -2.822 -19.005 1.00 90.88 454 LEU A O 1
ATOM 3352 N N . SER A 1 455 ? -13.421 -4.795 -19.921 1.00 85.56 455 SER A N 1
ATOM 3353 C CA . SER A 1 455 ? -14.391 -4.272 -20.892 1.00 85.56 455 SER A CA 1
ATOM 3354 C C . SER A 1 455 ? -15.822 -4.203 -20.342 1.00 85.56 455 SER A C 1
ATOM 3356 O O . SER A 1 455 ? -16.584 -3.335 -20.760 1.00 85.56 455 SER A O 1
ATOM 3358 N N . ASP A 1 456 ? -16.159 -5.083 -19.396 1.00 72.56 456 ASP A N 1
ATOM 3359 C CA . ASP A 1 456 ? -17.526 -5.387 -18.939 1.00 72.56 456 ASP A CA 1
ATOM 3360 C C . ASP A 1 456 ? -17.832 -4.855 -17.519 1.00 72.56 456 ASP A C 1
ATOM 3362 O O . ASP A 1 456 ? -18.495 -5.498 -16.707 1.00 72.56 456 ASP A O 1
ATOM 3366 N N . ALA A 1 457 ? -17.261 -3.700 -17.166 1.00 60.56 457 ALA A N 1
ATOM 3367 C CA . ALA A 1 457 ? -17.314 -3.142 -15.810 1.00 60.56 457 ALA A CA 1
ATOM 3368 C C . ALA A 1 457 ? -18.163 -1.866 -15.695 1.00 60.56 457 ALA A C 1
ATOM 3370 O O . ALA A 1 457 ? -18.075 -1.008 -16.604 1.00 60.56 457 ALA A O 1
#

pLDDT: mean 76.54, std 17.92, range [31.25, 96.0]

Secondary structure (DSSP, 8-state):
----PPP-------PPPPTTS----SPPPP-PPPPPSHHHHHHHHHHHHHHHHHHHHHHHHHS--SSGGGHHHHTSTHHHHHHHHHHHHHHHHHHHHHHHHT-STTSHHHHHHHHHHHHHHHHTTT-HHHHHHHHHHHHHHHHHHHHTTT--SS-TT---HHHHHHHHHHHHHHHHHHHHHHHHHHHHHHTS--------------HHHHHHHHHHHHHHHHHTTTS-------EE-HHHHHHHHHHH-TT-TTPEEEEEEEE---TTS-GGG-EEEEE-SS--S-TT----EEEE--THHHHHHHHTT-SEEESSHHHHHHHHTS---SEEEE-HHHHHHHHH-HHHHHHHTTTT----GGGT-B-S-HHHHHHHHHHEEEEEB-TTSEEEEEEEETTS-HHHHHHHHHHHHHHHHHHHHT-----TT--TT---TTEEEEEEEETTS--EEES--

Foldseek 3Di:
DDDDDDDPDDDPDDDDDDPPDDDPPDPDDDQQDQDDQQVQLQVQLVVQLVVLLVVLQVVVVPDDDDPPPCSSCVPSVVSSNLRSVLRSQLSSQLSVVCNVVSDNQQLQSNLRSQLRSQLSVQVVVVDNVSSNVRSNVRSVVSSVCSPVVVDDDDPVPDDPPVVVVVVVVVVVVVVVVVVVVVVVVVVVVVVDDDDDDDDPPPCPPDVVVVVVVVVVVVVVVVVVVPPPPDPDQQADALQVVLVVQLVVCVVCQQWFKKKKFQFDFDDVDQLQNDKDKFFQPDAQDRPVDQFQEEEADDDPLQVLLVVLPHNYYYHPVVLVCVLVVVDDGPEYAYEPVRLVVLVVDVSNCVVVVVVVRNDDVVVVSYHSPNSVVSVSRRRMDIWGGDSSNIIMGGQHGSNDRSVSSQRSVQRVVQLSLQVSHPHPSDSPPDDAQDDRPRTDWMWIATPPGDTHTHPRD

Radius of gyration: 37.59 Å; chains: 1; bounding box: 100×87×94 Å

Sequence (457 aa):
MSGFEQPRDNLDVTLPPRPFLAPVGQPLPKAYHPTAPMAPAFNAGLTGAGVGLFISAIQNSLQTHNKGAMGVFTRTGWMIGYFATAGFVFSYVDNTVANLIESKDNGVAGAAGGCAAGFVAGIRSGSLPKAMGMCAFTGSLVGTYDLAGGQLGWESGKKPRSEREKERVAFFKQRAEATEEALHQLHQNAARSFSTAPVVCSKVLSPLNKTSLARQQRANKGLVKGGKRGKGKQTMTLEEASRVLAAWSPATPNAAYEINVTTKTSGTIQLNALRGRVFLPHSCASATKQSTLVVFASGQAAQAAREAGADVVGGQELIDDILAGNVNPDKLITTTEMFALFQRNPTLARTLGPRGLMPSAKRGTVTDDIVQAVKEARGGLDWKGDNKGIVRAAIARLHFQPEQLADNVHTLLASVADIAQGGNGSVNGVPPHVKRPAITRVLISSTQGPGIELSDA